Protein AF-G7QC39-F1 (afdb_monomer)

Solvent-accessible surface area (backbone atoms only — not comparable to full-atom values): 31088 Å² total; per-residue (Å²): 141,77,92,78,74,71,76,77,82,76,61,68,72,53,42,88,90,44,69,90,51,23,66,63,31,37,50,54,28,60,66,42,49,64,52,48,52,51,35,51,53,50,37,52,52,51,52,50,54,49,52,54,50,49,53,51,49,53,51,50,50,53,52,51,53,51,54,50,52,52,49,52,52,51,52,52,52,51,52,53,50,50,54,50,52,52,52,52,49,53,53,50,51,51,53,51,52,53,52,49,54,50,50,54,50,52,52,50,54,50,52,53,51,51,54,51,51,51,54,51,51,52,51,53,52,51,53,53,50,56,50,51,54,50,50,52,51,52,52,52,51,52,52,52,52,52,52,52,53,50,54,50,52,53,50,52,51,53,50,52,52,51,52,51,52,52,53,52,50,52,51,53,50,52,51,52,50,51,54,51,52,53,51,48,53,54,50,52,53,52,49,52,52,51,49,53,54,50,52,52,51,51,54,52,49,51,51,50,52,51,50,52,50,51,52,51,51,52,52,49,55,49,50,54,49,51,52,52,50,51,54,50,51,51,54,51,48,44,55,72,71,68,67,67,53,68,48,54,102,88,45,92,51,54,77,53,76,43,50,58,66,49,48,62,71,68,76,65,90,77,40,50,74,38,75,68,20,52,53,68,57,61,76,82,70,91,83,86,90,82,88,84,88,90,84,89,72,70,74,61,67,63,69,79,73,70,90,82,82,89,81,88,84,59,78,82,81,72,79,65,86,86,88,91,87,89,89,89,81,88,80,81,88,80,88,78,84,92,77,81,83,78,84,64,78,80,81,66,80,82,68,86,78,81,78,78,94,69,95,72,79,92,71,83,80,68,96,70,77,89,75,88,74,93,78,78,83,60,99,82,76,75,78,76,77,77,50,54,78,77,71,70,48,80,55,96,73,66,78,83,86,82,78,89,82,87,70,98,73,86,84,75,38,68,46,79,62,48,78,40,56,43,80,41,78,45,54,45,80,64,25,40,33,38,36,36,33,46,77,41,51,32,32,44,41,76,35,72,56,57,56,60,81,40,84,42,62,37,38,41,38,32,27,22,48,38,66,37,58,72,43,70,42,70,52,62,42,34,68,94,74,48,83,79,88,53,41,47,82,34,29,28,35,33,40,38,35,25,46,52,41,56,58,42,26,49,32,47,75,79,44,68,59,59,129

Radius of gyration: 97.22 Å; Cα contacts (8 Å, |Δi|>4): 380; chains: 1; bounding box: 220×78×281 Å

Mean predicted aligned error: 22.51 Å

Sequence (515 aa):
MSITQTISPIPDPPSIADSASFDERAEVFLNALPELATELNAFGTQANSTADAVDTAAGTATTKASEAASSASTASGAASTAATKASEASASATTASGAAATATTKAGEAATSATVASGAATTATTKAGEAADSATTASGAASTATTKAGEASTSATAAAGSATTATTKAGEASSSATSAASAKTAAESARDTAVAAKDLAVSSKDTAVAAATTATTKAGEAADSATAAAASAAAAAEIAAGNIPNATTEAAGKVELATTAETQTGTDATRAVTPAGAAATFSILGHVHTGVYEPANTNIQTHISRTDNPHAVTAAQVGAAPAAKGVTNGDGHDHSGGDGAQISYAALADLPTIPAAGSATPEALGTAAAGTASGLSHEDHVHAMPTAAQVGALATAGGAMTGRLDLLSTSEGMSARGSISGAQTLDMALGNCFTATVTAATTFAPSNVPASGVLAGFVLLLTNGGAYTITWPTGTKWAGGTAPTLTTSGTDALVFVTTDGGTTWKAFVSGKDLK

Organism: NCBI:txid694327

pLDDT: mean 82.55, std 19.2, range [33.09, 98.44]

Secondary structure (DSSP, 8-state):
----PPPPPPPPPP-TT-TTTHHHHHHHHHHHHHHHHHHHHHHHHHHHHHHHHHHHHHHHHHHHHHHHHHHHHHHHHHHHHHHHHHHHHHHHHHHHHHHHHHHHHHHHHHHHHHHHHHHHHHHHHHHHHHHHHHHHHHHHHHHHHHHHHHHHHHHHHHHHHHHHHHHHHHHHHHHHHHHHHHHHHHHHHHHHHHHHHHHHHHHHHHHHHHHHHHHHHHHHHHHHHHHHHHHHHHHHHHHHTT-PPBP-SSS--B-PEEPHHHHHHT--SSSEEPHHHHHHHHTT-------------TTTTTTSS---------TTTTT--------------------PPPPPGGGGTTSPPPPP-----------------TT---TT---PPPPTTTTTPPPSS--PPPS----S-----EEEEEEEEEEEEEETTS-SEEEEEEEEEEEEEEESPPPTTS-EEEEEEEESGGGS-EEPPTTEEEGGGSPPPPPSSSEEEEEEEESSTTSSEEEEEEEEEE-

Structure (mmCIF, N/CA/C/O backbone):
data_AF-G7QC39-F1
#
_entry.id   AF-G7QC39-F1
#
loop_
_atom_site.group_PDB
_atom_site.id
_atom_site.type_symbol
_atom_site.label_atom_id
_atom_site.label_alt_id
_atom_site.label_comp_id
_atom_site.label_asym_id
_atom_site.label_entity_id
_atom_site.label_seq_id
_atom_site.pdbx_PDB_ins_code
_atom_site.Cartn_x
_atom_site.Cartn_y
_atom_site.Cartn_z
_atom_site.occupancy
_atom_site.B_iso_or_equiv
_atom_site.auth_seq_id
_atom_site.auth_comp_id
_atom_site.auth_asym_id
_atom_site.auth_atom_id
_atom_site.pdbx_PDB_model_num
ATOM 1 N N . MET A 1 1 ? 72.931 14.459 -96.701 1.00 71.44 1 MET A N 1
ATOM 2 C CA . MET A 1 1 ? 74.345 14.162 -97.009 1.00 71.44 1 MET A CA 1
ATOM 3 C C . MET A 1 1 ? 74.427 14.024 -98.514 1.00 71.44 1 MET A C 1
ATOM 5 O O . MET A 1 1 ? 73.613 13.289 -99.056 1.00 71.44 1 MET A O 1
ATOM 9 N N . SER A 1 2 ? 75.288 14.793 -99.178 1.00 78.19 2 SER A N 1
ATOM 10 C CA . SER A 1 2 ? 75.362 14.826 -100.644 1.00 78.19 2 SER A CA 1
ATOM 11 C C . SER A 1 2 ? 76.756 14.410 -101.084 1.00 78.19 2 SER A C 1
ATOM 13 O O . SER A 1 2 ? 77.734 14.871 -100.499 1.00 78.19 2 SER A O 1
ATOM 15 N N . ILE A 1 3 ? 76.835 13.551 -102.099 1.00 84.81 3 ILE A N 1
ATOM 16 C CA . ILE A 1 3 ? 78.098 13.200 -102.749 1.00 84.81 3 ILE A CA 1
ATOM 17 C C . ILE A 1 3 ? 78.557 14.428 -103.543 1.00 84.81 3 ILE A C 1
ATOM 19 O O . ILE A 1 3 ? 77.802 14.967 -104.349 1.00 84.81 3 ILE A O 1
ATOM 23 N N . THR A 1 4 ? 79.770 14.894 -103.271 1.00 86.31 4 THR A N 1
ATOM 24 C CA . THR A 1 4 ? 80.395 16.067 -103.893 1.00 86.31 4 THR A CA 1
ATOM 25 C C . THR A 1 4 ? 81.578 15.703 -104.784 1.00 86.31 4 THR A C 1
ATOM 27 O O . THR A 1 4 ? 82.048 16.567 -105.515 1.00 86.31 4 THR A O 1
ATOM 30 N N . GLN A 1 5 ? 82.073 14.460 -104.725 1.00 86.81 5 GLN A N 1
ATOM 31 C CA . GLN A 1 5 ? 83.153 14.002 -105.597 1.00 86.81 5 GLN A CA 1
ATOM 32 C C . GLN A 1 5 ? 82.655 13.869 -107.035 1.00 86.81 5 GLN A C 1
ATOM 34 O O . GLN A 1 5 ? 81.705 13.135 -107.313 1.00 86.81 5 GLN A O 1
ATOM 39 N N . THR A 1 6 ? 83.320 14.572 -107.944 1.00 84.69 6 THR A N 1
ATOM 40 C CA . THR A 1 6 ? 83.111 14.480 -109.388 1.00 84.69 6 THR A CA 1
ATOM 41 C C . THR A 1 6 ? 84.179 13.584 -110.001 1.00 84.69 6 THR A C 1
ATOM 43 O O . THR A 1 6 ? 85.320 13.607 -109.552 1.00 84.69 6 THR A O 1
ATOM 46 N N . ILE A 1 7 ? 83.808 12.809 -111.018 1.00 88.75 7 ILE A N 1
ATOM 47 C CA . ILE A 1 7 ? 84.745 12.015 -111.817 1.00 88.75 7 ILE A CA 1
ATOM 48 C C . ILE A 1 7 ? 84.992 12.786 -113.112 1.00 88.75 7 ILE A C 1
ATOM 50 O O . ILE A 1 7 ? 84.038 13.122 -113.822 1.00 88.75 7 ILE A O 1
ATOM 54 N N . SER A 1 8 ? 86.249 13.090 -113.395 1.00 88.88 8 SER A N 1
ATOM 55 C CA . SER A 1 8 ? 86.689 13.774 -114.599 1.00 88.88 8 SER A CA 1
ATOM 56 C C . SER A 1 8 ? 86.488 12.880 -115.829 1.00 88.88 8 SER A C 1
ATOM 58 O O . SER A 1 8 ? 86.694 11.663 -115.771 1.00 88.88 8 SER A O 1
ATOM 60 N N . PRO A 1 9 ? 86.060 13.450 -116.969 1.00 86.06 9 PRO A N 1
ATOM 61 C CA . PRO A 1 9 ? 85.936 12.691 -118.204 1.00 86.06 9 PRO A CA 1
ATOM 62 C C . PRO A 1 9 ? 87.318 12.223 -118.676 1.00 86.06 9 PRO A C 1
ATOM 64 O O . PRO A 1 9 ? 88.254 13.015 -118.772 1.00 86.06 9 PRO A O 1
ATOM 67 N N . ILE A 1 10 ? 87.437 10.933 -118.992 1.00 88.19 10 ILE A N 1
ATOM 68 C CA . ILE A 1 10 ? 88.670 10.361 -119.540 1.00 88.19 10 ILE A CA 1
ATOM 69 C C . ILE A 1 10 ? 88.864 10.915 -120.963 1.00 88.19 10 ILE A C 1
ATOM 71 O O . ILE A 1 10 ? 87.896 10.925 -121.731 1.00 88.19 10 ILE A O 1
ATOM 75 N N . PRO A 1 11 ? 90.080 11.349 -121.341 1.00 85.06 11 PRO A N 1
ATOM 76 C CA . PRO A 1 11 ? 90.412 11.680 -122.722 1.00 85.06 11 PRO A CA 1
ATOM 77 C C . PRO A 1 11 ? 90.083 10.526 -123.676 1.00 85.06 11 PRO A C 1
ATOM 79 O O . PRO A 1 11 ? 90.061 9.361 -123.282 1.00 85.06 11 PRO A O 1
ATOM 82 N N . ASP A 1 12 ? 89.843 10.815 -124.949 1.00 82.19 12 ASP A N 1
ATOM 83 C CA . ASP A 1 12 ? 89.548 9.752 -125.906 1.00 82.19 12 ASP A CA 1
ATOM 84 C C . ASP A 1 12 ? 90.748 8.786 -126.061 1.00 82.19 12 ASP A C 1
ATOM 86 O O . ASP A 1 12 ? 91.891 9.239 -126.179 1.00 82.19 12 ASP A O 1
ATOM 90 N N . PRO A 1 13 ? 90.524 7.462 -126.143 1.00 84.06 13 PRO A N 1
ATOM 91 C CA . PRO A 1 13 ? 91.606 6.487 -126.251 1.00 84.06 13 PRO A CA 1
ATOM 92 C C . PRO A 1 13 ? 92.386 6.630 -127.572 1.00 84.06 13 PRO A C 1
ATOM 94 O O . PRO A 1 13 ? 91.801 7.005 -128.604 1.00 84.06 13 PRO A O 1
ATOM 97 N N . PRO A 1 14 ? 93.692 6.299 -127.597 1.00 82.38 14 PRO A N 1
ATOM 98 C CA . PRO A 1 14 ? 94.484 6.276 -128.825 1.00 82.38 14 PRO A CA 1
ATOM 99 C C . PRO A 1 14 ? 93.877 5.303 -129.845 1.00 82.38 14 PRO A C 1
ATOM 101 O O . PRO A 1 14 ? 93.418 4.215 -129.499 1.00 82.38 14 PRO A O 1
ATOM 104 N N . SER A 1 15 ? 93.847 5.704 -131.117 1.00 82.00 15 SER A N 1
ATOM 105 C CA . SER A 1 15 ? 93.245 4.926 -132.202 1.00 82.00 15 SER A CA 1
ATOM 106 C C . SER A 1 15 ? 94.291 4.629 -133.258 1.00 82.00 15 SER A C 1
ATOM 108 O O . SER A 1 15 ? 94.903 5.545 -133.795 1.00 82.00 15 SER A O 1
ATOM 110 N N . ILE A 1 16 ? 94.446 3.356 -133.617 1.00 77.75 16 ILE A N 1
ATOM 111 C CA . ILE A 1 16 ? 95.348 2.921 -134.696 1.00 77.75 16 ILE A CA 1
ATOM 112 C C . ILE A 1 16 ? 94.983 3.512 -136.070 1.00 77.75 16 ILE A C 1
ATOM 114 O O . ILE A 1 16 ? 95.777 3.422 -137.001 1.00 77.75 16 ILE A O 1
ATOM 118 N N . ALA A 1 17 ? 93.787 4.099 -136.207 1.00 78.81 17 ALA A N 1
ATOM 119 C CA . ALA A 1 17 ? 93.360 4.800 -137.414 1.00 78.81 17 ALA A CA 1
ATOM 120 C C . ALA A 1 17 ? 93.988 6.201 -137.557 1.00 78.81 17 ALA A C 1
ATOM 122 O O . ALA A 1 17 ? 94.019 6.726 -138.666 1.00 78.81 17 ALA A O 1
ATOM 123 N N . ASP A 1 18 ? 94.494 6.791 -136.468 1.00 77.75 18 ASP A N 1
ATOM 124 C CA . ASP A 1 18 ? 95.198 8.076 -136.463 1.00 77.75 18 ASP A CA 1
ATOM 125 C C . ASP A 1 18 ? 96.596 7.894 -135.859 1.00 77.75 18 ASP A C 1
ATOM 127 O O . ASP A 1 18 ? 96.858 8.206 -134.698 1.00 77.75 18 ASP A O 1
ATOM 131 N N . SER A 1 19 ? 97.502 7.330 -136.660 1.00 75.06 19 SER A N 1
ATOM 132 C CA . SER A 1 19 ? 98.871 7.032 -136.231 1.00 75.06 19 SER A CA 1
ATOM 133 C C . SER A 1 19 ? 99.696 8.283 -135.919 1.00 75.06 19 SER A C 1
ATOM 135 O O . SER A 1 19 ? 100.695 8.173 -135.221 1.00 75.06 19 SER A O 1
ATOM 137 N N . ALA A 1 20 ? 99.315 9.453 -136.450 1.00 76.12 20 ALA A N 1
ATOM 138 C CA . ALA A 1 20 ? 100.067 10.696 -136.280 1.00 76.12 20 ALA A CA 1
ATOM 139 C C . ALA A 1 20 ? 99.882 11.302 -134.882 1.00 76.12 20 ALA A C 1
ATOM 141 O O . ALA A 1 20 ? 100.826 11.871 -134.343 1.00 76.12 20 ALA A O 1
ATOM 142 N N . SER A 1 21 ? 98.691 11.153 -134.294 1.00 78.94 21 SER A N 1
ATOM 143 C CA . SER A 1 21 ? 98.382 11.602 -132.930 1.00 78.94 21 SER A CA 1
ATOM 144 C C . SER A 1 21 ? 98.367 10.458 -131.910 1.00 78.94 21 SER A C 1
ATOM 146 O O . SER A 1 21 ? 98.120 10.694 -130.728 1.00 78.94 21 SER A O 1
ATOM 148 N N . PHE A 1 22 ? 98.611 9.215 -132.350 1.00 81.12 22 PHE A N 1
ATOM 149 C CA . PHE A 1 22 ? 98.517 8.015 -131.517 1.00 81.12 22 PHE A CA 1
ATOM 150 C C . PHE A 1 22 ? 99.359 8.124 -130.248 1.00 81.12 22 PHE A C 1
ATOM 152 O O . PHE A 1 22 ? 98.820 7.889 -129.173 1.00 81.12 22 PHE A O 1
ATOM 159 N N . ASP A 1 23 ? 100.632 8.512 -130.360 1.00 81.00 23 ASP A N 1
ATOM 160 C CA . ASP A 1 23 ? 101.544 8.600 -129.213 1.00 81.00 23 ASP A CA 1
ATOM 161 C C . ASP A 1 23 ? 101.126 9.714 -128.239 1.00 81.00 23 ASP A C 1
ATOM 163 O O . ASP A 1 23 ? 101.066 9.481 -127.035 1.00 81.00 23 ASP A O 1
ATOM 167 N N . GLU A 1 24 ? 100.733 10.885 -128.755 1.00 82.38 24 GLU A N 1
ATOM 168 C CA . GLU A 1 24 ? 100.269 12.024 -127.947 1.00 82.38 24 GLU A CA 1
ATOM 169 C C . GLU A 1 24 ? 98.949 11.703 -127.225 1.00 82.38 24 GLU A C 1
ATOM 171 O O . GLU A 1 24 ? 98.805 11.935 -126.025 1.00 82.38 24 GLU A O 1
ATOM 176 N N . ARG A 1 25 ? 97.986 11.086 -127.921 1.00 83.50 25 ARG A N 1
ATOM 177 C CA . ARG A 1 25 ? 96.706 10.659 -127.333 1.00 83.50 25 ARG A CA 1
ATOM 178 C C . ARG A 1 25 ? 96.880 9.472 -126.390 1.00 83.50 25 ARG A C 1
ATOM 180 O O . ARG A 1 25 ? 96.165 9.394 -125.396 1.00 83.50 25 ARG A O 1
ATOM 187 N N . ALA A 1 26 ? 97.815 8.563 -126.668 1.00 84.31 26 ALA A N 1
ATOM 188 C CA . ALA A 1 26 ? 98.152 7.458 -125.777 1.00 84.31 26 ALA A CA 1
ATOM 189 C C . ALA A 1 26 ? 98.775 7.979 -124.485 1.00 84.31 26 ALA A C 1
ATOM 191 O O . ALA A 1 26 ? 98.365 7.548 -123.413 1.00 84.31 26 ALA A O 1
ATOM 192 N N . GLU A 1 27 ? 99.703 8.930 -124.572 1.00 84.44 27 GLU A N 1
ATOM 193 C CA . GLU A 1 27 ? 100.319 9.567 -123.411 1.00 84.44 27 GLU A CA 1
ATOM 194 C C . GLU A 1 27 ? 99.276 10.320 -122.573 1.00 84.44 27 GLU A C 1
ATOM 196 O O . GLU A 1 27 ? 99.189 10.097 -121.369 1.00 84.44 27 GLU A O 1
ATOM 201 N N . VAL A 1 28 ? 98.408 11.125 -123.197 1.00 86.31 28 VAL A N 1
ATOM 202 C CA . VAL A 1 28 ? 97.325 11.853 -122.507 1.00 86.31 28 VAL A CA 1
ATOM 203 C C . VAL A 1 28 ? 96.304 10.900 -121.865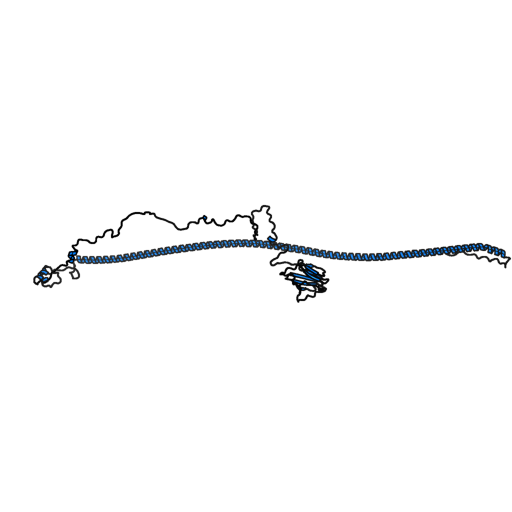 1.00 86.31 28 VAL A C 1
ATOM 205 O O . VAL A 1 28 ? 95.927 11.093 -120.710 1.00 86.31 28 VAL A O 1
ATOM 208 N N . PHE A 1 29 ? 95.878 9.849 -122.573 1.00 86.81 29 PHE A N 1
ATOM 209 C CA . PHE A 1 29 ? 94.955 8.838 -122.048 1.00 86.81 29 PHE A CA 1
ATOM 210 C C . PHE A 1 29 ? 95.566 8.059 -120.877 1.00 86.81 29 PHE A C 1
ATOM 212 O O . PHE A 1 29 ? 94.941 7.924 -119.826 1.00 86.81 29 PHE A O 1
ATOM 219 N N . LEU A 1 30 ? 96.797 7.563 -121.037 1.00 86.25 30 LEU A N 1
ATOM 220 C CA . LEU A 1 30 ? 97.491 6.791 -120.008 1.00 86.25 30 LEU A CA 1
ATOM 221 C C . LEU A 1 30 ? 97.821 7.648 -118.781 1.00 86.25 30 LEU A C 1
ATOM 223 O O . LEU A 1 30 ? 97.702 7.146 -117.665 1.00 86.25 30 LEU A O 1
ATOM 227 N N . ASN A 1 31 ? 98.158 8.929 -118.962 1.00 87.94 31 ASN A N 1
ATOM 228 C CA . ASN A 1 31 ? 98.391 9.866 -117.860 1.00 87.94 31 ASN A CA 1
ATOM 229 C C . ASN A 1 31 ? 97.104 10.220 -117.088 1.00 87.94 31 ASN A C 1
ATOM 231 O O . ASN A 1 31 ? 97.197 10.574 -115.915 1.00 87.94 31 ASN A O 1
ATOM 235 N N . ALA A 1 32 ? 95.918 10.074 -117.694 1.00 87.94 32 ALA A N 1
ATOM 236 C CA . ALA A 1 32 ? 94.624 10.317 -117.044 1.00 87.94 32 ALA A CA 1
ATOM 237 C C . ALA A 1 32 ? 94.085 9.113 -116.241 1.00 87.94 32 ALA A C 1
ATOM 239 O O . ALA A 1 32 ? 93.284 9.288 -115.322 1.00 87.94 32 ALA A O 1
ATOM 240 N N . LEU A 1 33 ? 94.516 7.877 -116.537 1.00 89.94 33 LEU A N 1
ATOM 241 C CA . LEU A 1 33 ? 94.059 6.676 -115.813 1.00 89.94 33 LEU A CA 1
ATOM 242 C C . LEU A 1 33 ? 94.380 6.689 -114.299 1.00 89.94 33 LEU A C 1
ATOM 244 O O . LEU A 1 33 ? 93.516 6.279 -113.519 1.00 89.94 33 LEU A O 1
ATOM 248 N N . PRO A 1 34 ? 95.564 7.145 -113.836 1.00 91.44 34 PRO A N 1
ATOM 249 C CA . PRO A 1 34 ? 95.848 7.296 -112.407 1.00 91.44 34 PRO A CA 1
ATOM 250 C C . PRO A 1 34 ? 94.927 8.302 -111.708 1.00 91.44 34 PRO A C 1
ATOM 252 O O . PRO A 1 34 ? 94.532 8.083 -110.560 1.00 91.44 34 PRO A O 1
ATOM 255 N N . GLU A 1 35 ? 94.570 9.390 -112.394 1.00 88.69 35 GLU A N 1
ATOM 256 C CA . GLU A 1 35 ? 93.657 10.414 -111.880 1.00 88.69 35 GLU A CA 1
ATOM 257 C C . GLU A 1 35 ? 92.234 9.857 -111.763 1.00 88.69 35 GLU A C 1
ATOM 259 O O . GLU A 1 35 ? 91.659 9.898 -110.677 1.00 88.69 35 GLU A O 1
ATOM 264 N N . LEU A 1 36 ? 91.734 9.181 -112.804 1.00 90.06 36 LEU A N 1
ATOM 265 C CA . LEU A 1 36 ? 90.466 8.446 -112.761 1.00 90.06 36 LEU A CA 1
ATOM 266 C C . LEU A 1 36 ? 90.418 7.440 -111.602 1.00 90.06 36 LEU A C 1
ATOM 268 O O . LEU A 1 36 ? 89.427 7.363 -110.877 1.00 90.06 36 LEU A O 1
ATOM 272 N N . ALA A 1 37 ? 91.472 6.639 -111.424 1.00 91.25 37 ALA A N 1
ATOM 273 C CA . ALA A 1 37 ? 91.539 5.670 -110.334 1.00 91.25 37 ALA A CA 1
ATOM 274 C C . ALA A 1 37 ? 91.496 6.367 -108.964 1.00 91.25 37 ALA A C 1
ATOM 276 O O . ALA A 1 37 ? 90.828 5.893 -108.044 1.00 91.25 37 ALA A O 1
ATOM 277 N N . THR A 1 38 ? 92.169 7.511 -108.834 1.00 91.94 38 THR A N 1
ATOM 278 C CA . THR A 1 38 ? 92.154 8.338 -107.620 1.00 91.94 38 THR A CA 1
ATOM 279 C C . THR A 1 38 ? 90.755 8.880 -107.338 1.00 91.94 38 THR A C 1
ATOM 281 O O . THR A 1 38 ? 90.257 8.745 -106.220 1.00 91.94 38 THR A O 1
ATOM 284 N N . GLU A 1 39 ? 90.086 9.434 -108.347 1.00 92.69 39 GLU A N 1
ATOM 285 C CA . GLU A 1 39 ? 88.730 9.971 -108.236 1.00 92.69 39 GLU A CA 1
ATOM 286 C C . GLU A 1 39 ? 87.695 8.888 -107.922 1.00 92.69 39 GLU A C 1
ATOM 288 O O . GLU A 1 39 ? 86.845 9.091 -107.056 1.00 92.69 39 GLU A O 1
ATOM 293 N N . LEU A 1 40 ? 87.784 7.716 -108.559 1.00 91.88 40 LEU A N 1
ATOM 294 C CA . LEU A 1 40 ? 86.878 6.596 -108.304 1.00 91.88 40 LEU A CA 1
ATOM 295 C C . LEU A 1 40 ? 87.054 6.042 -106.883 1.00 91.88 40 LEU A C 1
ATOM 297 O O . LEU A 1 40 ? 86.067 5.776 -106.195 1.00 91.88 40 LEU A O 1
ATOM 301 N N . ASN A 1 41 ? 88.298 5.933 -106.407 1.00 92.94 41 ASN A N 1
ATOM 302 C CA . ASN A 1 41 ? 88.591 5.572 -105.019 1.00 92.94 41 ASN A CA 1
ATOM 303 C C . ASN A 1 41 ? 88.061 6.630 -104.035 1.00 92.94 41 ASN A C 1
ATOM 305 O O . ASN A 1 41 ? 87.493 6.282 -102.994 1.00 92.94 41 ASN A O 1
ATOM 309 N N . ALA A 1 42 ? 88.192 7.919 -104.363 1.00 91.25 42 ALA A N 1
ATOM 310 C CA . ALA A 1 42 ? 87.661 9.013 -103.552 1.00 91.25 42 ALA A CA 1
ATOM 311 C C . ALA A 1 42 ? 86.121 9.019 -103.521 1.00 91.25 42 ALA A C 1
ATOM 313 O O . ALA A 1 42 ? 85.529 9.197 -102.455 1.00 91.25 42 ALA A O 1
ATOM 314 N N . PHE A 1 43 ? 85.465 8.763 -104.656 1.00 92.88 43 PHE A N 1
ATOM 315 C CA . PHE A 1 43 ? 84.015 8.594 -104.744 1.00 92.88 43 PHE A CA 1
ATOM 316 C C . PHE A 1 43 ? 83.544 7.405 -103.903 1.00 92.88 43 PHE A C 1
ATOM 318 O O . PHE A 1 43 ? 82.651 7.569 -103.076 1.00 92.88 43 PHE A O 1
ATOM 325 N N . GLY A 1 44 ? 84.167 6.230 -104.052 1.00 92.75 44 GLY A N 1
ATOM 326 C CA . GLY A 1 44 ? 83.839 5.042 -103.256 1.00 92.75 44 GLY A CA 1
ATOM 327 C C . GLY A 1 44 ? 84.000 5.286 -101.753 1.00 92.75 44 GLY A C 1
ATOM 328 O O . GLY A 1 44 ? 83.129 4.923 -100.966 1.00 92.75 44 GLY A O 1
ATOM 329 N N . THR A 1 45 ? 85.060 5.999 -101.358 1.00 93.31 45 THR A N 1
ATOM 330 C CA . THR A 1 45 ? 85.284 6.415 -99.965 1.00 93.31 45 THR A CA 1
ATOM 331 C C . THR A 1 45 ? 84.163 7.327 -99.459 1.00 93.31 45 THR A C 1
ATOM 333 O O . THR A 1 45 ? 83.644 7.115 -98.361 1.00 93.31 45 THR A O 1
ATOM 336 N N . GLN A 1 46 ? 83.748 8.324 -100.248 1.00 92.75 46 GLN A N 1
ATOM 337 C CA . GLN A 1 46 ? 82.661 9.233 -99.874 1.00 92.75 46 GLN A CA 1
ATOM 338 C C . GLN A 1 46 ? 81.294 8.533 -99.847 1.00 92.75 46 GLN A C 1
ATOM 340 O O . GLN A 1 46 ? 80.483 8.819 -98.964 1.00 92.75 46 GLN A O 1
ATOM 345 N N . ALA A 1 47 ? 81.038 7.611 -100.778 1.00 92.88 47 ALA A N 1
ATOM 346 C CA . ALA A 1 47 ? 79.823 6.804 -100.818 1.00 92.88 47 ALA A CA 1
ATOM 347 C C . ALA A 1 47 ? 79.718 5.906 -99.577 1.00 92.88 47 ALA A C 1
ATOM 349 O O . ALA A 1 47 ? 78.691 5.940 -98.902 1.00 92.88 47 ALA A O 1
ATOM 350 N N . ASN A 1 48 ? 80.796 5.202 -99.215 1.00 94.00 48 ASN A N 1
ATOM 351 C CA . ASN A 1 48 ? 80.855 4.405 -97.986 1.00 94.00 48 ASN A CA 1
ATOM 352 C C . ASN A 1 48 ? 80.678 5.282 -96.742 1.00 94.00 48 ASN A C 1
ATOM 354 O O . ASN A 1 48 ? 79.839 4.983 -95.903 1.00 94.00 48 ASN A O 1
ATOM 358 N N . SER A 1 49 ? 81.367 6.425 -96.676 1.00 93.69 49 SER A N 1
ATOM 359 C CA . SER A 1 49 ? 81.204 7.379 -95.567 1.00 93.69 49 SER A CA 1
ATOM 360 C C . SER A 1 49 ? 79.762 7.886 -95.449 1.00 93.69 49 SER A C 1
ATOM 362 O O . SER A 1 49 ? 79.256 8.098 -94.350 1.00 93.69 49 SER A O 1
ATOM 364 N N . THR A 1 50 ? 79.082 8.091 -96.582 1.00 94.62 50 THR A N 1
ATOM 365 C CA . THR A 1 50 ? 77.671 8.498 -96.609 1.00 94.62 50 THR A CA 1
ATOM 366 C C . THR A 1 50 ? 76.760 7.368 -96.134 1.00 94.62 50 THR A C 1
ATOM 368 O O . THR A 1 50 ? 75.847 7.636 -95.358 1.00 94.62 50 THR A O 1
ATOM 371 N N . ALA A 1 51 ? 77.006 6.126 -96.561 1.00 93.88 51 ALA A N 1
ATOM 372 C CA . ALA A 1 51 ? 76.262 4.953 -96.107 1.00 93.88 51 ALA A CA 1
ATOM 373 C C . ALA A 1 51 ? 76.413 4.747 -94.591 1.00 93.88 51 ALA A C 1
ATOM 375 O O . ALA A 1 51 ? 75.405 4.694 -93.891 1.00 93.88 51 ALA A O 1
ATOM 376 N N . ASP A 1 52 ? 77.644 4.777 -94.072 1.00 95.00 52 ASP A N 1
ATOM 377 C CA . ASP A 1 52 ? 77.938 4.670 -92.636 1.00 95.00 52 ASP A CA 1
ATOM 378 C C . ASP A 1 52 ? 77.222 5.762 -91.827 1.00 95.00 52 ASP A C 1
ATOM 380 O O . ASP A 1 52 ? 76.679 5.524 -90.742 1.00 95.00 52 ASP A O 1
ATOM 384 N N . ALA A 1 53 ? 77.191 6.985 -92.360 1.00 94.38 53 ALA A N 1
ATOM 385 C CA . ALA A 1 53 ? 76.530 8.108 -91.716 1.00 94.38 53 ALA A CA 1
ATOM 386 C C . ALA A 1 53 ? 74.993 7.990 -91.752 1.00 94.38 53 ALA A C 1
ATOM 388 O O . ALA A 1 53 ? 74.332 8.358 -90.777 1.00 94.38 53 ALA A O 1
ATOM 389 N N . VAL A 1 54 ? 74.416 7.451 -92.833 1.00 95.38 54 VAL A N 1
ATOM 390 C CA . VAL A 1 54 ? 72.981 7.131 -92.928 1.00 95.38 54 VAL A CA 1
ATOM 391 C C . VAL A 1 54 ? 72.607 6.015 -91.954 1.00 95.38 54 VAL A C 1
ATOM 393 O O . VAL A 1 54 ? 71.635 6.176 -91.217 1.00 95.38 54 VAL A O 1
ATOM 396 N N . ASP A 1 55 ? 73.390 4.941 -91.878 1.00 96.50 55 ASP A N 1
ATOM 397 C CA . ASP A 1 55 ? 73.166 3.840 -90.934 1.00 96.50 55 ASP A CA 1
ATOM 398 C C . ASP A 1 55 ? 73.265 4.325 -89.483 1.00 96.50 55 ASP A C 1
ATOM 400 O O . ASP A 1 55 ? 72.405 4.021 -88.652 1.00 96.50 55 ASP A O 1
ATOM 404 N N . THR A 1 56 ? 74.249 5.179 -89.187 1.00 96.50 56 THR A N 1
ATOM 405 C CA . THR A 1 56 ? 74.380 5.839 -87.880 1.00 96.50 56 THR A CA 1
ATOM 406 C C . THR A 1 56 ? 73.153 6.699 -87.559 1.00 96.50 56 THR A C 1
ATOM 408 O O . THR A 1 56 ? 72.633 6.659 -86.437 1.00 96.50 56 THR A O 1
ATOM 411 N N . ALA A 1 57 ? 72.654 7.470 -88.530 1.00 96.19 57 ALA A N 1
ATOM 412 C CA . ALA A 1 57 ? 71.461 8.294 -88.358 1.00 96.19 57 ALA A CA 1
ATOM 413 C C . ALA A 1 57 ? 70.199 7.439 -88.141 1.00 96.19 57 ALA A C 1
ATOM 415 O O . ALA A 1 57 ? 69.402 7.747 -87.253 1.00 96.19 57 ALA A O 1
ATOM 416 N N . ALA A 1 58 ? 70.034 6.344 -88.888 1.00 96.81 58 ALA A N 1
ATOM 417 C CA . ALA A 1 58 ? 68.922 5.406 -88.740 1.00 96.81 58 ALA A CA 1
ATOM 418 C C . ALA A 1 58 ? 68.948 4.689 -87.378 1.00 96.81 58 ALA A C 1
ATOM 420 O O . ALA A 1 58 ? 67.917 4.588 -86.703 1.00 96.81 58 ALA A O 1
ATOM 421 N N . GLY A 1 59 ? 70.131 4.261 -86.925 1.00 97.19 59 GLY A N 1
ATOM 422 C CA . GLY A 1 59 ? 70.331 3.705 -85.587 1.00 97.19 59 GLY A CA 1
ATOM 423 C C . GLY A 1 59 ? 69.982 4.717 -84.494 1.00 97.19 59 GLY A C 1
ATOM 424 O O . GLY A 1 59 ? 69.219 4.411 -83.577 1.00 97.19 59 GLY A O 1
ATOM 425 N N . THR A 1 60 ? 70.449 5.962 -84.635 1.00 97.31 60 THR A N 1
ATOM 426 C CA . THR A 1 60 ? 70.112 7.062 -83.715 1.00 97.31 60 THR A CA 1
ATOM 427 C C . THR A 1 60 ? 68.603 7.309 -83.664 1.00 97.31 60 THR A C 1
ATOM 429 O O . THR A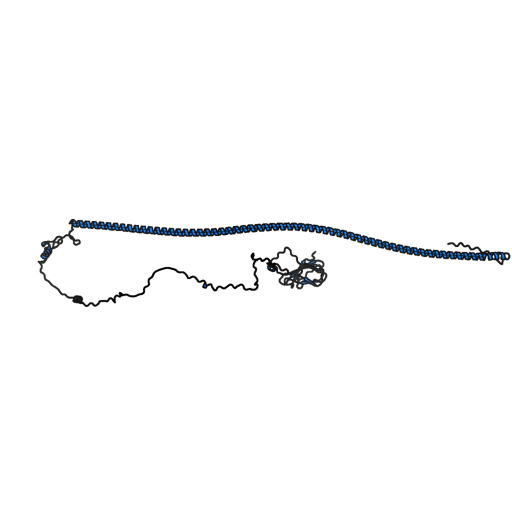 1 60 ? 68.035 7.421 -82.577 1.00 97.31 60 THR A O 1
ATOM 432 N N . ALA A 1 61 ? 67.930 7.350 -84.817 1.00 97.56 61 ALA A N 1
ATOM 433 C CA . ALA A 1 61 ? 66.484 7.538 -84.898 1.00 97.56 61 ALA A CA 1
ATOM 434 C C . ALA A 1 61 ? 65.710 6.395 -84.217 1.00 97.56 61 ALA A C 1
ATOM 436 O O . ALA A 1 61 ? 64.766 6.652 -83.470 1.00 97.56 61 ALA A O 1
ATOM 437 N N . THR A 1 62 ? 66.144 5.147 -84.407 1.00 98.00 62 THR A N 1
ATOM 438 C CA . THR A 1 62 ? 65.544 3.962 -83.769 1.00 98.00 62 THR A CA 1
ATOM 439 C C . THR A 1 62 ? 65.680 4.009 -82.245 1.00 98.00 62 THR A C 1
ATOM 441 O O . THR A 1 62 ? 64.708 3.773 -81.518 1.00 98.00 62 THR A O 1
ATOM 444 N N . THR A 1 63 ? 66.859 4.388 -81.743 1.00 97.75 63 THR A N 1
ATOM 445 C CA . THR A 1 63 ? 67.091 4.597 -80.307 1.00 97.75 63 THR A CA 1
ATOM 446 C C . THR A 1 63 ? 66.173 5.688 -79.758 1.00 97.75 63 THR A C 1
ATOM 448 O O . THR A 1 63 ? 65.494 5.470 -78.756 1.00 97.75 63 THR A O 1
ATOM 451 N N . LYS A 1 64 ? 66.057 6.831 -80.449 1.00 97.81 64 LYS A N 1
ATOM 452 C CA . LYS A 1 64 ? 65.168 7.927 -80.027 1.00 97.81 64 LYS A CA 1
ATOM 453 C C . LYS A 1 64 ? 63.691 7.549 -80.038 1.00 97.81 64 LYS A C 1
ATOM 455 O O . LYS A 1 64 ? 62.971 7.929 -79.116 1.00 97.81 64 LYS A O 1
ATOM 460 N N . ALA A 1 65 ? 63.241 6.761 -81.011 1.00 97.81 65 ALA A N 1
ATOM 461 C CA . ALA A 1 65 ? 61.881 6.227 -81.017 1.00 97.81 65 ALA A CA 1
ATOM 462 C C . ALA A 1 65 ? 61.619 5.319 -79.798 1.00 97.81 65 ALA A C 1
ATOM 464 O O . ALA A 1 65 ? 60.568 5.418 -79.163 1.00 97.81 65 ALA A O 1
ATOM 465 N N . SER A 1 66 ? 62.595 4.489 -79.421 1.00 97.44 66 SER A N 1
ATOM 466 C CA . SER A 1 66 ? 62.499 3.592 -78.259 1.00 97.44 66 SER A CA 1
ATOM 467 C C . SER A 1 66 ? 62.500 4.353 -76.924 1.00 97.44 66 SER A C 1
ATOM 469 O O . SER A 1 66 ? 61.703 4.054 -76.029 1.00 97.44 66 SER A O 1
ATOM 471 N N . GLU A 1 67 ? 63.346 5.380 -76.796 1.00 97.81 67 GLU A N 1
ATOM 472 C CA . GLU A 1 67 ? 63.356 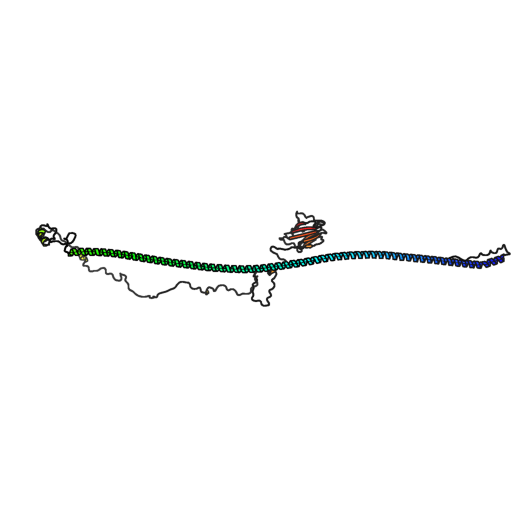6.300 -75.647 1.00 97.81 67 GLU A CA 1
ATOM 473 C C . GLU A 1 67 ? 62.010 7.033 -75.503 1.00 97.81 67 GLU A C 1
ATOM 475 O O . GLU A 1 67 ? 61.464 7.132 -74.398 1.00 97.81 67 GLU A O 1
ATOM 480 N N . ALA A 1 68 ? 61.432 7.500 -76.616 1.00 97.50 68 ALA A N 1
ATOM 481 C CA . ALA A 1 68 ? 60.126 8.156 -76.632 1.00 97.50 68 ALA A CA 1
ATOM 482 C C . ALA A 1 68 ? 58.995 7.199 -76.217 1.00 97.50 68 ALA A C 1
ATOM 484 O O . ALA A 1 68 ? 58.156 7.566 -75.393 1.00 97.50 68 ALA A O 1
ATOM 485 N N . ALA A 1 69 ? 58.995 5.956 -76.712 1.00 97.62 69 ALA A N 1
ATOM 486 C CA . ALA A 1 69 ? 58.020 4.935 -76.321 1.00 97.62 69 ALA A CA 1
ATOM 487 C C . ALA A 1 69 ? 58.108 4.580 -74.823 1.00 97.62 69 ALA A C 1
ATOM 489 O O . ALA A 1 69 ? 57.087 4.449 -74.140 1.00 97.62 69 ALA A O 1
ATOM 490 N N . SER A 1 70 ? 59.327 4.488 -74.285 1.00 97.12 70 SER A N 1
ATOM 491 C CA . SER A 1 70 ? 59.568 4.253 -72.853 1.00 97.12 70 SER A CA 1
ATOM 492 C C . SER A 1 70 ? 59.069 5.424 -71.998 1.00 97.12 70 SER A C 1
ATOM 494 O O . SER A 1 70 ? 58.424 5.229 -70.963 1.00 97.12 70 SER A O 1
ATOM 496 N N . SER A 1 71 ? 59.303 6.653 -72.464 1.00 97.12 71 SER A N 1
ATOM 497 C CA . SER A 1 71 ? 58.814 7.875 -71.815 1.00 97.12 71 SER A CA 1
ATOM 498 C C . SER A 1 71 ? 57.284 7.943 -71.816 1.00 97.12 71 SER A C 1
ATOM 500 O O . SER A 1 71 ? 56.681 8.231 -70.782 1.00 97.12 71 SER A O 1
ATOM 502 N N . ALA A 1 72 ? 56.639 7.603 -72.937 1.00 97.75 72 ALA A N 1
ATOM 503 C CA . ALA A 1 72 ? 55.181 7.528 -73.040 1.00 97.75 72 ALA A CA 1
ATOM 504 C C . ALA A 1 72 ? 54.592 6.468 -72.092 1.00 97.75 72 ALA A C 1
ATOM 506 O O . ALA A 1 72 ? 53.607 6.729 -71.399 1.00 97.75 72 ALA A O 1
ATOM 507 N N . SER A 1 73 ? 55.239 5.303 -71.995 1.00 97.19 73 SER A N 1
ATOM 508 C CA . SER A 1 73 ? 54.846 4.240 -71.061 1.00 97.19 73 SER A CA 1
ATOM 509 C C . SER A 1 73 ? 54.939 4.717 -69.608 1.00 97.19 73 SER A C 1
ATOM 511 O O . SER A 1 73 ? 53.989 4.561 -68.841 1.00 97.19 73 SER A O 1
ATOM 513 N N . THR A 1 74 ? 56.029 5.400 -69.248 1.00 97.62 74 THR A N 1
ATOM 514 C CA . THR A 1 74 ? 56.218 5.995 -67.914 1.00 97.62 74 THR A CA 1
ATOM 515 C C . THR A 1 74 ? 55.134 7.030 -67.598 1.00 97.62 74 THR A C 1
ATOM 517 O O . THR A 1 74 ? 54.532 6.988 -66.524 1.00 97.62 74 THR A O 1
ATOM 520 N N . ALA A 1 75 ? 54.824 7.919 -68.546 1.00 97.38 75 ALA A N 1
ATOM 521 C CA . ALA A 1 75 ? 53.767 8.917 -68.394 1.00 97.38 75 ALA A CA 1
ATOM 522 C C . ALA A 1 75 ? 52.380 8.274 -68.206 1.00 97.38 75 ALA A C 1
ATOM 524 O O . ALA A 1 75 ? 51.612 8.709 -67.348 1.00 97.38 75 ALA A O 1
ATOM 525 N N . SER A 1 76 ? 52.074 7.201 -68.943 1.00 97.56 76 SER A N 1
ATOM 526 C CA . SER A 1 76 ? 50.815 6.457 -68.787 1.00 97.56 76 SER A CA 1
ATOM 527 C C . SER A 1 76 ? 50.690 5.781 -67.410 1.00 97.56 76 SER A C 1
ATOM 529 O O . SER A 1 76 ? 49.622 5.812 -66.790 1.00 97.56 76 SER A O 1
ATOM 531 N N . GLY A 1 77 ? 51.797 5.245 -66.879 1.00 97.69 77 GLY A N 1
ATOM 532 C CA . GLY A 1 77 ? 51.859 4.676 -65.531 1.00 97.69 77 GLY A CA 1
ATOM 533 C C . GLY A 1 77 ? 51.667 5.735 -64.443 1.00 97.69 77 GLY A C 1
ATOM 534 O O . GLY A 1 77 ? 50.904 5.527 -63.494 1.00 97.69 77 GLY A O 1
ATOM 535 N N . ALA A 1 78 ? 52.283 6.909 -64.611 1.00 97.62 78 ALA A N 1
ATOM 536 C CA . ALA A 1 78 ? 52.088 8.051 -63.721 1.00 97.62 78 ALA A CA 1
ATOM 537 C C . ALA A 1 78 ? 50.629 8.546 -63.731 1.00 97.62 78 ALA A C 1
ATOM 539 O O . ALA A 1 78 ? 50.053 8.764 -62.665 1.00 97.62 78 ALA A O 1
ATOM 540 N N . ALA A 1 79 ? 49.998 8.646 -64.907 1.00 98.00 79 ALA A N 1
ATOM 541 C CA . ALA A 1 79 ? 48.589 9.028 -65.036 1.00 98.00 79 ALA A CA 1
ATOM 542 C C . ALA A 1 79 ? 47.645 8.027 -64.345 1.00 98.00 79 ALA A C 1
ATOM 544 O O . ALA A 1 79 ? 46.736 8.428 -63.618 1.00 98.00 79 ALA A O 1
ATOM 545 N N . SER A 1 80 ? 47.900 6.724 -64.498 1.00 97.69 80 SER A N 1
ATOM 546 C CA . SER A 1 80 ? 47.122 5.662 -63.839 1.00 97.69 80 SER A CA 1
ATOM 547 C C . SER A 1 80 ? 47.268 5.706 -62.312 1.00 97.69 80 SER A C 1
ATOM 549 O O . SER A 1 80 ? 46.290 5.565 -61.572 1.00 97.69 80 SER A O 1
ATOM 551 N N . THR A 1 81 ? 48.485 5.972 -61.830 1.00 97.81 81 THR A N 1
ATOM 552 C CA . THR A 1 81 ? 48.766 6.160 -60.400 1.00 97.81 81 THR A CA 1
ATOM 553 C C . THR A 1 81 ? 48.019 7.376 -59.852 1.00 97.81 81 THR A C 1
ATOM 555 O O . THR A 1 81 ? 47.377 7.284 -58.805 1.00 97.81 81 THR A O 1
ATOM 558 N N . ALA A 1 82 ? 48.037 8.500 -60.574 1.00 97.81 82 ALA A N 1
ATOM 559 C CA . ALA A 1 82 ? 47.317 9.711 -60.190 1.00 97.81 82 ALA A CA 1
ATOM 560 C C . ALA A 1 82 ? 45.795 9.487 -60.133 1.00 97.81 82 ALA A C 1
ATOM 562 O O . ALA A 1 82 ? 45.157 9.888 -59.161 1.00 97.81 82 ALA A O 1
ATOM 563 N N . ALA A 1 83 ? 45.219 8.786 -61.117 1.00 97.81 83 ALA A N 1
ATOM 564 C CA . ALA A 1 83 ? 43.797 8.436 -61.128 1.00 97.81 83 ALA A CA 1
ATOM 565 C C . ALA A 1 83 ? 43.403 7.537 -59.940 1.00 97.81 83 ALA A C 1
ATOM 567 O O . ALA A 1 83 ? 42.365 7.746 -59.303 1.00 97.81 83 ALA A O 1
ATOM 568 N N . THR A 1 84 ? 44.262 6.575 -59.593 1.00 97.81 84 THR A N 1
ATOM 569 C CA . THR A 1 84 ? 44.068 5.708 -58.420 1.00 97.81 84 THR A CA 1
ATOM 570 C C . THR A 1 84 ? 44.088 6.530 -57.130 1.00 97.81 84 THR A C 1
ATOM 572 O O . THR A 1 84 ? 43.165 6.434 -56.323 1.00 97.81 84 THR A O 1
ATOM 575 N N . LYS A 1 85 ? 45.080 7.416 -56.964 1.00 98.12 85 LYS A N 1
ATOM 576 C CA . LYS A 1 85 ? 45.195 8.285 -55.782 1.00 98.12 85 LYS A CA 1
ATOM 577 C C . LYS A 1 85 ? 44.030 9.265 -55.646 1.00 98.12 85 LYS A C 1
ATOM 579 O O . LYS A 1 85 ? 43.577 9.507 -54.531 1.00 98.12 85 LYS A O 1
ATOM 584 N N . ALA A 1 86 ? 43.507 9.784 -56.757 1.00 98.06 86 ALA A N 1
ATOM 585 C CA . ALA A 1 86 ? 42.299 10.606 -56.744 1.00 98.06 86 ALA A CA 1
ATOM 586 C C . ALA A 1 86 ? 41.083 9.818 -56.224 1.00 98.06 86 ALA A C 1
ATOM 588 O O . ALA A 1 86 ? 40.351 10.311 -55.368 1.00 98.06 86 ALA A O 1
ATOM 589 N N . SER A 1 87 ? 40.916 8.569 -56.670 1.00 97.50 87 SER A N 1
ATOM 590 C CA . SER A 1 87 ? 39.823 7.694 -56.222 1.00 97.50 87 SER A CA 1
ATOM 591 C C . SER A 1 87 ? 39.935 7.344 -54.732 1.00 97.50 87 SER A C 1
ATOM 593 O O . SER A 1 87 ? 38.950 7.423 -53.998 1.00 97.50 87 SER A O 1
ATOM 595 N N . GLU A 1 88 ? 41.144 7.023 -54.259 1.00 98.00 88 GLU A N 1
ATOM 596 C CA . GLU A 1 88 ? 41.429 6.786 -52.835 1.00 98.00 88 GLU A CA 1
ATOM 597 C C . GLU A 1 88 ? 41.126 8.024 -51.971 1.00 98.00 88 GLU A C 1
ATOM 599 O O . GLU A 1 88 ? 40.558 7.904 -50.880 1.00 98.00 88 GLU A O 1
ATOM 604 N N . ALA A 1 89 ? 41.458 9.224 -52.460 1.00 97.69 89 ALA A N 1
ATOM 605 C CA . ALA A 1 89 ? 41.157 10.477 -51.774 1.00 97.69 89 ALA A CA 1
ATOM 606 C C . ALA A 1 89 ? 39.641 10.730 -51.680 1.00 97.69 89 ALA A C 1
ATOM 608 O O . ALA A 1 89 ? 39.146 11.092 -50.612 1.00 97.69 89 ALA A O 1
ATOM 609 N N . SER A 1 90 ? 38.883 10.479 -52.753 1.00 97.50 90 SER A N 1
ATOM 610 C CA . SER A 1 90 ? 37.417 10.589 -52.746 1.00 97.50 90 SER A CA 1
ATOM 611 C C . SER A 1 90 ? 36.754 9.587 -51.794 1.00 97.50 90 SER A C 1
ATOM 613 O O . SER A 1 90 ? 35.830 9.948 -51.058 1.00 97.50 90 SER A O 1
ATOM 615 N N . ALA A 1 91 ? 37.244 8.344 -51.754 1.00 97.62 91 ALA A N 1
ATOM 616 C CA . ALA A 1 91 ? 36.773 7.341 -50.801 1.00 97.62 91 ALA A CA 1
ATOM 617 C C . ALA A 1 91 ? 37.053 7.776 -49.352 1.00 97.62 91 ALA A C 1
ATOM 619 O O . ALA A 1 91 ? 36.167 7.716 -48.499 1.00 97.62 91 ALA A O 1
ATOM 620 N N . SER A 1 92 ? 38.253 8.301 -49.088 1.00 97.19 92 SER A N 1
ATOM 621 C CA . SER A 1 92 ? 38.638 8.819 -47.768 1.00 97.19 92 SER A CA 1
ATOM 622 C C . SER A 1 92 ? 37.766 10.002 -47.332 1.00 97.19 92 SER A C 1
ATOM 624 O O . SER A 1 92 ? 37.318 10.046 -46.186 1.00 97.19 92 SER A O 1
ATOM 626 N N . ALA A 1 93 ? 37.460 10.929 -48.247 1.00 98.06 93 ALA A N 1
ATOM 627 C CA . ALA A 1 93 ? 36.555 12.049 -47.987 1.00 98.06 93 ALA A CA 1
ATOM 628 C C . ALA A 1 93 ? 35.127 11.576 -47.659 1.00 98.06 93 ALA A C 1
ATOM 630 O O . ALA A 1 93 ? 34.496 12.091 -46.734 1.00 98.06 93 ALA A O 1
ATOM 631 N N . THR A 1 94 ? 34.642 10.548 -48.360 1.00 97.75 94 THR A N 1
ATOM 632 C CA . THR A 1 94 ? 33.331 9.937 -48.093 1.00 97.75 94 THR A CA 1
ATOM 633 C C . THR A 1 94 ? 33.296 9.319 -46.695 1.00 97.75 94 THR A C 1
ATOM 635 O O . THR A 1 94 ? 32.393 9.622 -45.913 1.00 97.75 94 THR A O 1
ATOM 638 N N . THR A 1 95 ? 34.318 8.542 -46.326 1.00 97.88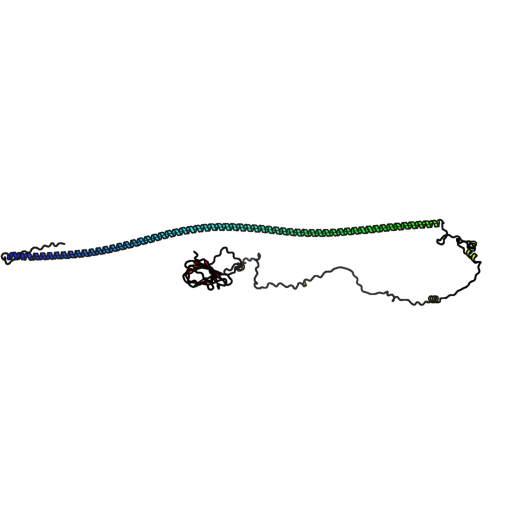 95 THR A N 1
ATOM 639 C CA . THR A 1 95 ? 34.453 7.965 -44.979 1.00 97.88 95 THR A CA 1
ATOM 640 C C . THR A 1 95 ? 34.474 9.045 -43.896 1.00 97.88 95 THR A C 1
ATOM 642 O O . THR A 1 95 ? 33.762 8.928 -42.899 1.00 97.88 95 THR A O 1
ATOM 645 N N . ALA A 1 96 ? 35.228 10.130 -44.103 1.00 97.38 96 ALA A N 1
ATOM 646 C CA . ALA A 1 96 ? 35.283 11.248 -43.162 1.00 97.38 96 ALA A CA 1
ATOM 647 C C . ALA A 1 96 ? 33.915 11.935 -42.993 1.00 97.38 96 ALA A C 1
ATOM 649 O O . ALA A 1 96 ? 33.515 12.239 -41.869 1.00 97.38 96 ALA A O 1
ATOM 650 N N . SER A 1 97 ? 33.161 12.122 -44.082 1.00 97.50 97 SER A N 1
ATOM 651 C CA . SER A 1 97 ? 31.807 12.692 -44.022 1.00 97.50 97 SER A CA 1
ATOM 652 C C . SER A 1 97 ? 30.823 11.798 -43.255 1.00 97.50 97 SER A C 1
ATOM 654 O O . SER A 1 97 ? 30.050 12.293 -42.434 1.00 97.50 97 SER A O 1
ATOM 656 N N . GLY A 1 98 ? 30.906 10.475 -43.440 1.00 97.88 98 GLY A N 1
ATOM 657 C CA . GLY A 1 98 ? 30.097 9.506 -42.698 1.00 97.88 98 GLY A CA 1
ATOM 658 C C . GLY A 1 98 ? 30.434 9.482 -41.205 1.00 97.88 98 GLY A C 1
ATOM 659 O O . GLY A 1 98 ? 29.535 9.449 -40.360 1.00 97.88 98 GLY A O 1
ATOM 660 N N . ALA A 1 99 ? 31.723 9.576 -40.863 1.00 98.00 99 ALA A N 1
ATOM 661 C CA . ALA A 1 99 ? 32.171 9.695 -39.479 1.00 98.00 99 ALA A CA 1
ATOM 662 C C . ALA A 1 99 ? 31.657 10.988 -38.820 1.00 98.00 99 ALA A C 1
ATOM 664 O O . ALA A 1 99 ? 31.163 10.943 -37.693 1.00 98.00 99 ALA A O 1
ATOM 665 N N . ALA A 1 100 ? 31.694 12.121 -39.532 1.00 98.06 100 ALA A N 1
ATOM 666 C CA . ALA A 1 100 ? 31.160 13.391 -39.042 1.00 98.06 100 ALA A CA 1
ATOM 667 C C . ALA A 1 100 ? 29.642 13.324 -38.791 1.00 98.06 100 ALA A C 1
ATOM 669 O O . ALA A 1 100 ? 29.184 13.713 -37.718 1.00 98.06 100 ALA A O 1
ATOM 670 N N . ALA A 1 101 ? 28.867 12.756 -39.722 1.00 98.06 101 ALA A N 1
ATOM 671 C CA . ALA A 1 101 ? 27.423 12.569 -39.551 1.00 98.06 101 ALA A CA 1
ATOM 672 C C . ALA A 1 101 ? 27.087 11.658 -38.353 1.00 98.06 101 ALA A C 1
ATOM 674 O O . ALA A 1 101 ? 26.163 11.934 -37.580 1.00 98.06 101 ALA A O 1
ATOM 675 N N . THR A 1 102 ? 27.878 10.598 -38.158 1.00 98.12 102 THR A N 1
ATOM 676 C CA . THR A 1 102 ? 27.754 9.705 -36.998 1.00 98.12 102 THR A CA 1
ATOM 677 C C . THR A 1 102 ? 28.027 10.458 -35.696 1.00 98.12 102 THR A C 1
ATOM 679 O O . THR A 1 102 ? 27.255 10.338 -34.745 1.00 98.12 102 THR A O 1
ATOM 682 N N . ALA A 1 103 ? 29.078 11.282 -35.655 1.00 97.75 103 ALA A N 1
ATOM 683 C CA . ALA A 1 103 ? 29.408 12.098 -34.490 1.00 97.75 103 ALA A CA 1
ATOM 684 C C . ALA A 1 103 ? 28.292 13.102 -34.154 1.00 97.75 103 ALA A C 1
ATOM 686 O O . ALA A 1 103 ? 27.912 13.221 -32.990 1.00 97.75 103 ALA A O 1
ATOM 687 N N . THR A 1 104 ? 27.705 13.765 -35.157 1.00 98.06 104 THR A N 1
ATOM 688 C CA . THR A 1 104 ? 26.551 14.660 -34.964 1.00 98.06 104 THR A CA 1
ATOM 689 C C . THR A 1 104 ? 25.343 13.915 -34.397 1.00 98.06 104 THR A C 1
ATOM 691 O O . THR A 1 104 ? 24.711 14.397 -33.458 1.00 98.06 104 THR A O 1
ATOM 694 N N . THR A 1 105 ? 25.049 12.719 -34.912 1.00 98.06 105 THR A N 1
ATOM 695 C CA . THR A 1 105 ? 23.945 11.884 -34.411 1.00 98.06 105 THR A CA 1
ATOM 696 C C . THR A 1 105 ? 24.168 11.507 -32.948 1.00 98.06 105 THR A C 1
ATOM 698 O O . THR A 1 105 ? 23.288 11.707 -32.111 1.00 98.06 105 THR A O 1
ATOM 701 N N . LYS A 1 106 ? 25.379 11.047 -32.606 1.00 98.00 106 LYS A N 1
ATOM 702 C CA . LYS A 1 106 ? 25.741 10.679 -31.231 1.00 98.00 106 LYS A CA 1
ATOM 703 C C . LYS A 1 106 ? 25.713 11.868 -30.272 1.00 98.00 106 LYS A C 1
ATOM 705 O O . LYS A 1 106 ? 25.297 11.707 -29.129 1.00 98.00 106 LYS A O 1
ATOM 710 N N . ALA A 1 107 ? 26.089 13.062 -30.730 1.00 97.94 107 ALA A N 1
ATOM 711 C CA . ALA A 1 107 ? 25.952 14.285 -29.942 1.00 97.94 107 ALA A CA 1
ATOM 712 C C . ALA A 1 107 ? 24.477 14.616 -29.643 1.00 97.94 107 ALA A C 1
ATOM 714 O O . ALA A 1 107 ? 24.152 14.997 -28.519 1.00 97.94 107 ALA A O 1
ATOM 715 N N . GLY A 1 108 ? 23.577 14.416 -30.613 1.00 98.12 108 GLY A N 1
ATOM 716 C CA . GLY A 1 108 ? 22.133 14.570 -30.419 1.00 98.12 108 GLY A CA 1
ATOM 717 C C . GLY A 1 108 ? 21.559 13.570 -29.411 1.00 98.12 108 GLY A C 1
ATOM 718 O O . GLY A 1 108 ? 20.883 13.971 -28.466 1.00 98.12 108 GLY A O 1
ATOM 719 N N . GLU A 1 109 ? 21.895 12.284 -29.550 1.00 98.19 109 GLU A N 1
ATOM 720 C CA . GLU A 1 109 ? 21.498 11.234 -28.597 1.00 98.19 109 GLU A CA 1
ATOM 721 C C . GLU A 1 109 ? 21.989 11.533 -27.168 1.00 98.19 109 GLU A C 1
ATOM 723 O O . GLU A 1 109 ? 21.249 11.356 -26.195 1.00 98.19 109 GLU A O 1
ATOM 728 N N . ALA A 1 110 ? 23.226 12.027 -27.032 1.00 97.62 110 ALA A N 1
ATOM 729 C CA . ALA A 1 110 ? 23.791 12.426 -25.747 1.00 97.62 110 ALA A CA 1
ATOM 730 C C . ALA A 1 110 ? 23.039 13.617 -25.131 1.00 97.62 110 ALA A C 1
ATOM 732 O O . ALA A 1 110 ? 22.749 13.604 -23.934 1.00 97.62 110 ALA A O 1
ATOM 733 N N . ALA A 1 111 ? 22.666 14.617 -25.935 1.00 98.06 111 ALA A N 1
ATOM 734 C CA . ALA A 1 111 ? 21.872 15.755 -25.475 1.00 98.06 111 ALA A CA 1
ATOM 735 C C . ALA A 1 111 ? 20.473 15.324 -25.000 1.00 98.06 111 ALA A C 1
ATOM 737 O O . ALA A 1 111 ? 20.048 15.718 -23.915 1.00 98.06 111 ALA A O 1
ATOM 738 N N . THR A 1 112 ? 19.788 14.455 -25.753 1.00 98.12 112 THR A N 1
ATOM 739 C CA . THR A 1 112 ? 18.498 13.882 -25.333 1.00 98.12 112 THR A CA 1
ATOM 740 C C . THR A 1 112 ? 18.633 13.110 -24.024 1.00 98.12 112 THR A C 1
ATOM 742 O O . THR A 1 112 ? 17.829 13.298 -23.112 1.00 98.12 112 THR A O 1
ATOM 745 N N . SER A 1 113 ? 19.681 12.294 -23.892 1.00 97.56 113 SER A N 1
ATOM 746 C CA . SER A 1 113 ? 19.955 11.540 -22.664 1.00 97.56 113 SER A CA 1
ATOM 747 C C . SER A 1 113 ? 20.188 12.467 -21.465 1.00 97.56 113 SER A C 1
ATOM 749 O O . SER A 1 113 ? 19.679 12.205 -20.377 1.00 97.56 113 SER A O 1
ATOM 751 N N . ALA A 1 114 ? 20.888 13.589 -21.663 1.00 98.12 114 ALA A N 1
ATOM 752 C CA . ALA A 1 114 ? 21.086 14.601 -20.627 1.00 98.12 114 ALA A CA 1
ATOM 753 C C . ALA A 1 114 ? 19.765 15.270 -20.198 1.00 98.12 114 ALA A C 1
ATOM 755 O O . ALA A 1 114 ? 19.549 15.482 -19.006 1.00 98.12 114 ALA A O 1
ATOM 756 N N . THR A 1 115 ? 18.854 15.555 -21.137 1.00 97.81 115 THR A N 1
ATOM 757 C CA . THR A 1 115 ? 17.509 16.075 -20.824 1.00 97.81 115 THR A CA 1
ATOM 758 C C . THR A 1 115 ? 16.653 15.060 -20.064 1.00 97.81 115 THR A C 1
ATOM 760 O O . THR A 1 115 ? 15.952 15.423 -19.122 1.00 97.81 115 THR A O 1
ATOM 763 N N . VAL A 1 116 ? 16.720 13.776 -20.428 1.00 98.12 116 VAL A N 1
ATOM 764 C CA . VAL A 1 116 ? 16.022 12.712 -19.687 1.00 98.12 116 VAL A CA 1
ATOM 765 C C . VAL A 1 116 ? 16.561 12.614 -18.258 1.00 98.12 116 VAL A C 1
ATOM 767 O O . VAL A 1 116 ? 15.781 12.551 -17.308 1.00 98.12 116 VAL A O 1
ATOM 770 N N . ALA A 1 117 ? 17.885 12.665 -18.090 1.00 97.12 117 ALA A N 1
ATOM 771 C CA . ALA A 1 117 ? 18.522 12.618 -16.779 1.00 97.12 117 ALA A CA 1
ATOM 772 C C . ALA A 1 117 ? 18.143 13.819 -15.893 1.00 97.12 117 ALA A C 1
ATOM 774 O O . ALA A 1 117 ? 17.862 13.634 -14.708 1.00 97.12 117 ALA A O 1
ATOM 775 N N . SER A 1 118 ? 18.077 15.036 -16.447 1.00 97.50 118 SER A N 1
ATOM 776 C CA . SER A 1 118 ? 17.651 16.213 -15.680 1.00 97.50 118 SER A CA 1
ATOM 777 C C . SER A 1 118 ? 16.180 16.129 -15.261 1.00 97.50 118 SER A C 1
ATOM 779 O O . SER A 1 118 ? 15.866 16.402 -14.104 1.00 97.50 118 SER A O 1
ATOM 781 N N . GLY A 1 119 ? 15.291 15.660 -16.144 1.00 98.06 119 GLY A N 1
ATOM 782 C CA . GLY A 1 119 ? 13.884 15.417 -15.809 1.00 98.06 119 GLY A CA 1
ATOM 783 C C . GLY A 1 119 ? 13.702 14.359 -14.713 1.00 98.06 119 GLY A C 1
ATOM 784 O O . GLY A 1 119 ? 12.898 14.540 -13.792 1.00 98.06 119 GLY A O 1
ATOM 785 N N . ALA A 1 120 ? 14.494 13.283 -14.756 1.00 97.81 120 ALA A N 1
ATOM 786 C CA . ALA A 1 120 ? 14.517 12.270 -13.704 1.00 97.81 120 ALA A CA 1
ATOM 787 C C . ALA A 1 120 ? 14.994 12.851 -12.358 1.00 97.81 120 ALA A C 1
ATOM 789 O O . ALA A 1 120 ? 14.377 12.583 -11.327 1.00 97.81 120 ALA A O 1
ATOM 790 N N . ALA A 1 121 ? 16.029 13.699 -12.358 1.00 98.12 121 ALA A N 1
ATOM 791 C CA . ALA A 1 121 ? 16.528 14.364 -11.151 1.00 98.12 121 ALA A CA 1
ATOM 792 C C . ALA A 1 121 ? 15.498 15.327 -10.533 1.00 98.12 121 ALA A C 1
ATOM 794 O O . ALA A 1 121 ? 15.306 15.339 -9.313 1.00 98.12 121 ALA A O 1
ATOM 795 N N . THR A 1 122 ? 14.783 16.098 -11.360 1.00 98.12 122 THR A N 1
ATOM 796 C CA . THR A 1 122 ? 13.668 16.938 -10.896 1.00 98.12 122 THR A CA 1
ATOM 797 C C . THR A 1 122 ? 12.563 16.086 -10.280 1.00 98.12 122 THR A C 1
ATOM 799 O O . THR A 1 122 ? 12.128 16.368 -9.167 1.00 98.12 122 THR A O 1
ATOM 802 N N . THR A 1 123 ? 12.168 14.999 -10.949 1.00 98.06 123 THR A N 1
ATOM 803 C CA . THR A 1 123 ? 11.143 14.072 -10.442 1.00 98.06 123 THR A CA 1
ATOM 804 C C . THR A 1 123 ? 11.543 13.478 -9.090 1.00 98.06 123 THR A C 1
ATOM 806 O O . THR A 1 123 ? 10.738 13.466 -8.159 1.00 98.06 123 THR A O 1
ATOM 809 N N . ALA A 1 124 ? 12.797 13.038 -8.949 1.00 97.69 124 ALA A N 1
ATOM 810 C CA . ALA A 1 124 ? 13.327 12.519 -7.691 1.00 97.69 124 ALA A CA 1
ATOM 811 C C . ALA A 1 124 ? 13.281 13.570 -6.569 1.00 97.69 124 ALA A C 1
ATOM 813 O O . ALA A 1 124 ? 12.888 13.258 -5.447 1.00 97.69 124 ALA A O 1
ATOM 814 N N . THR A 1 125 ? 13.611 14.826 -6.884 1.00 98.19 125 THR A N 1
ATOM 815 C CA . THR A 1 125 ? 13.556 15.943 -5.928 1.00 98.19 125 THR A CA 1
ATOM 816 C C . THR A 1 125 ? 12.123 16.220 -5.467 1.00 98.19 125 THR A C 1
ATOM 818 O O . THR A 1 125 ? 11.880 16.371 -4.272 1.00 98.19 125 THR A O 1
ATOM 821 N N . THR A 1 126 ? 11.151 16.216 -6.385 1.00 98.06 126 THR A N 1
ATOM 822 C CA . THR A 1 126 ? 9.726 16.364 -6.046 1.00 98.06 126 THR A CA 1
ATOM 823 C C . THR A 1 126 ? 9.243 15.228 -5.147 1.00 98.06 126 THR A C 1
ATOM 825 O O . THR A 1 126 ? 8.626 15.488 -4.117 1.00 98.06 126 THR A O 1
ATOM 828 N N . LYS A 1 127 ? 9.574 13.971 -5.479 1.00 98.00 127 LYS A N 1
ATOM 829 C CA . LYS A 1 127 ? 9.185 12.812 -4.660 1.00 98.00 127 LYS A CA 1
ATOM 830 C C . LYS A 1 127 ? 9.820 12.812 -3.273 1.00 98.00 127 LYS A C 1
ATOM 832 O O . LYS A 1 127 ? 9.163 12.406 -2.319 1.00 98.00 127 LYS A O 1
ATOM 837 N N . ALA A 1 128 ? 11.047 13.312 -3.135 1.00 97.75 128 ALA A N 1
ATOM 838 C CA . ALA A 1 128 ? 11.664 13.505 -1.826 1.00 97.75 128 ALA A CA 1
ATOM 839 C C . ALA A 1 128 ? 10.901 14.537 -0.970 1.00 97.75 128 ALA A C 1
ATOM 841 O O . ALA A 1 128 ? 10.704 14.306 0.222 1.00 97.75 128 ALA A O 1
ATOM 842 N N . GLY A 1 129 ? 10.424 15.632 -1.575 1.00 98.06 129 GLY A N 1
ATOM 843 C CA . GLY A 1 129 ? 9.579 16.625 -0.899 1.00 98.06 129 GLY A CA 1
ATOM 844 C C . GLY A 1 129 ? 8.239 16.047 -0.434 1.00 98.06 129 GLY A C 1
ATOM 845 O O . GLY A 1 129 ? 7.913 16.129 0.746 1.00 98.06 129 GLY A O 1
ATOM 846 N N . GLU A 1 130 ? 7.515 15.363 -1.326 1.00 98.31 130 GLU A N 1
ATOM 847 C CA . GLU A 1 130 ? 6.244 14.697 -0.989 1.00 98.31 130 GLU A CA 1
ATOM 848 C C . GLU A 1 130 ? 6.403 13.677 0.160 1.00 98.31 130 GLU A C 1
ATOM 850 O O . GLU A 1 130 ? 5.536 13.553 1.033 1.00 98.31 130 GLU A O 1
ATOM 855 N N . ALA A 1 131 ? 7.524 12.946 0.185 1.00 97.12 131 ALA A N 1
ATOM 856 C CA . ALA A 1 131 ? 7.836 12.004 1.255 1.00 97.12 131 ALA A CA 1
ATOM 857 C C . ALA A 1 131 ? 8.085 12.712 2.601 1.00 97.12 131 ALA A C 1
ATOM 859 O O . ALA A 1 131 ? 7.629 12.227 3.639 1.00 97.12 131 ALA A O 1
ATOM 860 N N . ALA A 1 132 ? 8.758 13.866 2.599 1.00 97.94 132 ALA A N 1
ATOM 861 C CA . ALA A 1 132 ? 8.987 14.667 3.802 1.00 97.94 132 ALA A CA 1
ATOM 862 C C . ALA A 1 132 ? 7.680 15.256 4.371 1.00 97.94 132 ALA A C 1
ATOM 864 O O . ALA A 1 132 ? 7.454 15.215 5.586 1.00 97.94 132 ALA A O 1
ATOM 865 N N . ASP A 1 133 ? 6.779 15.727 3.506 1.00 98.06 133 ASP A N 1
ATOM 866 C CA . ASP A 1 133 ? 5.452 16.218 3.904 1.00 98.06 133 ASP A CA 1
ATOM 867 C C . ASP A 1 133 ? 4.598 15.094 4.512 1.00 98.06 133 ASP A C 1
ATOM 869 O O . ASP A 1 133 ? 3.942 15.262 5.549 1.00 98.06 133 ASP A O 1
ATOM 873 N N . SER A 1 134 ? 4.665 13.904 3.909 1.00 97.75 134 SER A N 1
ATOM 874 C CA . SER A 1 134 ? 4.000 12.702 4.419 1.00 97.75 134 SER A CA 1
ATOM 875 C C . SER A 1 134 ? 4.535 12.299 5.798 1.00 97.75 134 SER A C 1
ATOM 877 O O . SER A 1 134 ? 3.752 11.996 6.700 1.00 97.75 134 SER A O 1
ATOM 879 N N . ALA A 1 135 ? 5.857 12.356 6.002 1.00 97.94 135 ALA A N 1
ATOM 880 C CA . ALA A 1 135 ? 6.482 12.083 7.297 1.00 97.94 135 ALA A CA 1
ATOM 881 C C . ALA A 1 135 ? 6.048 13.093 8.376 1.00 97.94 135 ALA A C 1
ATOM 883 O O . ALA A 1 135 ? 5.738 12.708 9.505 1.00 97.94 135 ALA A O 1
ATOM 884 N N . THR A 1 136 ? 5.952 14.376 8.017 1.00 97.75 136 THR A N 1
ATOM 885 C CA . THR A 1 136 ? 5.470 15.439 8.916 1.00 97.75 136 THR A CA 1
ATOM 886 C C . THR A 1 136 ? 4.014 15.202 9.320 1.00 97.75 136 THR A C 1
ATOM 888 O O . THR A 1 136 ? 3.667 15.280 10.501 1.00 97.75 136 THR A O 1
ATOM 891 N N . THR A 1 137 ? 3.170 14.823 8.357 1.00 97.94 137 THR A N 1
ATOM 892 C CA . THR A 1 137 ? 1.762 14.474 8.596 1.00 97.94 137 THR A CA 1
ATOM 893 C C . THR A 1 137 ? 1.635 13.278 9.543 1.00 97.94 137 THR A C 1
ATOM 895 O O . THR A 1 137 ? 0.866 13.328 10.506 1.00 97.94 137 THR A O 1
ATOM 898 N N . ALA A 1 138 ? 2.427 12.224 9.323 1.00 97.06 138 ALA A N 1
ATOM 899 C CA . ALA A 1 138 ? 2.447 11.044 10.185 1.00 97.06 138 ALA A CA 1
ATOM 900 C C . ALA A 1 138 ? 2.882 11.382 11.622 1.00 97.06 138 ALA A C 1
ATOM 902 O O . ALA A 1 138 ? 2.253 10.927 12.579 1.00 97.06 138 ALA A O 1
ATOM 903 N N . SER A 1 139 ? 3.900 12.235 11.786 1.00 97.62 139 SER A N 1
ATOM 904 C CA . SER A 1 139 ? 4.327 12.720 13.103 1.00 97.62 139 SER A CA 1
ATOM 905 C C . SER A 1 139 ? 3.208 13.481 13.822 1.00 97.62 139 SER A C 1
ATOM 907 O O . SER A 1 139 ? 2.964 13.239 15.004 1.00 97.62 139 SER A O 1
ATOM 909 N N . GLY A 1 140 ? 2.492 14.369 13.124 1.00 98.12 140 GLY A N 1
ATOM 910 C CA . GLY A 1 140 ? 1.362 15.110 13.700 1.00 98.12 140 GLY A CA 1
ATOM 911 C C . GLY A 1 140 ? 0.209 14.200 14.141 1.00 98.12 140 GLY A C 1
ATOM 912 O O . GLY A 1 140 ? -0.365 14.383 15.222 1.00 98.12 140 GLY A O 1
ATOM 913 N N . ALA A 1 141 ? -0.096 13.170 13.347 1.00 97.94 141 ALA A N 1
ATOM 914 C CA . ALA A 1 141 ? -1.086 12.156 13.700 1.00 97.94 141 ALA A CA 1
ATOM 915 C C . ALA A 1 141 ? -0.669 11.353 14.946 1.00 97.94 141 ALA A C 1
ATOM 917 O O . ALA A 1 141 ? -1.491 11.143 15.841 1.00 97.94 141 ALA A O 1
ATOM 918 N N . ALA A 1 142 ? 0.607 10.966 15.055 1.00 97.88 142 ALA A N 1
ATOM 919 C CA . ALA A 1 142 ? 1.138 10.253 16.218 1.00 97.88 142 ALA A CA 1
ATOM 920 C C . ALA A 1 142 ? 1.068 11.094 17.507 1.00 97.88 142 ALA A C 1
ATOM 922 O O . ALA A 1 142 ? 0.654 10.595 18.559 1.00 97.88 142 ALA A O 1
ATOM 923 N N . SER A 1 143 ? 1.398 12.389 17.431 1.00 97.75 143 SER A N 1
ATOM 924 C CA . SER A 1 143 ? 1.237 13.312 18.562 1.00 97.75 143 SER A CA 1
ATOM 925 C C . SER A 1 143 ? -0.227 13.434 18.986 1.00 97.75 143 SER A C 1
ATOM 927 O O . SER A 1 143 ? -0.533 13.320 20.170 1.00 97.75 143 SER A O 1
ATOM 929 N N . THR A 1 144 ? -1.145 13.571 18.024 1.00 98.19 144 THR A N 1
ATOM 930 C CA . THR A 1 144 ? -2.591 13.635 18.294 1.00 98.19 144 THR A CA 1
ATOM 931 C C . THR A 1 144 ? -3.093 12.364 18.981 1.00 98.19 144 THR A C 1
ATOM 933 O O . THR A 1 144 ? -3.828 12.440 19.967 1.00 98.19 144 THR A O 1
ATOM 936 N N . ALA A 1 145 ? -2.669 11.191 18.503 1.00 97.62 145 ALA A N 1
ATOM 937 C CA . ALA A 1 145 ? -3.019 9.910 19.111 1.00 97.62 145 ALA A CA 1
ATOM 938 C C . ALA A 1 145 ? -2.511 9.809 20.559 1.00 97.62 145 ALA A C 1
ATOM 940 O O . ALA A 1 145 ? -3.253 9.382 21.443 1.00 97.62 145 ALA A O 1
ATOM 941 N N . THR A 1 146 ? -1.285 10.274 20.818 1.00 98.00 146 THR A N 1
ATOM 942 C CA . THR A 1 146 ? -0.700 10.313 22.168 1.00 98.00 146 THR A CA 1
ATOM 943 C C . THR A 1 146 ? -1.511 11.212 23.103 1.00 98.00 146 THR A C 1
ATOM 945 O O . THR A 1 146 ? -1.841 10.809 24.218 1.00 98.00 146 THR A O 1
ATOM 948 N N . THR A 1 147 ? -1.912 12.401 22.641 1.00 98.06 147 THR A N 1
ATOM 949 C CA . THR A 1 147 ? -2.779 13.303 23.414 1.00 98.06 147 THR A CA 1
ATOM 950 C C . THR A 1 147 ? -4.125 12.653 23.731 1.00 98.06 147 THR A C 1
ATOM 952 O O . THR A 1 147 ? -4.559 12.672 24.883 1.00 98.06 147 THR A O 1
ATOM 955 N N . LYS A 1 148 ? -4.768 12.016 22.743 1.00 98.25 148 LYS A N 1
ATOM 956 C CA . LYS A 1 148 ? -6.060 11.343 22.940 1.00 98.25 148 LYS A CA 1
ATOM 957 C C . LYS A 1 148 ? -5.979 10.145 23.879 1.00 98.25 148 LYS A C 1
ATOM 959 O O . LYS A 1 148 ? -6.899 9.944 24.669 1.00 98.25 148 LYS A O 1
ATOM 964 N N . ALA A 1 149 ? -4.879 9.398 23.858 1.00 97.50 149 ALA A N 1
ATOM 965 C CA . ALA A 1 149 ? -4.632 8.343 24.837 1.00 97.50 149 ALA A CA 1
ATOM 966 C C . ALA A 1 149 ? -4.532 8.906 26.269 1.00 97.50 149 ALA A C 1
ATOM 968 O O . ALA A 1 149 ? -5.124 8.348 27.194 1.00 97.50 149 ALA A O 1
ATOM 969 N N . GLY A 1 150 ? -3.854 10.047 26.447 1.00 97.88 150 GLY A N 1
ATOM 970 C CA . GLY A 1 150 ? -3.783 10.750 27.732 1.00 97.88 150 GLY A CA 1
ATOM 971 C C . GLY A 1 150 ? -5.156 11.197 28.245 1.00 97.88 150 GLY A C 1
ATOM 972 O O . GLY A 1 150 ? -5.528 10.875 29.373 1.00 97.88 150 GLY A O 1
ATOM 973 N N . GLU A 1 151 ? -5.948 11.865 27.400 1.00 98.31 151 GLU A N 1
ATOM 974 C CA . GLU A 1 151 ? -7.319 12.293 27.732 1.00 98.31 151 GLU A CA 1
ATOM 975 C C . GLU A 1 151 ? -8.223 11.109 28.123 1.00 98.31 151 GLU A C 1
ATOM 977 O O . GLU A 1 151 ? -9.009 11.198 29.075 1.00 98.31 151 GLU A O 1
ATOM 982 N N . ALA A 1 152 ? -8.094 9.976 27.424 1.00 97.88 152 ALA A N 1
ATOM 983 C CA . ALA A 1 152 ? -8.830 8.756 27.737 1.00 97.88 152 ALA A CA 1
ATOM 984 C C . ALA A 1 152 ? -8.429 8.184 29.108 1.00 97.88 152 ALA A C 1
ATOM 986 O O . ALA A 1 152 ? -9.300 7.805 29.892 1.00 97.88 152 ALA A O 1
ATOM 987 N N . SER A 1 153 ? -7.134 8.187 29.440 1.00 97.69 153 SER A N 1
ATOM 988 C CA . SER A 1 153 ? -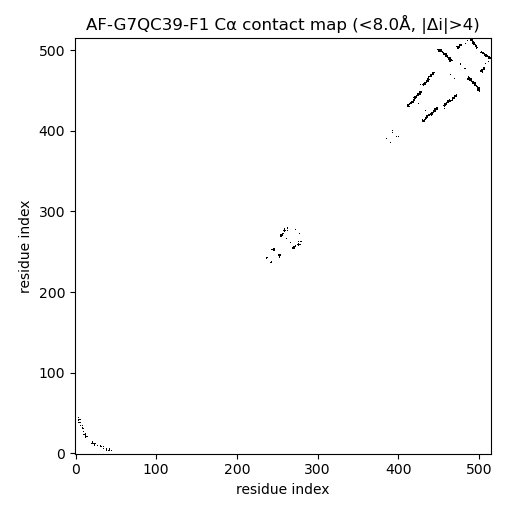6.633 7.752 30.751 1.00 97.69 153 SER A CA 1
ATOM 989 C C . SER A 1 153 ? -7.151 8.630 31.895 1.00 97.69 153 SER A C 1
ATOM 991 O O . SER A 1 153 ? -7.565 8.121 32.942 1.00 97.69 153 SER A O 1
ATOM 993 N N . THR A 1 154 ? -7.172 9.954 31.708 1.00 98.12 154 THR A N 1
ATOM 994 C CA . THR A 1 154 ? -7.756 10.886 32.684 1.00 98.12 154 THR A CA 1
ATOM 995 C C . THR A 1 154 ? -9.248 10.614 32.867 1.00 98.12 154 THR A C 1
ATOM 997 O O . THR A 1 154 ? -9.730 10.537 33.998 1.00 98.12 154 THR A O 1
ATOM 1000 N N . SER A 1 155 ? -9.971 10.391 31.767 1.00 97.88 155 SER A N 1
ATOM 1001 C CA . SER A 1 155 ? -11.404 10.076 31.795 1.00 97.88 155 SER A CA 1
ATOM 1002 C C . SER A 1 155 ? -11.695 8.756 32.521 1.00 97.88 155 SER A C 1
ATOM 1004 O O . SER A 1 155 ? -12.609 8.692 33.343 1.00 97.88 155 SER A O 1
ATOM 1006 N N . ALA A 1 156 ? -10.883 7.719 32.290 1.00 98.00 156 ALA A N 1
ATOM 1007 C CA . ALA A 1 156 ? -10.986 6.439 32.990 1.00 98.00 156 ALA A CA 1
ATOM 1008 C C . ALA A 1 156 ? -10.757 6.590 34.505 1.00 98.00 156 ALA A C 1
ATOM 1010 O O . ALA A 1 156 ? -11.506 6.038 35.310 1.00 98.00 156 ALA A O 1
ATOM 1011 N N . THR A 1 157 ? -9.770 7.401 34.896 1.00 97.62 157 THR A N 1
ATOM 1012 C CA . THR A 1 157 ? -9.487 7.711 36.308 1.00 97.62 157 THR A CA 1
ATOM 1013 C C . THR A 1 157 ? -10.669 8.430 36.970 1.00 97.62 157 THR A C 1
ATOM 1015 O O . THR A 1 157 ? -11.082 8.065 38.072 1.00 97.62 157 THR A O 1
ATOM 1018 N N . ALA A 1 158 ? -11.271 9.408 36.285 1.00 97.88 158 ALA A N 1
ATOM 1019 C CA . ALA A 1 158 ? -12.451 10.121 36.780 1.00 97.88 158 ALA A CA 1
ATOM 1020 C C . ALA A 1 158 ? -13.669 9.192 36.955 1.00 97.88 158 ALA A C 1
ATOM 1022 O O . ALA A 1 158 ? -14.391 9.284 37.954 1.00 97.88 158 ALA A O 1
ATOM 1023 N N . ALA A 1 159 ? -13.878 8.266 36.015 1.00 97.81 159 ALA A N 1
ATOM 1024 C CA . ALA A 1 159 ? -14.941 7.268 36.097 1.00 97.81 159 ALA A CA 1
ATOM 1025 C C . ALA A 1 159 ? -14.738 6.307 37.282 1.00 97.81 159 ALA A C 1
ATOM 1027 O O . ALA A 1 159 ? -15.679 6.062 38.039 1.00 97.81 159 ALA A O 1
ATOM 1028 N N . ALA A 1 160 ? -13.510 5.828 37.507 1.00 98.00 160 ALA A N 1
ATOM 1029 C CA . ALA A 1 160 ? -13.173 4.998 38.666 1.00 98.00 160 ALA A CA 1
ATOM 1030 C C . ALA A 1 160 ? -13.405 5.734 40.003 1.00 98.00 160 ALA A C 1
ATOM 1032 O O . ALA A 1 160 ? -13.961 5.163 40.949 1.00 98.00 160 ALA A O 1
ATOM 1033 N N . GLY A 1 161 ? -13.056 7.024 40.072 1.00 98.25 161 GLY A N 1
ATOM 1034 C CA . GLY A 1 161 ? -13.353 7.876 41.230 1.00 98.25 161 GLY A CA 1
ATOM 1035 C C . GLY A 1 161 ? -14.857 8.016 41.492 1.00 98.25 161 GLY A C 1
ATOM 1036 O O . GLY A 1 161 ? -15.323 7.902 42.630 1.00 98.25 161 GLY A O 1
ATOM 1037 N N . SER A 1 162 ? -15.640 8.185 40.425 1.00 98.06 162 SER A N 1
ATOM 1038 C CA . SER A 1 162 ? -17.103 8.260 40.500 1.00 98.06 162 SER A CA 1
ATOM 1039 C C . SER A 1 162 ? -17.729 6.934 40.961 1.00 98.06 162 SER A C 1
ATOM 1041 O O . SER A 1 162 ? -18.620 6.944 41.809 1.00 98.06 162 SER A O 1
ATOM 1043 N N . ALA A 1 163 ? -17.228 5.787 40.487 1.00 98.31 163 ALA A N 1
ATOM 1044 C CA . ALA A 1 163 ? -17.671 4.459 40.929 1.00 98.31 163 ALA A CA 1
ATOM 1045 C C . ALA A 1 163 ? -17.375 4.206 42.420 1.00 98.31 163 ALA A C 1
ATOM 1047 O O . ALA A 1 163 ? -18.218 3.677 43.151 1.00 98.31 163 ALA A O 1
ATOM 1048 N N . THR A 1 164 ? -16.204 4.644 42.891 1.00 98.19 164 THR A N 1
ATOM 1049 C CA . THR A 1 164 ? -15.838 4.583 44.315 1.00 98.19 164 THR A CA 1
ATOM 1050 C C . THR A 1 164 ? -16.815 5.407 45.152 1.00 98.19 164 THR A C 1
ATOM 1052 O O . THR A 1 164 ? -17.377 4.906 46.123 1.00 98.19 164 THR A O 1
ATOM 1055 N N . THR A 1 165 ? -17.105 6.638 44.717 1.00 98.38 165 THR A N 1
ATOM 1056 C CA . THR A 1 165 ? -18.057 7.533 45.393 1.00 98.38 165 THR A CA 1
ATOM 1057 C C . THR A 1 165 ? -19.461 6.926 45.457 1.00 98.38 165 THR A C 1
ATOM 1059 O O . THR A 1 165 ? -20.100 6.959 46.510 1.00 98.38 165 THR A O 1
ATOM 1062 N N . ALA A 1 166 ? -19.940 6.328 44.362 1.00 98.00 166 ALA A N 1
ATOM 1063 C CA . ALA A 1 166 ? -21.232 5.646 44.325 1.00 98.00 166 ALA A CA 1
ATOM 1064 C C . ALA A 1 166 ? -21.292 4.472 45.320 1.00 98.00 166 ALA A C 1
ATOM 1066 O O . ALA A 1 166 ? -22.275 4.328 46.047 1.00 98.00 166 ALA A O 1
ATOM 1067 N N . THR A 1 167 ? -20.218 3.681 45.407 1.00 97.94 167 THR A N 1
ATOM 1068 C CA . THR A 1 167 ? -20.106 2.559 46.354 1.00 97.94 167 THR A CA 1
ATOM 1069 C C . THR A 1 167 ? -20.152 3.045 47.803 1.00 97.94 167 THR A C 1
ATOM 1071 O O . THR A 1 167 ? -20.904 2.504 48.615 1.00 97.94 167 THR A O 1
ATOM 1074 N N . THR A 1 168 ? -19.420 4.116 48.128 1.00 98.00 168 THR A N 1
ATOM 1075 C CA . THR A 1 168 ? -19.463 4.739 49.459 1.00 98.00 168 THR A CA 1
ATOM 1076 C C . THR A 1 168 ? -20.875 5.207 49.809 1.00 98.00 168 THR A C 1
ATOM 1078 O O . THR A 1 168 ? -21.381 4.882 50.883 1.00 98.00 168 THR A O 1
ATOM 1081 N N . LYS A 1 169 ? -21.556 5.904 48.889 1.00 98.25 169 LYS A N 1
ATOM 1082 C CA . LYS A 1 169 ? -22.924 6.397 49.117 1.00 98.25 169 LYS A CA 1
ATOM 1083 C C . LYS A 1 169 ? -23.943 5.271 49.291 1.00 98.25 169 LYS A C 1
ATOM 1085 O O . LYS A 1 169 ? -24.844 5.402 50.116 1.00 98.25 169 LYS A O 1
ATOM 1090 N N . ALA A 1 170 ? -23.785 4.149 48.591 1.00 97.94 170 ALA A N 1
ATOM 1091 C CA . ALA A 1 170 ? -24.615 2.963 48.804 1.00 97.94 170 ALA A CA 1
ATOM 1092 C C . ALA A 1 170 ? -24.421 2.360 50.212 1.00 97.94 170 ALA A C 1
ATOM 1094 O O . ALA A 1 170 ? -25.395 1.969 50.864 1.00 97.94 170 ALA A O 1
ATOM 1095 N N . GLY A 1 171 ? -23.182 2.333 50.715 1.00 97.56 171 GLY A N 1
ATOM 1096 C CA . GLY A 1 171 ? -22.873 1.900 52.082 1.00 97.56 171 GLY A CA 1
ATOM 1097 C C . GLY A 1 171 ? -23.464 2.822 53.155 1.00 97.56 171 GLY A C 1
ATOM 1098 O O . GLY A 1 171 ? -24.081 2.349 54.113 1.00 97.56 171 GLY A O 1
ATOM 1099 N N . GLU A 1 172 ? -23.353 4.140 52.968 1.00 98.25 172 GLU A N 1
ATOM 1100 C CA . GLU A 1 172 ? -23.977 5.142 53.847 1.00 98.25 172 GLU A CA 1
ATOM 1101 C C . GLU A 1 172 ? -25.510 5.010 53.866 1.00 98.25 172 GLU A C 1
ATOM 1103 O O . GLU A 1 172 ? -26.130 5.063 54.933 1.00 98.25 172 GLU A O 1
ATOM 1108 N N . ALA A 1 173 ? -26.133 4.780 52.705 1.00 97.81 173 ALA A N 1
ATOM 1109 C CA . ALA A 1 173 ? -27.575 4.568 52.598 1.00 97.81 173 ALA A CA 1
ATOM 1110 C C . ALA A 1 173 ? -28.022 3.281 53.311 1.00 97.81 173 ALA A C 1
ATOM 1112 O O . ALA A 1 173 ? -29.011 3.293 54.043 1.00 97.81 173 ALA A O 1
ATOM 1113 N N . SER A 1 174 ? -27.265 2.189 53.164 1.00 97.38 174 SER A N 1
ATOM 1114 C CA . SER A 1 174 ? -27.526 0.913 53.851 1.00 97.38 174 SER A CA 1
ATOM 1115 C C . SER A 1 174 ? -27.419 1.046 55.373 1.00 97.38 174 SER A C 1
ATOM 1117 O O . SER A 1 174 ? -28.261 0.540 56.120 1.00 97.38 174 SER A O 1
ATOM 1119 N N . SER A 1 175 ? -26.410 1.787 55.838 1.00 97.31 175 SER A N 1
ATOM 1120 C CA . SER A 1 175 ? -26.243 2.110 57.258 1.00 97.31 175 SER A CA 1
ATOM 1121 C C . SER A 1 175 ? -27.432 2.925 57.770 1.00 97.31 175 SER A C 1
ATOM 1123 O O . SER A 1 175 ? -28.039 2.569 58.777 1.00 97.31 175 SER A O 1
ATOM 1125 N N . SER A 1 176 ? -27.838 3.954 57.019 1.00 97.56 176 SER A N 1
ATOM 1126 C CA . SER A 1 176 ? -29.001 4.790 57.348 1.00 97.56 176 SER A CA 1
ATOM 1127 C C . SER A 1 176 ? -30.304 3.981 57.415 1.00 97.56 176 SER A C 1
ATOM 1129 O O . SER A 1 176 ? -31.105 4.177 58.329 1.00 97.56 176 SER A O 1
ATOM 1131 N N . ALA A 1 177 ? -30.505 3.031 56.495 1.00 98.19 177 ALA A N 1
ATOM 1132 C CA . ALA A 1 177 ? -31.657 2.129 56.503 1.00 98.19 177 ALA A CA 1
ATOM 1133 C C . ALA A 1 177 ? -31.669 1.217 57.742 1.00 98.19 177 ALA A C 1
ATOM 1135 O O . ALA A 1 177 ? -32.713 1.034 58.367 1.00 98.19 177 ALA A O 1
ATOM 1136 N N . THR A 1 178 ? -30.503 0.698 58.138 1.00 97.56 178 THR A N 1
ATOM 1137 C CA . THR A 1 178 ? -30.350 -0.111 59.358 1.00 97.56 178 THR A CA 1
ATOM 1138 C C . THR A 1 178 ? -30.679 0.710 60.604 1.00 97.56 178 THR A C 1
ATOM 1140 O O . THR A 1 178 ? -31.443 0.260 61.457 1.00 97.56 178 THR A O 1
ATOM 1143 N N . SER A 1 179 ? -30.178 1.946 60.693 1.00 97.69 179 SER A N 1
ATOM 1144 C CA . SER A 1 179 ? -30.517 2.861 61.788 1.00 97.69 179 SER A CA 1
ATOM 1145 C C . SER A 1 179 ? -32.019 3.155 61.854 1.00 97.69 179 SER A C 1
ATOM 1147 O O . SER A 1 179 ? -32.591 3.144 62.943 1.00 97.69 179 SER A O 1
ATOM 1149 N N . ALA A 1 180 ? -32.679 3.360 60.709 1.00 97.69 180 ALA A N 1
ATOM 1150 C CA . ALA A 1 180 ? -34.126 3.567 60.649 1.00 97.69 180 ALA A CA 1
ATOM 1151 C C . ALA A 1 180 ? -34.919 2.326 61.103 1.00 97.69 180 ALA A C 1
ATOM 1153 O O . ALA A 1 180 ? -35.897 2.460 61.840 1.00 97.69 180 ALA A O 1
ATOM 1154 N N . ALA A 1 181 ? -34.487 1.119 60.722 1.00 97.94 181 ALA A N 1
ATOM 1155 C CA . ALA A 1 181 ? -35.100 -0.130 61.175 1.00 97.94 181 ALA A CA 1
ATOM 1156 C C . ALA A 1 181 ? -34.968 -0.312 62.697 1.00 97.94 181 ALA A C 1
ATOM 1158 O O . ALA A 1 181 ? -35.954 -0.616 63.368 1.00 97.94 181 ALA A O 1
ATOM 1159 N N . SER A 1 182 ? -33.788 -0.043 63.261 1.00 97.62 182 SER A N 1
ATOM 1160 C CA . SER A 1 182 ? -33.576 -0.062 64.713 1.00 97.62 182 SER A CA 1
ATOM 1161 C C . SER A 1 182 ? -34.451 0.964 65.437 1.00 97.62 182 SER A C 1
ATOM 1163 O O . SER A 1 182 ? -35.051 0.646 66.464 1.00 97.62 182 SER A O 1
ATOM 1165 N N . ALA A 1 183 ? -34.581 2.177 64.887 1.00 97.81 183 ALA A N 1
ATOM 1166 C CA . ALA A 1 183 ? -35.462 3.207 65.433 1.00 97.81 183 ALA A CA 1
ATOM 1167 C C . ALA A 1 183 ? -36.940 2.778 65.409 1.00 97.81 183 ALA A C 1
ATOM 1169 O O . ALA A 1 183 ? -37.656 3.004 66.385 1.00 97.81 183 ALA A O 1
ATOM 1170 N N . LYS A 1 184 ? -37.390 2.106 64.339 1.00 98.31 184 LYS A N 1
ATOM 1171 C CA . LYS A 1 184 ? -38.733 1.510 64.261 1.00 98.31 184 LYS A CA 1
ATOM 1172 C C . LYS A 1 184 ? -38.950 0.477 65.368 1.00 98.31 184 LYS A C 1
ATOM 1174 O O . LYS A 1 184 ? -39.943 0.577 66.082 1.00 98.31 184 LYS A O 1
ATOM 1179 N N . THR A 1 185 ? -38.032 -0.473 65.539 1.00 97.69 185 THR A N 1
ATOM 1180 C CA . THR A 1 185 ? -38.137 -1.502 66.588 1.00 97.69 185 THR A CA 1
ATOM 1181 C C . THR A 1 185 ? -38.188 -0.876 67.981 1.00 97.69 185 THR A C 1
ATOM 1183 O O . THR A 1 185 ? -39.010 -1.267 68.808 1.00 97.69 185 THR A O 1
ATOM 1186 N N . ALA A 1 186 ? -37.355 0.137 68.242 1.00 97.50 186 ALA A N 1
ATOM 1187 C CA . ALA A 1 186 ? -37.382 0.872 69.505 1.00 97.50 186 ALA A CA 1
ATOM 1188 C C . ALA A 1 186 ? -38.736 1.568 69.736 1.00 97.50 186 ALA A C 1
ATOM 1190 O O . ALA A 1 186 ? -39.280 1.504 70.839 1.00 97.50 186 ALA A O 1
ATOM 1191 N N . ALA A 1 187 ? -39.311 2.182 68.696 1.00 97.31 187 ALA A N 1
ATOM 1192 C CA . ALA A 1 187 ? -40.630 2.807 68.763 1.00 97.31 187 ALA A CA 1
ATOM 1193 C C . ALA A 1 187 ? -41.763 1.787 68.996 1.00 97.31 187 ALA A C 1
ATOM 1195 O O . ALA A 1 187 ? -42.678 2.063 69.770 1.00 97.31 187 ALA A O 1
ATOM 1196 N N . GLU A 1 188 ? -41.701 0.603 68.376 1.00 97.94 188 GLU A N 1
ATOM 1197 C CA . GLU A 1 188 ? -42.656 -0.493 68.607 1.00 97.94 188 GLU A CA 1
ATOM 1198 C C . GLU A 1 188 ? -42.590 -0.993 70.055 1.00 97.94 188 GLU A C 1
ATOM 1200 O O . GLU A 1 188 ? -43.621 -1.089 70.716 1.00 97.94 188 GLU A O 1
ATOM 1205 N N . SER A 1 189 ? -41.384 -1.187 70.589 1.00 97.19 189 SER A N 1
ATOM 1206 C CA . SER A 1 189 ? -41.177 -1.582 71.988 1.00 97.19 189 SER A CA 1
ATOM 1207 C C . SER A 1 189 ? -41.703 -0.528 72.976 1.00 97.19 189 SER A C 1
ATOM 1209 O O . SER A 1 189 ? -42.362 -0.847 73.971 1.00 97.19 189 SER A O 1
ATOM 1211 N N . ALA A 1 190 ? -41.469 0.758 72.682 1.00 97.12 190 ALA A N 1
ATOM 1212 C CA . ALA A 1 190 ? -41.991 1.867 73.478 1.00 97.12 190 ALA A CA 1
ATOM 1213 C C . ALA A 1 190 ? -43.529 1.924 73.448 1.00 97.12 190 ALA A C 1
ATOM 1215 O O . ALA A 1 190 ? -44.160 2.137 74.485 1.00 97.12 190 ALA A O 1
ATOM 1216 N N . ARG A 1 191 ? -44.143 1.689 72.280 1.00 97.75 191 ARG A N 1
ATOM 1217 C CA . ARG A 1 191 ? -45.602 1.577 72.136 1.00 97.75 191 ARG A CA 1
ATOM 1218 C C . ARG A 1 191 ? -46.149 0.425 72.974 1.00 97.75 191 ARG A C 1
ATOM 1220 O O . ARG A 1 191 ? -47.114 0.631 73.702 1.00 97.75 191 ARG A O 1
ATOM 1227 N N . ASP A 1 192 ? -45.553 -0.758 72.888 1.00 97.81 192 ASP A N 1
ATOM 1228 C CA . ASP A 1 192 ? -46.035 -1.945 73.601 1.00 97.81 192 ASP A CA 1
ATOM 1229 C C . ASP A 1 192 ? -45.933 -1.752 75.123 1.00 97.81 192 ASP A C 1
ATOM 1231 O O . ASP A 1 192 ? -46.868 -2.068 75.859 1.00 97.81 192 ASP A O 1
ATOM 1235 N N . THR A 1 193 ? -44.862 -1.100 75.589 1.00 97.69 193 THR A N 1
ATOM 1236 C CA . THR A 1 193 ? -44.720 -0.666 76.989 1.00 97.69 193 THR A CA 1
ATOM 1237 C C . THR A 1 193 ? -45.837 0.301 77.400 1.00 97.69 193 THR A C 1
ATOM 1239 O O . THR A 1 193 ? -46.424 0.154 78.473 1.00 97.69 193 THR A O 1
ATOM 1242 N N . ALA A 1 194 ? -46.172 1.279 76.552 1.00 96.75 194 ALA A N 1
ATOM 1243 C CA . ALA A 1 194 ? -47.252 2.226 76.826 1.00 96.75 194 ALA A CA 1
ATOM 1244 C C . ALA A 1 194 ? -48.637 1.550 76.856 1.00 96.75 194 ALA A C 1
ATOM 1246 O O . ALA A 1 194 ? -49.474 1.907 77.687 1.00 96.75 194 ALA A O 1
ATOM 1247 N N . VAL A 1 195 ? -48.878 0.557 75.992 1.00 97.75 195 VAL A N 1
ATOM 1248 C CA . VAL A 1 195 ? -50.107 -0.255 76.006 1.00 97.75 195 VAL A CA 1
ATOM 1249 C C . VAL A 1 195 ? -50.196 -1.073 77.293 1.00 97.75 195 VAL A C 1
ATOM 1251 O O . VAL A 1 195 ? -51.220 -1.012 77.965 1.00 97.75 195 VAL A O 1
ATOM 1254 N N . ALA A 1 196 ? -49.116 -1.742 77.705 1.00 96.38 196 ALA A N 1
ATOM 1255 C CA . ALA A 1 196 ? -49.085 -2.487 78.963 1.00 96.38 196 ALA A CA 1
ATOM 1256 C C . ALA A 1 196 ? -49.351 -1.581 80.181 1.00 96.38 196 ALA A C 1
ATOM 1258 O O . ALA A 1 196 ? -50.124 -1.936 81.072 1.00 96.38 196 ALA A O 1
ATOM 1259 N N . ALA A 1 197 ? -48.764 -0.379 80.203 1.00 96.81 197 ALA A N 1
ATOM 1260 C CA . ALA A 1 197 ? -49.020 0.609 81.250 1.00 96.81 197 ALA A CA 1
ATOM 1261 C C . ALA A 1 197 ? -50.490 1.068 81.268 1.00 96.81 197 ALA A C 1
ATOM 1263 O O . ALA A 1 197 ? -51.088 1.198 82.338 1.00 96.81 197 ALA A O 1
ATOM 1264 N N . LYS A 1 198 ? -51.093 1.277 80.089 1.00 97.50 198 LYS A N 1
ATOM 1265 C CA . LYS A 1 198 ? -52.523 1.583 79.955 1.00 97.50 198 LYS A CA 1
ATOM 1266 C C . LYS A 1 198 ? -53.389 0.437 80.489 1.00 97.50 198 LYS A C 1
ATOM 1268 O O . LYS A 1 198 ? -54.321 0.707 81.243 1.00 97.50 198 LYS A O 1
ATOM 1273 N N . ASP A 1 199 ? -53.100 -0.810 80.133 1.00 97.38 199 ASP A N 1
ATOM 1274 C CA . ASP A 1 199 ? -53.886 -1.973 80.565 1.00 97.38 199 ASP A CA 1
ATOM 1275 C C . ASP A 1 199 ? -53.805 -2.172 82.085 1.00 97.38 199 ASP A C 1
ATOM 1277 O O . ASP A 1 199 ? -54.823 -2.403 82.741 1.00 97.38 199 ASP A O 1
ATOM 1281 N N . LEU A 1 200 ? -52.623 -1.964 82.676 1.00 96.88 200 LEU A N 1
ATOM 1282 C CA . LEU A 1 200 ? -52.445 -1.969 84.128 1.00 96.88 200 LEU A CA 1
ATOM 1283 C C . LEU A 1 200 ? -53.262 -0.860 84.811 1.00 96.88 200 LEU A C 1
ATOM 1285 O O . LEU A 1 200 ? -53.874 -1.091 85.858 1.00 96.88 200 LEU A O 1
ATOM 1289 N N . ALA A 1 201 ? -53.313 0.335 84.217 1.00 96.06 201 ALA A N 1
ATOM 1290 C CA . ALA A 1 201 ? -54.135 1.432 84.720 1.00 96.06 201 ALA A CA 1
ATOM 1291 C C . ALA A 1 201 ? -55.639 1.110 84.640 1.00 96.06 201 ALA A C 1
ATOM 1293 O O . ALA A 1 201 ? -56.376 1.410 85.580 1.00 96.06 201 ALA A O 1
ATOM 1294 N N . VAL A 1 202 ? -56.096 0.457 83.564 1.00 97.31 202 VAL A N 1
ATOM 1295 C CA . VAL A 1 202 ? -57.485 -0.019 83.428 1.00 97.31 202 VAL A CA 1
ATOM 1296 C C . VAL A 1 202 ? -57.803 -1.077 84.483 1.00 97.31 202 VAL A C 1
ATOM 1298 O O . VAL A 1 202 ? -58.785 -0.928 85.202 1.00 97.31 202 VAL A O 1
ATOM 1301 N N . SER A 1 203 ? -56.941 -2.078 84.669 1.00 96.19 203 SER A N 1
ATOM 1302 C CA . SER A 1 203 ? -57.122 -3.098 85.712 1.00 96.19 203 SER A CA 1
ATOM 1303 C C . SER A 1 203 ? -57.167 -2.489 87.117 1.00 96.19 203 SER A C 1
ATOM 1305 O O . SER A 1 203 ? -57.961 -2.909 87.963 1.00 96.19 203 SER A O 1
ATOM 1307 N N . SER A 1 204 ? -56.324 -1.486 87.380 1.00 95.88 204 SER A N 1
ATOM 1308 C CA . SER A 1 204 ? -56.311 -0.759 88.655 1.00 95.88 204 SER A CA 1
ATOM 1309 C C . SER A 1 204 ? -57.613 0.016 88.863 1.00 95.88 204 SER A C 1
ATOM 1311 O O . SER A 1 204 ? -58.184 -0.010 89.954 1.00 95.88 204 SER A O 1
ATOM 1313 N N . LYS A 1 205 ? -58.126 0.658 87.805 1.00 96.75 205 LYS A N 1
ATOM 1314 C CA . LYS A 1 205 ? -59.436 1.317 87.806 1.00 96.75 205 LYS A CA 1
ATOM 1315 C C . LYS A 1 205 ? -60.562 0.316 88.085 1.00 96.75 205 LYS A C 1
ATOM 1317 O O . LYS A 1 205 ? -61.390 0.595 88.945 1.00 96.75 205 LYS A O 1
ATOM 1322 N N . ASP A 1 206 ? -60.597 -0.829 87.409 1.00 96.69 206 ASP A N 1
ATOM 1323 C CA . ASP A 1 206 ? -61.648 -1.840 87.596 1.00 96.69 206 ASP A CA 1
ATOM 1324 C C . ASP A 1 206 ? -61.630 -2.409 89.020 1.00 96.69 206 ASP A C 1
ATOM 1326 O O . ASP A 1 206 ? -62.677 -2.546 89.655 1.00 96.69 206 ASP A O 1
ATOM 1330 N N . THR A 1 207 ? -60.433 -2.634 89.571 1.00 96.31 207 THR A N 1
ATOM 1331 C CA . THR A 1 207 ? -60.248 -3.026 90.976 1.00 96.31 207 THR A CA 1
ATOM 1332 C C . THR A 1 207 ? -60.806 -1.965 91.927 1.00 96.31 207 THR A C 1
ATOM 1334 O O . THR A 1 207 ? -61.526 -2.294 92.871 1.00 96.31 207 THR A O 1
ATOM 1337 N N . ALA A 1 208 ? -60.534 -0.682 91.668 1.00 95.25 208 ALA A N 1
ATOM 1338 C CA . ALA A 1 208 ? -61.075 0.418 92.465 1.00 95.25 208 ALA A CA 1
ATOM 1339 C C . ALA A 1 208 ? -62.610 0.511 92.366 1.00 95.25 208 ALA A C 1
ATOM 1341 O O . ALA A 1 208 ? -63.277 0.731 93.376 1.00 95.25 208 ALA A O 1
ATOM 1342 N N . VAL A 1 209 ? -63.186 0.289 91.179 1.00 96.88 209 VAL A N 1
ATOM 1343 C CA . VAL A 1 209 ? -64.645 0.240 90.973 1.00 96.88 209 VAL A CA 1
ATOM 1344 C C . VAL A 1 209 ? -65.271 -0.936 91.728 1.00 96.88 209 VAL A C 1
ATOM 1346 O O . VAL A 1 209 ? -66.300 -0.763 92.384 1.00 96.88 209 VAL A O 1
ATOM 1349 N N . ALA A 1 210 ? -64.651 -2.117 91.698 1.00 95.56 210 ALA A N 1
ATOM 1350 C CA . ALA A 1 210 ? -65.112 -3.285 92.448 1.00 95.56 210 ALA A CA 1
ATOM 1351 C C . ALA A 1 210 ? -65.056 -3.050 93.968 1.00 95.56 210 ALA A C 1
ATOM 1353 O O . ALA A 1 210 ? -66.008 -3.373 94.685 1.00 95.56 210 ALA A O 1
ATOM 1354 N N . ALA A 1 211 ? -63.981 -2.425 94.460 1.00 95.19 211 ALA A N 1
ATOM 1355 C CA . ALA A 1 211 ? -63.854 -2.028 95.860 1.00 95.19 211 ALA A CA 1
ATOM 1356 C C . ALA A 1 211 ? -64.932 -1.005 96.263 1.00 95.19 211 ALA A C 1
ATOM 1358 O O . ALA A 1 211 ? -65.577 -1.173 97.296 1.00 95.19 211 ALA A O 1
ATOM 1359 N N . ALA A 1 212 ? -65.191 0.006 95.426 1.00 95.81 212 ALA A N 1
ATOM 1360 C CA . ALA A 1 212 ? -66.252 0.990 95.653 1.00 95.81 212 ALA A CA 1
ATOM 1361 C C . ALA A 1 212 ? -67.653 0.352 95.653 1.00 95.81 212 ALA A C 1
ATOM 1363 O O . ALA A 1 212 ? -68.490 0.677 96.498 1.00 95.81 212 ALA A O 1
ATOM 1364 N N . THR A 1 213 ? -67.897 -0.601 94.749 1.00 96.75 213 THR A N 1
ATOM 1365 C CA . THR A 1 213 ? -69.147 -1.376 94.698 1.00 96.75 213 THR A CA 1
ATOM 1366 C C . THR A 1 213 ? -69.327 -2.183 95.981 1.00 96.75 213 THR A C 1
ATOM 1368 O O . THR A 1 213 ? -70.369 -2.093 96.621 1.00 96.75 213 THR A O 1
ATOM 1371 N N . THR A 1 214 ? -68.282 -2.891 96.419 1.00 96.44 214 THR A N 1
ATOM 1372 C CA . THR A 1 214 ? -68.284 -3.661 97.674 1.00 96.44 214 THR A CA 1
ATOM 1373 C C . THR A 1 214 ? -68.551 -2.765 98.882 1.00 96.44 214 THR A C 1
ATOM 1375 O O . THR A 1 214 ? -69.379 -3.102 99.726 1.00 96.44 214 THR A O 1
ATOM 1378 N N . ALA A 1 215 ? -67.893 -1.605 98.959 1.00 94.75 215 ALA A N 1
ATOM 1379 C CA . ALA A 1 215 ? -68.122 -0.627 100.019 1.00 94.75 215 ALA A CA 1
ATOM 1380 C C . ALA A 1 215 ? -69.577 -0.132 100.031 1.00 94.75 215 ALA A C 1
ATOM 1382 O O . ALA A 1 215 ? -70.177 -0.024 101.098 1.00 94.75 215 ALA A O 1
ATOM 1383 N N . THR A 1 216 ? -70.165 0.096 98.852 1.00 96.00 216 THR A N 1
ATOM 1384 C CA . THR A 1 216 ? -71.580 0.472 98.704 1.00 96.00 216 THR A CA 1
ATOM 1385 C C . THR A 1 216 ? -72.506 -0.637 99.208 1.00 96.00 216 THR A C 1
ATOM 1387 O O . THR A 1 216 ? -73.417 -0.362 99.986 1.00 96.00 216 THR A O 1
ATOM 1390 N N . THR A 1 217 ? -72.252 -1.899 98.841 1.00 95.44 217 THR A N 1
ATOM 1391 C CA . THR A 1 217 ? -73.015 -3.054 99.343 1.00 95.44 217 THR A CA 1
ATOM 1392 C C . THR A 1 217 ? -72.922 -3.170 100.862 1.00 95.44 217 THR A C 1
ATOM 1394 O O . THR A 1 217 ? -73.946 -3.298 101.525 1.00 95.44 217 THR A O 1
ATOM 1397 N N . LYS A 1 218 ? -71.714 -3.059 101.435 1.00 94.38 218 LYS A N 1
ATOM 1398 C CA . LYS A 1 218 ? -71.512 -3.110 102.891 1.00 94.38 218 LYS A CA 1
ATOM 1399 C C . LYS A 1 218 ? -72.172 -1.950 103.627 1.00 94.38 218 LYS A C 1
ATOM 1401 O O . LYS A 1 218 ? -72.693 -2.159 104.718 1.00 94.38 218 LYS A O 1
ATOM 1406 N N . ALA A 1 219 ? -72.201 -0.756 103.039 1.00 93.44 219 ALA A N 1
ATOM 1407 C CA . ALA A 1 219 ? -72.961 0.363 103.587 1.00 93.44 219 ALA A CA 1
ATOM 1408 C C . ALA A 1 219 ? -74.473 0.068 103.610 1.00 93.44 219 ALA A C 1
ATOM 1410 O O . ALA A 1 219 ? -75.129 0.377 104.601 1.00 93.44 219 ALA A O 1
ATOM 1411 N N . GLY A 1 220 ? -75.005 -0.576 102.564 1.00 93.69 220 GLY A N 1
ATOM 1412 C CA . GLY A 1 220 ? -76.393 -1.049 102.517 1.00 93.69 220 GLY A CA 1
ATOM 1413 C C . GLY A 1 220 ? -76.703 -2.089 103.596 1.00 93.69 220 GLY A C 1
ATOM 1414 O O . GLY A 1 220 ? -77.603 -1.878 104.400 1.00 93.69 220 GLY A O 1
ATOM 1415 N N . GLU A 1 221 ? -75.896 -3.151 103.695 1.00 93.62 221 GLU A N 1
ATOM 1416 C CA . GLU A 1 221 ? -76.040 -4.181 104.740 1.00 93.62 221 GLU A CA 1
ATOM 1417 C C . GLU A 1 221 ? -75.980 -3.585 106.161 1.00 93.62 221 GLU A C 1
ATOM 1419 O O . GLU A 1 221 ? -76.712 -4.006 107.062 1.00 93.62 221 GLU A O 1
ATOM 1424 N N . ALA A 1 222 ? -75.106 -2.596 106.381 1.00 92.38 222 ALA A N 1
ATOM 1425 C CA . ALA A 1 222 ? -75.001 -1.892 107.655 1.00 92.38 222 ALA A CA 1
ATOM 1426 C C . ALA A 1 222 ? -76.247 -1.042 107.949 1.00 92.38 222 ALA A C 1
ATOM 1428 O O . ALA A 1 222 ? -76.700 -1.012 109.094 1.00 92.38 222 ALA A O 1
ATOM 1429 N N . ALA A 1 223 ? -76.818 -0.383 106.936 1.00 92.38 223 ALA A N 1
ATOM 1430 C CA . ALA A 1 223 ? -78.073 0.352 107.068 1.00 92.38 223 ALA A CA 1
ATOM 1431 C C . ALA A 1 223 ? -79.240 -0.590 107.408 1.00 92.38 223 ALA A C 1
ATOM 1433 O O . ALA A 1 223 ? -79.959 -0.327 108.371 1.00 92.38 223 ALA A O 1
ATOM 1434 N N . ASP A 1 224 ? -79.364 -1.722 106.708 1.00 92.69 224 ASP A N 1
ATOM 1435 C CA . ASP A 1 224 ? -80.373 -2.750 106.994 1.00 92.69 224 ASP A CA 1
ATOM 1436 C C . ASP A 1 224 ? -80.228 -3.291 108.425 1.00 92.69 224 ASP A C 1
ATOM 1438 O O . ASP A 1 224 ? -81.208 -3.418 109.162 1.00 92.69 224 ASP A O 1
ATOM 1442 N N . SER A 1 225 ? -78.988 -3.539 108.861 1.00 90.69 225 SER A N 1
ATOM 1443 C CA . SER A 1 225 ? -78.681 -3.966 110.232 1.00 90.69 225 SER A CA 1
ATOM 1444 C C . SER A 1 225 ? -79.065 -2.904 111.267 1.00 90.69 225 SER A C 1
ATOM 1446 O O . SER A 1 225 ? -79.592 -3.241 112.328 1.00 90.69 225 SER A O 1
ATOM 1448 N N . ALA A 1 226 ? -78.845 -1.620 110.971 1.00 90.12 226 ALA A N 1
ATOM 1449 C CA . ALA A 1 226 ? -79.259 -0.519 111.838 1.00 90.12 226 ALA A CA 1
ATOM 1450 C C . ALA A 1 226 ? -80.791 -0.419 111.933 1.00 90.12 226 ALA A C 1
ATOM 1452 O O . ALA A 1 226 ? -81.326 -0.240 113.029 1.00 90.12 226 ALA A O 1
ATOM 1453 N N . THR A 1 227 ? -81.510 -0.606 110.821 1.00 91.12 227 THR A N 1
ATOM 1454 C CA . THR A 1 227 ? -82.978 -0.686 110.806 1.00 91.12 227 THR A CA 1
ATOM 1455 C C . THR A 1 227 ? -83.484 -1.879 111.621 1.00 91.12 227 THR A C 1
ATOM 1457 O O . THR A 1 227 ? -84.394 -1.717 112.435 1.00 91.12 227 THR A O 1
ATOM 1460 N N . ALA A 1 228 ? -82.870 -3.057 111.476 1.00 86.12 228 ALA A N 1
ATOM 1461 C CA . ALA A 1 228 ? -83.216 -4.247 112.255 1.00 86.12 228 ALA A CA 1
ATOM 1462 C C . ALA A 1 228 ? -82.961 -4.055 113.763 1.00 86.12 228 ALA A C 1
ATOM 1464 O O . ALA A 1 228 ? -83.786 -4.443 114.597 1.00 86.12 228 ALA A O 1
ATOM 1465 N N . ALA A 1 229 ? -81.852 -3.406 114.129 1.00 85.00 229 ALA A N 1
ATOM 1466 C CA . ALA A 1 229 ? -81.546 -3.059 115.513 1.00 85.00 229 ALA A CA 1
ATOM 1467 C C . ALA A 1 229 ? -82.558 -2.053 116.089 1.00 85.00 229 ALA A C 1
ATOM 1469 O O . ALA A 1 229 ? -83.021 -2.233 117.213 1.00 85.00 229 ALA A O 1
ATOM 1470 N N . ALA A 1 230 ? -82.960 -1.039 115.316 1.00 83.62 230 ALA A N 1
ATOM 1471 C CA . ALA A 1 230 ? -83.990 -0.082 115.721 1.00 83.62 230 ALA A CA 1
ATOM 1472 C C . ALA A 1 230 ? -85.360 -0.756 115.925 1.00 83.62 230 ALA A C 1
ATOM 1474 O O . ALA A 1 230 ? -86.032 -0.486 116.919 1.00 83.62 230 ALA A O 1
ATOM 1475 N N . ALA A 1 231 ? -85.749 -1.681 115.040 1.00 82.31 231 ALA A N 1
ATOM 1476 C CA . ALA A 1 231 ? -86.967 -2.478 115.199 1.00 82.31 231 ALA A CA 1
ATOM 1477 C C . ALA A 1 231 ? -86.918 -3.358 116.462 1.00 82.31 231 ALA A C 1
ATOM 1479 O O . ALA A 1 231 ? -87.888 -3.427 117.215 1.00 82.31 231 ALA A O 1
ATOM 1480 N N . SER A 1 232 ? -85.764 -3.970 116.738 1.00 82.44 232 SER A N 1
ATOM 1481 C CA . SER A 1 232 ? -85.540 -4.764 117.954 1.00 82.44 232 SER A CA 1
ATOM 1482 C C . SER A 1 232 ? -85.601 -3.904 119.221 1.00 82.44 232 SER A C 1
ATOM 1484 O O . SER A 1 232 ? -86.178 -4.316 120.225 1.00 82.44 232 SER A O 1
ATOM 1486 N N . ALA A 1 233 ? -85.054 -2.686 119.177 1.00 80.12 233 ALA A N 1
ATOM 1487 C CA . ALA A 1 233 ? -85.126 -1.729 120.277 1.00 80.12 233 ALA A CA 1
ATOM 1488 C C . ALA A 1 233 ? -86.564 -1.242 120.528 1.00 80.12 233 ALA A C 1
ATOM 1490 O O . ALA A 1 233 ? -86.976 -1.137 121.682 1.00 80.12 233 ALA A O 1
ATOM 1491 N N . ALA A 1 234 ? -87.350 -1.003 119.473 1.00 78.88 234 ALA A N 1
ATOM 1492 C CA . ALA A 1 234 ? -88.770 -0.671 119.592 1.00 78.88 234 ALA A CA 1
ATOM 1493 C C . ALA A 1 234 ? -89.579 -1.828 120.209 1.00 78.88 234 ALA A C 1
ATOM 1495 O O . ALA A 1 234 ? -90.376 -1.604 121.118 1.00 78.88 234 ALA A O 1
ATOM 1496 N N . ALA A 1 235 ? -89.317 -3.072 119.792 1.00 75.88 235 ALA A N 1
ATOM 1497 C CA . ALA A 1 235 ? -89.929 -4.255 120.397 1.00 75.88 235 ALA A CA 1
ATOM 1498 C C . ALA A 1 235 ? -89.559 -4.404 121.886 1.00 75.88 235 ALA A C 1
ATOM 1500 O O . ALA A 1 235 ? -90.414 -4.706 122.717 1.00 75.88 235 ALA A O 1
ATOM 1501 N N . ALA A 1 236 ? -88.302 -4.137 122.249 1.00 72.75 236 ALA A N 1
ATOM 1502 C CA . ALA A 1 236 ? -87.869 -4.131 123.645 1.00 72.75 236 ALA A CA 1
ATOM 1503 C C . ALA A 1 236 ? -88.540 -3.011 124.466 1.00 72.75 236 ALA A C 1
ATOM 1505 O O . ALA A 1 236 ? -88.871 -3.223 125.633 1.00 72.75 236 ALA A O 1
ATOM 1506 N N . ALA A 1 237 ? -88.781 -1.841 123.866 1.00 74.62 237 ALA A N 1
ATOM 1507 C CA . ALA A 1 237 ? -89.478 -0.731 124.513 1.00 74.62 237 ALA A CA 1
ATOM 1508 C C . ALA A 1 237 ? -90.962 -1.043 124.794 1.00 74.62 237 ALA A C 1
ATOM 1510 O O . ALA A 1 237 ? -91.445 -0.713 125.874 1.00 74.62 237 ALA A O 1
ATOM 1511 N N . GLU A 1 238 ? -91.663 -1.734 123.889 1.00 70.69 238 GLU A N 1
ATOM 1512 C CA . GLU A 1 238 ? -93.043 -2.216 124.106 1.00 70.69 238 GLU A CA 1
ATOM 1513 C C . GLU A 1 238 ? -93.136 -3.213 125.275 1.00 70.69 238 GLU A C 1
ATOM 1515 O O . GLU A 1 238 ? -94.026 -3.121 126.124 1.00 70.69 238 GLU A O 1
ATOM 1520 N N . ILE A 1 239 ? -92.164 -4.128 125.383 1.00 65.88 239 ILE A N 1
ATOM 1521 C CA . ILE A 1 239 ? -92.060 -5.043 126.530 1.00 65.88 239 ILE A CA 1
ATOM 1522 C C . ILE A 1 239 ? -91.832 -4.251 127.827 1.00 65.88 239 ILE A C 1
ATOM 1524 O O . ILE A 1 239 ? -92.487 -4.517 128.837 1.00 65.88 239 ILE A O 1
ATOM 1528 N N . ALA A 1 240 ? -90.935 -3.259 127.805 1.00 70.25 240 ALA A N 1
ATOM 1529 C CA . ALA A 1 240 ? -90.621 -2.425 128.965 1.00 70.25 240 ALA A CA 1
ATOM 1530 C C . ALA A 1 240 ? -91.786 -1.509 129.396 1.00 70.25 240 ALA A C 1
ATOM 1532 O O . ALA A 1 240 ? -91.909 -1.204 130.581 1.00 70.25 240 ALA A O 1
ATOM 1533 N N . ALA A 1 241 ? -92.662 -1.110 128.468 1.00 68.94 241 ALA A N 1
ATOM 1534 C CA . ALA A 1 241 ? -93.862 -0.318 128.747 1.00 68.94 241 ALA A CA 1
ATOM 1535 C C . ALA A 1 241 ? -94.992 -1.119 129.431 1.00 68.94 241 ALA A C 1
ATOM 1537 O O . ALA A 1 241 ? -95.989 -0.539 129.856 1.00 68.94 241 ALA A O 1
ATOM 1538 N N . GLY A 1 242 ? -94.845 -2.442 129.588 1.00 64.81 242 GLY A N 1
ATOM 1539 C CA . GLY A 1 242 ? -95.844 -3.297 130.240 1.00 64.81 242 GLY A CA 1
ATOM 1540 C C . GLY A 1 242 ? -97.018 -3.692 129.335 1.00 64.81 242 GLY A C 1
ATOM 1541 O O . GLY A 1 242 ? -97.953 -4.363 129.785 1.00 64.81 242 GLY A O 1
ATOM 1542 N N . ASN A 1 243 ? -96.954 -3.355 128.046 1.00 67.44 243 ASN A N 1
ATOM 1543 C CA . ASN A 1 243 ? -97.952 -3.666 127.022 1.00 67.44 243 ASN A CA 1
ATOM 1544 C C . ASN A 1 243 ? -97.816 -5.104 126.479 1.00 67.44 243 ASN A C 1
ATOM 1546 O O . ASN A 1 243 ? -98.000 -5.353 125.291 1.00 67.44 243 ASN A O 1
ATOM 1550 N N . ILE A 1 244 ? -97.523 -6.084 127.346 1.00 67.00 2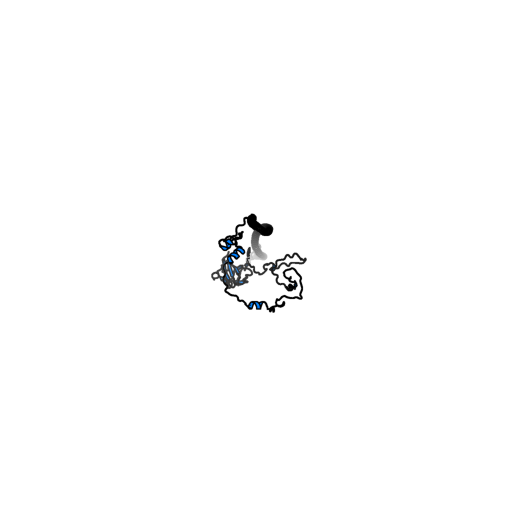44 ILE A N 1
ATOM 1551 C CA . ILE A 1 244 ? -97.393 -7.491 126.934 1.00 67.00 244 ILE A CA 1
ATOM 1552 C C . ILE A 1 244 ? -98.772 -8.010 126.476 1.00 67.00 244 ILE A C 1
ATOM 1554 O O . ILE A 1 244 ? -99.716 -7.961 127.283 1.00 67.00 244 ILE A O 1
ATOM 1558 N N . PRO A 1 245 ? -98.913 -8.501 125.226 1.00 67.69 245 PRO A N 1
ATOM 1559 C CA . PRO A 1 245 ? -100.169 -9.050 124.722 1.00 67.69 245 PRO A CA 1
ATOM 1560 C C . PRO A 1 245 ? -100.568 -10.337 125.468 1.00 67.69 245 PRO A C 1
ATOM 1562 O O . PRO A 1 245 ? -99.735 -11.018 126.076 1.00 67.69 245 PRO A O 1
ATOM 1565 N N . ASN A 1 246 ? -101.864 -10.663 125.458 1.00 72.06 246 ASN A N 1
ATOM 1566 C CA . ASN A 1 246 ? -102.356 -11.924 126.024 1.00 72.06 246 ASN A CA 1
ATOM 1567 C C . ASN A 1 246 ? -101.779 -13.117 125.254 1.00 72.06 246 ASN A C 1
ATOM 1569 O O . ASN A 1 246 ? -101.594 -13.040 124.040 1.00 72.06 246 ASN A O 1
ATOM 1573 N N . ALA A 1 247 ? -101.514 -14.215 125.964 1.00 75.06 247 ALA A N 1
ATOM 1574 C CA . ALA A 1 247 ? -101.041 -15.446 125.341 1.00 75.06 247 ALA A CA 1
ATOM 1575 C C . ALA A 1 247 ? -102.066 -15.965 124.322 1.00 75.06 247 ALA A C 1
ATOM 1577 O O . ALA A 1 247 ? -103.259 -16.045 124.621 1.00 75.06 247 ALA A O 1
ATOM 1578 N N . THR A 1 248 ? -101.588 -16.347 123.139 1.00 75.69 248 THR A N 1
ATOM 1579 C CA . THR A 1 248 ? -102.376 -17.057 122.123 1.00 75.69 248 THR A CA 1
ATOM 1580 C C . THR A 1 248 ? -101.763 -18.435 121.874 1.00 75.69 248 THR A C 1
ATOM 1582 O O . THR A 1 248 ? -100.688 -18.754 122.379 1.00 75.69 248 THR A O 1
ATOM 1585 N N . THR A 1 249 ? -102.419 -19.278 121.077 1.00 71.88 249 THR A N 1
ATOM 1586 C CA . THR A 1 249 ? -101.883 -20.596 120.695 1.00 71.88 249 THR A CA 1
ATOM 1587 C C . THR A 1 249 ? -100.666 -20.525 119.756 1.00 71.88 249 THR A C 1
ATOM 1589 O O . THR A 1 249 ? -100.044 -21.555 119.517 1.00 71.88 249 THR A O 1
ATOM 1592 N N . GLU A 1 250 ? -100.312 -19.339 119.236 1.00 75.81 250 GLU A N 1
ATOM 1593 C CA . GLU A 1 250 ? -99.216 -19.114 118.270 1.00 75.81 250 GLU A CA 1
ATOM 1594 C C . GLU A 1 250 ? -98.103 -18.189 118.802 1.00 75.81 250 GLU A C 1
ATOM 1596 O O . GLU A 1 250 ? -97.010 -18.155 118.237 1.00 75.81 250 GLU A O 1
ATOM 1601 N N . ALA A 1 251 ? -98.346 -17.454 119.895 1.00 72.44 251 ALA A N 1
ATOM 1602 C CA . ALA A 1 251 ? -97.377 -16.540 120.494 1.00 72.44 251 ALA A CA 1
ATOM 1603 C C . ALA A 1 251 ? -97.486 -16.511 122.028 1.00 72.44 251 ALA A C 1
ATOM 1605 O O . ALA A 1 251 ? -98.577 -16.463 122.601 1.00 72.44 251 ALA A O 1
ATOM 1606 N N . ALA A 1 252 ? -96.334 -16.506 122.703 1.00 71.00 252 ALA A N 1
ATOM 1607 C CA . ALA A 1 252 ? -96.265 -16.416 124.160 1.00 71.00 252 ALA A CA 1
ATOM 1608 C C . ALA A 1 252 ? -96.743 -15.040 124.669 1.00 71.00 252 ALA A C 1
ATOM 1610 O O . ALA A 1 252 ? -96.452 -14.011 124.064 1.00 71.00 252 ALA A O 1
ATOM 1611 N N . GLY A 1 253 ? -97.438 -15.020 125.811 1.00 78.38 253 GLY A N 1
ATOM 1612 C CA . GLY A 1 253 ? -97.974 -13.804 126.432 1.00 78.38 253 GLY A CA 1
ATOM 1613 C C . GLY A 1 253 ? -98.447 -14.044 127.870 1.00 78.38 253 GLY A C 1
ATOM 1614 O O . GLY A 1 253 ? -98.157 -15.085 128.460 1.00 78.38 253 GLY A O 1
ATOM 1615 N N . LYS A 1 254 ? -99.182 -13.090 128.451 1.00 73.06 254 LYS A N 1
ATOM 1616 C CA . LYS A 1 254 ? -99.753 -13.213 129.812 1.00 73.06 254 LYS A CA 1
ATOM 1617 C C . LYS A 1 254 ? -101.106 -13.954 129.805 1.00 73.06 254 LYS A C 1
ATOM 1619 O O . LYS A 1 254 ? -101.885 -13.769 128.872 1.00 73.06 254 LYS A O 1
ATOM 1624 N N . VAL A 1 255 ? -101.393 -14.769 130.830 1.00 81.25 255 VAL A N 1
ATOM 1625 C CA . VAL A 1 255 ? -102.656 -15.528 131.001 1.00 81.25 255 VAL A CA 1
ATOM 1626 C C . VAL A 1 255 ? -103.123 -15.490 132.466 1.00 81.25 255 VAL A C 1
ATOM 1628 O O . VAL A 1 255 ? -102.295 -15.535 133.375 1.00 81.25 255 VAL A O 1
ATOM 1631 N N . GLU A 1 256 ? -104.432 -15.383 132.707 1.00 78.31 256 GLU A N 1
ATOM 1632 C CA . GLU A 1 256 ? -105.030 -15.395 134.059 1.00 78.31 256 GLU A CA 1
ATOM 1633 C C . GLU A 1 256 ? -105.314 -16.831 134.554 1.00 78.31 256 GLU A C 1
ATOM 1635 O O . GLU A 1 256 ? -105.439 -17.742 133.739 1.00 78.31 256 GLU A O 1
ATOM 1640 N N . LEU A 1 257 ? -105.425 -17.050 135.877 1.00 82.50 257 LEU A N 1
ATOM 1641 C CA . LEU A 1 257 ? -105.696 -18.368 136.489 1.00 82.50 257 LEU A CA 1
ATOM 1642 C C . LEU A 1 257 ? -107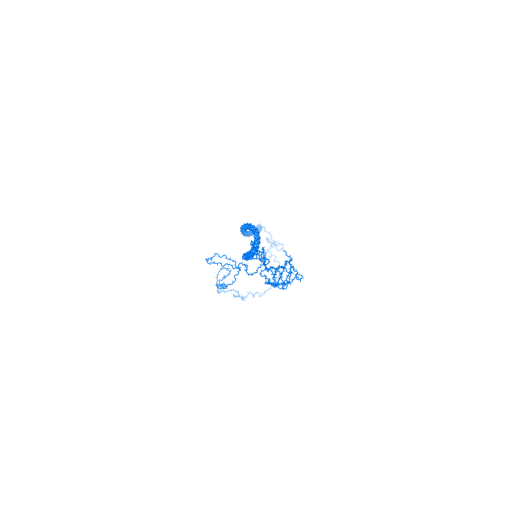.191 -18.575 136.792 1.00 82.50 257 LEU A C 1
ATOM 1644 O O . LEU A 1 257 ? -107.820 -17.702 137.388 1.00 82.50 257 LEU A O 1
ATOM 1648 N N . ALA A 1 258 ? -107.740 -19.740 136.437 1.00 78.38 258 ALA A N 1
ATOM 1649 C CA . ALA A 1 258 ? -109.148 -20.088 136.657 1.00 78.38 258 ALA A CA 1
ATOM 1650 C C . ALA A 1 258 ? -109.436 -20.513 138.110 1.00 78.38 258 ALA A C 1
ATOM 1652 O O . ALA A 1 258 ? -108.610 -21.158 138.769 1.00 78.38 258 ALA A O 1
ATOM 1653 N N . THR A 1 259 ? -110.640 -20.203 138.598 1.00 78.50 259 THR A N 1
ATOM 1654 C CA . THR A 1 259 ? -111.120 -20.601 139.930 1.00 78.50 259 THR A CA 1
ATOM 1655 C C . THR A 1 259 ? -111.690 -22.029 139.954 1.00 78.50 259 THR A C 1
ATOM 1657 O O . THR A 1 259 ? -112.048 -22.618 138.930 1.00 78.50 259 THR A O 1
ATOM 1660 N N . THR A 1 260 ? -111.820 -22.616 141.149 1.00 70.38 260 THR A N 1
ATOM 1661 C CA . THR A 1 260 ? -112.335 -23.985 141.362 1.00 70.38 260 THR A CA 1
ATOM 1662 C C . THR A 1 260 ? -113.787 -24.180 140.915 1.00 70.38 260 THR A C 1
ATOM 1664 O O . THR A 1 260 ? -114.165 -25.306 140.599 1.00 70.38 260 THR A O 1
ATOM 1667 N N . ALA A 1 261 ? -114.596 -23.114 140.888 1.00 71.31 261 ALA A N 1
ATOM 1668 C CA . ALA A 1 261 ? -115.969 -23.152 140.379 1.00 71.31 261 ALA A CA 1
ATOM 1669 C C . ALA A 1 261 ? -115.984 -23.211 138.846 1.00 71.31 261 ALA A C 1
ATOM 1671 O O . ALA A 1 261 ? -116.648 -24.068 138.271 1.00 71.31 261 ALA A O 1
ATOM 1672 N N . GLU A 1 262 ? -115.174 -22.367 138.199 1.00 72.31 262 GLU A N 1
ATOM 1673 C CA . GLU A 1 262 ? -115.033 -22.329 136.737 1.00 72.31 262 GLU A CA 1
ATOM 1674 C C . GLU A 1 262 ? -114.475 -23.649 136.185 1.00 72.31 262 GLU A C 1
ATOM 1676 O O . GLU A 1 262 ? -114.876 -24.090 135.108 1.00 72.31 262 GLU A O 1
ATOM 1681 N N . THR A 1 263 ? -113.617 -24.325 136.960 1.00 69.31 263 THR A N 1
ATOM 1682 C CA . THR A 1 263 ? -113.052 -25.628 136.576 1.00 69.31 263 THR A CA 1
ATOM 1683 C C . THR A 1 263 ? -114.083 -26.769 136.643 1.00 69.31 263 THR A C 1
ATOM 1685 O O . THR A 1 263 ? -114.026 -27.683 135.827 1.00 69.31 263 THR A O 1
ATOM 1688 N N . GLN A 1 264 ? -115.064 -26.708 137.557 1.00 66.81 264 GLN A N 1
ATOM 1689 C CA . GLN A 1 264 ? -116.109 -27.737 137.703 1.00 66.81 264 GLN A CA 1
ATOM 1690 C C . GLN A 1 264 ? -117.222 -27.626 136.649 1.00 66.81 264 GLN A C 1
ATOM 1692 O O . GLN A 1 264 ? -117.764 -28.649 136.236 1.00 66.81 264 GLN A O 1
ATOM 1697 N N . THR A 1 265 ? -117.564 -26.413 136.197 1.00 66.50 265 THR A N 1
ATOM 1698 C CA . THR A 1 265 ? -118.538 -26.205 135.106 1.00 66.50 265 THR A CA 1
ATOM 1699 C C . THR A 1 265 ? -117.931 -26.337 133.712 1.00 66.50 265 THR A C 1
ATOM 1701 O O . THR A 1 265 ? -118.679 -26.468 132.747 1.00 66.50 265 THR A O 1
ATOM 1704 N N . GLY A 1 266 ? -116.598 -26.319 133.587 1.00 67.38 266 GLY A N 1
ATOM 1705 C CA . GLY A 1 266 ? -115.900 -26.544 132.317 1.00 67.38 266 GLY A CA 1
ATOM 1706 C C . GLY A 1 266 ? -116.157 -25.469 131.254 1.00 67.38 266 GLY A C 1
ATOM 1707 O O . GLY A 1 266 ? -116.077 -25.754 130.064 1.00 67.38 266 GLY A O 1
ATOM 1708 N N . THR A 1 267 ? -116.506 -24.247 131.666 1.00 62.53 267 THR A N 1
ATOM 1709 C CA . THR A 1 267 ? -116.958 -23.170 130.764 1.00 62.53 267 THR A CA 1
ATOM 1710 C C . THR A 1 267 ? -115.888 -22.131 130.413 1.00 62.53 267 THR A C 1
ATOM 1712 O O . THR A 1 267 ? -116.142 -21.294 129.551 1.00 62.53 267 THR A O 1
ATOM 1715 N N . ASP A 1 268 ? -114.708 -22.150 131.043 1.00 66.38 268 ASP A N 1
ATOM 1716 C CA . ASP A 1 268 ? -113.634 -21.174 130.785 1.00 66.38 268 ASP A CA 1
ATOM 1717 C C . ASP A 1 268 ? -112.506 -21.784 129.929 1.00 66.38 268 ASP A C 1
ATOM 1719 O O . ASP A 1 268 ? -111.808 -22.695 130.371 1.00 66.38 268 ASP A O 1
ATOM 1723 N N . ALA A 1 269 ? -112.335 -21.275 128.701 1.00 66.50 269 ALA A N 1
ATOM 1724 C CA . ALA A 1 269 ? -111.275 -21.664 127.758 1.00 66.50 269 ALA A CA 1
ATOM 1725 C C . ALA A 1 269 ? -110.132 -20.630 127.654 1.00 66.50 269 ALA A C 1
ATOM 1727 O O . ALA A 1 269 ? -109.240 -20.780 126.821 1.00 66.50 269 ALA A O 1
ATOM 1728 N N . THR A 1 270 ? -110.174 -19.564 128.458 1.00 71.00 270 THR A N 1
ATOM 1729 C CA . THR A 1 270 ? -109.273 -18.402 128.333 1.00 71.00 270 THR A CA 1
ATOM 1730 C C . THR A 1 270 ? -108.280 -18.319 129.490 1.00 71.00 270 THR A C 1
ATOM 1732 O O . THR A 1 270 ? -107.198 -17.751 129.341 1.00 71.00 270 THR A O 1
ATOM 1735 N N . ARG A 1 271 ? -108.624 -18.893 130.645 1.00 79.31 271 ARG A N 1
ATOM 1736 C CA . ARG A 1 271 ? -107.775 -18.904 131.841 1.00 79.31 271 ARG A CA 1
ATOM 1737 C C . ARG A 1 271 ? -107.109 -20.258 132.053 1.00 79.31 271 ARG A C 1
ATOM 1739 O O . ARG A 1 271 ? -107.686 -21.308 131.789 1.00 79.31 271 ARG A O 1
ATOM 1746 N N . ALA A 1 272 ? -105.883 -20.242 132.564 1.00 78.38 272 ALA A N 1
ATOM 1747 C CA . ALA A 1 272 ? -105.140 -21.451 132.882 1.00 78.38 272 ALA A CA 1
ATOM 1748 C C . ALA A 1 272 ? -105.668 -22.084 134.183 1.00 78.38 272 ALA A C 1
ATOM 1750 O O . ALA A 1 272 ? -105.760 -21.433 135.225 1.00 78.38 272 ALA A O 1
ATOM 1751 N N . VAL A 1 273 ? -106.011 -23.370 134.138 1.00 77.19 273 VAL A N 1
ATOM 1752 C CA . VAL A 1 273 ? -106.526 -24.117 135.294 1.00 77.19 273 VAL A CA 1
ATOM 1753 C C . VAL A 1 273 ? -105.401 -24.427 136.284 1.00 77.19 273 VAL A C 1
ATOM 1755 O O . VAL A 1 273 ? -104.328 -24.894 135.903 1.00 77.19 273 VAL A O 1
ATOM 1758 N N . THR A 1 274 ? -105.648 -24.202 137.577 1.00 77.19 274 THR A N 1
ATOM 1759 C CA . THR A 1 274 ? -104.696 -24.561 138.642 1.00 77.19 274 THR A CA 1
ATOM 1760 C C . THR A 1 274 ? -104.813 -26.041 139.040 1.00 77.19 274 THR A C 1
ATOM 1762 O O . THR A 1 274 ? -105.891 -26.627 138.915 1.00 77.19 274 THR A O 1
ATOM 1765 N N . PRO A 1 275 ? -103.759 -26.662 139.611 1.00 76.31 275 PRO A N 1
ATOM 1766 C CA . PRO A 1 275 ? -103.822 -28.044 140.102 1.00 76.31 275 PRO A CA 1
ATOM 1767 C C . PRO A 1 275 ? -104.944 -28.300 141.125 1.00 76.31 275 PRO A C 1
ATOM 1769 O O . PRO A 1 275 ? -105.539 -29.375 141.133 1.00 76.31 275 PRO A O 1
ATOM 1772 N N . ALA A 1 276 ? -105.276 -27.305 141.957 1.00 69.44 276 ALA A N 1
ATOM 1773 C CA . ALA A 1 276 ? -106.394 -27.383 142.900 1.00 69.44 276 ALA A CA 1
ATOM 1774 C C . ALA A 1 276 ? -107.761 -27.375 142.187 1.00 69.44 276 ALA A C 1
ATOM 1776 O O . ALA A 1 276 ? -108.650 -28.143 142.556 1.00 69.44 276 ALA A O 1
ATOM 1777 N N . GLY A 1 277 ? -107.909 -26.553 141.139 1.00 70.31 277 GLY A N 1
ATOM 1778 C CA . GLY A 1 277 ? -109.072 -26.567 140.247 1.00 70.31 277 GLY A CA 1
ATOM 1779 C C . GLY A 1 277 ? -109.252 -27.916 139.552 1.00 70.31 277 GLY A C 1
ATOM 1780 O O . GLY A 1 277 ? -110.357 -28.458 139.522 1.00 70.31 277 GLY A O 1
ATOM 1781 N N . ALA A 1 278 ? -108.157 -28.515 139.076 1.00 71.38 278 ALA A N 1
ATOM 1782 C CA . ALA A 1 278 ? -108.180 -29.849 138.486 1.00 71.38 278 ALA A CA 1
ATOM 1783 C C . ALA A 1 278 ? -108.618 -30.917 139.510 1.00 71.38 278 ALA A C 1
ATOM 1785 O O . ALA A 1 278 ? -109.529 -31.692 139.228 1.00 71.38 278 ALA A O 1
ATOM 1786 N N . ALA A 1 279 ? -108.057 -30.916 140.726 1.00 66.62 279 ALA A N 1
ATOM 1787 C CA . ALA A 1 279 ? -108.353 -31.913 141.763 1.00 66.62 279 ALA A CA 1
ATOM 1788 C C . ALA A 1 279 ? -109.827 -31.931 142.225 1.00 66.62 279 ALA A C 1
ATOM 1790 O O . ALA A 1 279 ? -110.374 -33.005 142.473 1.00 66.62 279 ALA A O 1
ATOM 1791 N N . ALA A 1 280 ? -110.499 -30.774 142.286 1.00 62.31 280 ALA A N 1
ATOM 1792 C CA . ALA A 1 280 ? -111.925 -30.696 142.627 1.00 62.31 280 ALA A CA 1
ATOM 1793 C C . ALA A 1 280 ? -112.834 -31.393 141.593 1.00 62.31 280 ALA A C 1
ATOM 1795 O O . ALA A 1 280 ? -113.902 -31.891 141.940 1.00 62.31 280 ALA A O 1
ATOM 1796 N N . THR A 1 281 ? -112.382 -31.482 140.341 1.00 65.31 281 THR A N 1
ATOM 1797 C CA . THR A 1 281 ? -113.117 -32.103 139.228 1.00 65.31 281 THR A CA 1
ATOM 1798 C C . THR A 1 281 ? -113.003 -33.638 139.251 1.00 65.31 281 THR A C 1
ATOM 1800 O O . THR A 1 281 ? -113.892 -34.338 138.774 1.00 65.31 281 THR A O 1
ATOM 1803 N N . PHE A 1 282 ? -111.950 -34.187 139.874 1.00 63.97 282 PHE A N 1
ATOM 1804 C CA . PHE A 1 282 ? -111.675 -35.633 139.922 1.00 63.97 282 PHE A CA 1
ATOM 1805 C C . PHE A 1 282 ? -112.343 -36.394 141.092 1.00 63.97 282 PHE A C 1
ATOM 1807 O O . PHE A 1 282 ? -112.331 -37.622 141.089 1.00 63.97 282 PHE A O 1
ATOM 1814 N N . SER A 1 283 ? -112.966 -35.723 142.073 1.00 59.25 283 SER A N 1
ATOM 1815 C CA . SER A 1 283 ? -113.517 -36.369 143.290 1.00 59.25 283 SER A CA 1
ATOM 1816 C C . SER A 1 283 ? -114.888 -37.066 143.105 1.00 59.25 283 SER A C 1
ATOM 1818 O O . SER A 1 283 ? -115.382 -37.715 144.024 1.00 59.25 283 SER A O 1
ATOM 1820 N N . ILE A 1 284 ? -115.531 -36.959 141.931 1.00 56.53 284 ILE A N 1
ATOM 1821 C CA . ILE A 1 284 ? -116.938 -37.381 141.724 1.00 56.53 284 ILE A CA 1
ATOM 1822 C C . ILE A 1 284 ? -117.081 -38.696 140.914 1.00 56.53 284 ILE A C 1
ATOM 1824 O O . ILE A 1 284 ? -118.188 -39.207 140.778 1.00 56.53 284 ILE A O 1
ATOM 1828 N N . LEU A 1 285 ? -116.007 -39.317 140.402 1.00 56.31 285 LEU A N 1
ATOM 1829 C CA . LEU A 1 285 ? -116.113 -40.551 139.596 1.00 56.31 285 LEU A CA 1
ATOM 1830 C C . LEU A 1 285 ? -115.157 -41.663 140.060 1.00 56.31 285 LEU A C 1
ATOM 1832 O O . LEU A 1 285 ? -113.975 -41.674 139.725 1.00 56.31 285 LEU A O 1
ATOM 1836 N N . GLY A 1 286 ? -115.699 -42.666 140.757 1.00 42.81 286 GLY A N 1
ATOM 1837 C CA . GLY A 1 286 ? -115.063 -43.978 140.872 1.00 42.81 286 GLY A CA 1
ATOM 1838 C C . GLY A 1 286 ? -115.236 -44.781 139.579 1.00 42.81 286 GLY A C 1
ATOM 1839 O O . GLY A 1 286 ? -116.365 -44.983 139.141 1.00 42.81 286 GLY A O 1
ATOM 1840 N N . HIS A 1 287 ? -114.140 -45.269 138.984 1.00 39.91 287 HIS A N 1
ATOM 1841 C CA . HIS A 1 287 ? -114.183 -46.401 138.050 1.00 39.91 287 HIS A CA 1
ATOM 1842 C C . HIS A 1 287 ? -112.842 -47.159 137.971 1.00 39.91 287 HIS A C 1
ATOM 1844 O O . HIS A 1 287 ? -111.795 -46.669 138.385 1.00 39.91 287 HIS A O 1
ATOM 1850 N N . VAL A 1 288 ? -112.951 -48.401 137.502 1.00 33.09 288 VAL A N 1
ATOM 1851 C CA . VAL A 1 288 ? -112.149 -49.600 137.792 1.00 33.09 288 VAL A CA 1
ATOM 1852 C C . VAL A 1 288 ? -110.996 -49.818 136.795 1.00 33.09 288 VAL A C 1
ATOM 1854 O O . VAL A 1 288 ? -111.134 -49.534 135.610 1.00 33.09 288 VAL A O 1
ATOM 1857 N N . HIS A 1 289 ? -109.878 -50.381 137.275 1.00 46.22 289 HIS A N 1
ATOM 1858 C CA . HIS A 1 289 ? -108.684 -50.751 136.498 1.00 46.22 289 HIS A CA 1
ATOM 1859 C C . HIS A 1 289 ? -108.812 -52.102 135.772 1.00 46.22 289 HIS A C 1
ATOM 1861 O O . HIS A 1 289 ? -109.141 -53.104 136.407 1.00 46.22 289 HIS A O 1
ATOM 1867 N N . THR A 1 290 ? -108.386 -52.167 134.501 1.00 37.59 290 THR A N 1
ATOM 1868 C CA . THR A 1 290 ? -108.068 -53.429 133.802 1.00 37.59 290 THR A CA 1
ATOM 1869 C C . THR A 1 290 ? -106.875 -53.300 132.838 1.00 37.59 290 THR A C 1
ATOM 1871 O O . THR A 1 290 ? -107.037 -52.830 131.715 1.00 37.59 290 THR A O 1
ATOM 1874 N N . GLY A 1 291 ? -105.715 -53.820 133.271 1.00 38.44 291 GLY A N 1
ATOM 1875 C CA . GLY A 1 291 ? -104.703 -54.487 132.427 1.00 38.44 291 GLY A CA 1
ATOM 1876 C C . GLY A 1 291 ? -103.618 -53.626 131.751 1.00 38.44 291 GLY A C 1
ATOM 1877 O O . GLY A 1 291 ? -103.889 -52.505 131.353 1.00 38.44 291 GLY A O 1
ATOM 1878 N N . VAL A 1 292 ? -102.369 -54.066 131.538 1.00 40.84 292 VAL A N 1
ATOM 1879 C CA . VAL A 1 292 ? -101.606 -55.285 131.892 1.00 40.84 292 VAL A CA 1
ATOM 1880 C C . VAL A 1 292 ? -100.106 -54.914 131.831 1.00 40.84 292 VAL A C 1
ATOM 1882 O O . VAL A 1 292 ? -99.673 -54.195 130.934 1.00 40.84 292 VAL A O 1
ATOM 1885 N N . TYR A 1 293 ? -99.342 -55.414 132.799 1.00 43.41 293 TYR A N 1
ATOM 1886 C CA . TYR A 1 293 ? -97.878 -55.409 132.927 1.00 43.41 293 TYR A CA 1
ATOM 1887 C C . TYR A 1 293 ? -97.293 -56.658 132.234 1.00 43.41 293 TYR A C 1
ATOM 1889 O O . TYR A 1 293 ? -97.969 -57.679 132.274 1.00 43.41 293 TYR A O 1
ATOM 1897 N N . GLU A 1 294 ? -96.088 -56.603 131.639 1.00 42.84 294 GLU A N 1
ATOM 1898 C CA . GLU A 1 294 ? -95.001 -57.614 131.780 1.00 42.84 294 GLU A CA 1
ATOM 1899 C C . GLU A 1 294 ? -93.725 -57.259 130.937 1.00 42.84 294 GLU A C 1
ATOM 1901 O O . GLU A 1 294 ? -93.828 -56.499 129.970 1.00 42.84 294 GLU A O 1
ATOM 1906 N N . PRO A 1 295 ? -92.519 -57.766 131.311 1.00 63.69 295 PRO A N 1
ATOM 1907 C CA . PRO A 1 295 ? -91.180 -57.233 131.002 1.00 63.69 295 PRO A CA 1
ATOM 1908 C C . PRO A 1 295 ? -90.240 -58.189 130.196 1.00 63.69 295 PRO A C 1
ATOM 1910 O O . PRO A 1 295 ? -90.639 -59.256 129.750 1.00 63.69 295 PRO A O 1
ATOM 1913 N N . ALA A 1 296 ? -88.949 -57.805 130.096 1.00 41.19 296 ALA A N 1
ATOM 1914 C CA . ALA A 1 296 ? -87.736 -58.607 129.800 1.00 41.19 296 ALA A CA 1
ATOM 1915 C C . ALA A 1 296 ? -87.359 -58.951 128.332 1.00 41.19 296 ALA A C 1
ATOM 1917 O O . ALA A 1 296 ? -87.773 -59.961 127.772 1.00 41.19 296 ALA A O 1
ATOM 1918 N N . ASN A 1 297 ? -86.397 -58.200 127.764 1.00 45.00 297 ASN A N 1
ATOM 1919 C CA . ASN A 1 297 ? -85.534 -58.682 126.673 1.00 45.00 297 ASN A CA 1
ATOM 1920 C C . ASN A 1 297 ? -84.089 -58.867 127.178 1.00 45.00 297 ASN A C 1
ATOM 1922 O O . ASN A 1 297 ? -83.314 -57.915 127.300 1.00 45.00 297 ASN A O 1
ATOM 1926 N N . THR A 1 298 ? -83.744 -60.122 127.462 1.00 52.50 298 THR A N 1
ATOM 1927 C CA . THR A 1 298 ? -82.471 -60.618 128.014 1.00 52.50 298 THR A CA 1
ATOM 1928 C C . THR A 1 298 ? -81.236 -60.277 127.162 1.00 52.50 298 THR A C 1
ATOM 1930 O O . THR A 1 298 ? -80.126 -60.267 127.684 1.00 52.50 298 THR A O 1
ATOM 1933 N N . ASN A 1 299 ? -81.409 -59.904 125.887 1.00 57.94 299 ASN A N 1
ATOM 1934 C CA . ASN A 1 299 ? -80.309 -59.553 124.975 1.00 57.94 299 ASN A CA 1
ATOM 1935 C C . ASN A 1 299 ? -79.523 -58.291 125.372 1.00 57.94 299 ASN A C 1
ATOM 1937 O O . ASN A 1 299 ? -78.356 -58.147 125.013 1.00 57.94 299 ASN A O 1
ATOM 1941 N N . ILE A 1 300 ? -80.148 -57.361 126.100 1.00 61.38 300 ILE A N 1
ATOM 1942 C CA . ILE A 1 300 ? -79.500 -56.091 126.455 1.00 61.38 300 ILE A CA 1
ATOM 1943 C C . ILE A 1 300 ? -78.624 -56.267 127.701 1.00 61.38 300 ILE A C 1
ATOM 1945 O O . ILE A 1 300 ? -77.518 -55.741 127.746 1.00 61.38 300 ILE A O 1
ATOM 1949 N N . GLN A 1 301 ? -79.038 -57.095 128.664 1.00 60.09 301 GLN A N 1
ATOM 1950 C CA . GLN A 1 301 ? -78.290 -57.311 129.911 1.00 60.09 301 GLN A CA 1
ATOM 1951 C C . GLN A 1 301 ? -77.030 -58.191 129.735 1.00 60.09 301 GLN A C 1
ATOM 1953 O O . GLN A 1 301 ? -76.108 -58.129 130.550 1.00 60.09 301 GLN A O 1
ATOM 1958 N N . THR A 1 302 ? -76.928 -58.952 128.638 1.00 60.28 302 THR A N 1
ATOM 1959 C CA . THR A 1 302 ? -75.727 -59.730 128.270 1.00 60.28 302 THR A CA 1
ATOM 1960 C C . THR A 1 302 ? -74.649 -58.906 127.561 1.00 60.28 302 THR A C 1
ATOM 1962 O O . THR A 1 302 ? -73.498 -59.333 127.502 1.00 60.28 302 THR A O 1
ATOM 1965 N N . HIS A 1 303 ? -74.985 -57.718 127.043 1.00 57.59 303 HIS A N 1
ATOM 1966 C CA . HIS A 1 303 ? -74.018 -56.844 126.365 1.00 57.59 303 HIS A CA 1
ATOM 1967 C C . HIS A 1 303 ? -73.245 -55.923 127.320 1.00 57.59 303 HIS A C 1
ATOM 1969 O O . HIS A 1 303 ? -72.140 -55.497 126.997 1.00 57.59 303 HIS A O 1
ATOM 1975 N N . ILE A 1 304 ? -73.800 -55.657 128.505 1.00 63.22 304 ILE A N 1
ATOM 1976 C CA . ILE A 1 304 ? -73.266 -54.719 129.511 1.00 63.22 304 ILE A CA 1
ATOM 1977 C C . ILE A 1 304 ? -72.396 -55.397 130.583 1.00 63.22 304 ILE A C 1
ATOM 1979 O O . ILE A 1 304 ? -71.849 -54.718 131.445 1.00 63.22 304 ILE A O 1
ATOM 1983 N N . SER A 1 305 ? -72.238 -56.724 130.531 1.00 56.59 305 SER A N 1
ATOM 1984 C CA . SER A 1 305 ? -71.539 -57.529 131.549 1.00 56.59 305 SER A CA 1
ATOM 1985 C C . SER A 1 305 ? -70.300 -58.285 131.034 1.00 56.59 305 SER A C 1
ATOM 1987 O O . SER A 1 305 ? -69.793 -59.167 131.722 1.00 56.59 305 SER A O 1
ATOM 1989 N N . ARG A 1 306 ? -69.767 -57.943 129.847 1.00 63.28 306 ARG A N 1
ATOM 1990 C CA . ARG A 1 306 ? -68.623 -58.645 129.232 1.00 63.28 306 ARG A CA 1
ATOM 1991 C C . ARG A 1 306 ? -67.351 -57.780 129.216 1.00 63.28 306 ARG A C 1
ATOM 1993 O O . ARG A 1 306 ? -67.270 -56.813 128.467 1.00 63.28 306 ARG A O 1
ATOM 2000 N N . THR A 1 307 ? -66.353 -58.155 130.019 1.00 62.69 307 THR A N 1
ATOM 2001 C CA . THR A 1 307 ? -65.063 -57.448 130.204 1.00 62.69 307 THR A CA 1
ATOM 2002 C C . THR A 1 307 ? -63.878 -58.040 129.423 1.00 62.69 307 THR A C 1
ATOM 2004 O O . THR A 1 307 ? -62.742 -57.625 129.634 1.00 62.69 307 THR A O 1
ATOM 2007 N N . ASP A 1 308 ? -64.128 -58.937 128.463 1.00 57.62 308 ASP A N 1
ATOM 2008 C CA . ASP A 1 308 ? -63.084 -59.544 127.624 1.00 57.62 308 ASP A CA 1
ATOM 2009 C C . ASP A 1 308 ? -63.083 -58.912 126.220 1.00 57.62 308 ASP A C 1
ATOM 2011 O O . ASP A 1 308 ? -63.873 -59.270 125.342 1.00 57.62 308 ASP A O 1
ATOM 2015 N N . ASN A 1 309 ? -62.198 -57.926 126.052 1.00 51.28 309 ASN A N 1
ATOM 2016 C CA . ASN A 1 309 ? -61.900 -57.168 124.833 1.00 51.28 309 ASN A CA 1
ATOM 2017 C C . ASN A 1 309 ? -61.260 -58.056 123.739 1.00 51.28 309 ASN A C 1
ATOM 2019 O O . ASN A 1 309 ? -60.149 -58.537 123.969 1.00 51.28 309 ASN A O 1
ATOM 2023 N N . PRO A 1 310 ? -61.858 -58.243 122.542 1.00 52.53 310 PRO A N 1
ATOM 2024 C CA . PRO A 1 310 ? -61.235 -59.071 121.514 1.00 52.53 310 PRO A CA 1
ATOM 2025 C C . PRO A 1 310 ? -60.339 -58.338 120.500 1.00 52.53 310 PRO A C 1
ATOM 2027 O O . PRO A 1 310 ? -59.727 -59.032 119.694 1.00 52.53 310 PRO A O 1
ATOM 2030 N N . HIS A 1 311 ? -60.184 -57.002 120.500 1.00 44.94 311 HIS A N 1
ATOM 2031 C CA . HIS A 1 311 ? -59.365 -56.335 119.465 1.00 44.94 311 HIS A CA 1
ATOM 2032 C C . HIS A 1 311 ? -58.520 -55.156 119.981 1.00 44.94 311 HIS A C 1
ATOM 2034 O O . HIS A 1 311 ? -58.845 -53.989 119.777 1.00 44.94 311 HIS A O 1
ATOM 2040 N N . ALA A 1 312 ? -57.371 -55.478 120.585 1.00 49.56 312 ALA A N 1
ATOM 2041 C CA . ALA A 1 312 ? -56.215 -54.584 120.675 1.00 49.56 312 ALA A CA 1
ATOM 2042 C C . ALA A 1 312 ? -55.256 -54.873 119.501 1.00 49.56 312 ALA A C 1
ATOM 2044 O O . ALA A 1 312 ? -54.833 -56.014 119.321 1.00 49.56 312 ALA A O 1
ATOM 2045 N N . VAL A 1 313 ? -54.914 -53.857 118.702 1.00 54.59 313 VAL A N 1
ATOM 2046 C CA . VAL A 1 313 ? -53.927 -53.936 117.604 1.00 54.59 313 VAL A CA 1
ATOM 2047 C C . VAL A 1 313 ? -52.654 -53.174 117.980 1.00 54.59 313 VAL A C 1
ATOM 2049 O O . VAL A 1 313 ? -52.715 -52.145 118.650 1.00 54.59 313 VAL A O 1
ATOM 2052 N N . THR A 1 314 ? -51.489 -53.702 117.595 1.00 62.47 314 THR A N 1
ATOM 2053 C CA . THR A 1 314 ? -50.166 -53.244 118.071 1.00 62.47 314 THR A CA 1
ATOM 2054 C C . THR A 1 314 ? -49.454 -52.325 117.070 1.00 62.47 314 THR A C 1
ATOM 2056 O O . THR A 1 314 ? -49.721 -52.363 115.871 1.00 62.47 314 THR A O 1
ATOM 2059 N N . ALA A 1 315 ? -48.500 -51.517 117.552 1.00 52.81 315 ALA A N 1
ATOM 2060 C CA . ALA A 1 315 ? -47.776 -50.485 116.793 1.00 52.81 315 ALA A CA 1
ATOM 2061 C C . ALA A 1 315 ? -46.936 -50.987 115.590 1.00 52.81 315 ALA A C 1
ATOM 2063 O O . ALA A 1 315 ? -46.465 -50.175 114.801 1.00 52.81 315 ALA A O 1
ATOM 2064 N N . ALA A 1 316 ? -46.799 -52.301 115.384 1.00 52.91 316 ALA A N 1
ATOM 2065 C CA . ALA A 1 316 ? -46.212 -52.881 114.170 1.00 52.91 316 ALA A CA 1
ATOM 2066 C C . ALA A 1 316 ? -47.219 -53.012 113.002 1.00 52.91 316 ALA A C 1
ATOM 2068 O O . ALA A 1 316 ? -46.814 -53.169 111.854 1.00 52.91 316 ALA A O 1
ATOM 2069 N N . GLN A 1 317 ? -48.528 -52.925 113.271 1.00 50.81 317 GLN A N 1
ATOM 2070 C CA . GLN A 1 317 ? -49.604 -53.144 112.290 1.00 50.81 317 GLN A CA 1
ATOM 2071 C C . GLN A 1 317 ? -50.167 -51.839 111.684 1.00 50.81 317 GLN A C 1
ATOM 2073 O O . GLN A 1 317 ? -51.090 -51.894 110.877 1.00 50.81 317 GLN A O 1
ATOM 2078 N N . VAL A 1 318 ? -49.588 -50.677 112.022 1.00 55.62 318 VAL A N 1
ATOM 2079 C CA . VAL A 1 318 ? -49.918 -49.349 111.447 1.00 55.62 318 VAL A CA 1
ATOM 2080 C C . VAL A 1 318 ? -48.720 -48.644 110.782 1.00 55.62 318 VAL A C 1
ATOM 2082 O O . VAL A 1 318 ? -48.795 -47.462 110.467 1.00 55.62 318 VAL A O 1
ATOM 2085 N N . GLY A 1 319 ? -47.623 -49.368 110.518 1.00 54.22 319 GLY A N 1
ATOM 2086 C CA . GLY A 1 319 ? -46.616 -48.974 109.519 1.00 54.22 319 GLY A CA 1
ATOM 2087 C C . GLY A 1 319 ? -45.849 -47.661 109.749 1.00 54.22 319 GLY A C 1
ATOM 2088 O O . GLY A 1 319 ? -45.366 -47.083 108.778 1.00 54.22 319 GLY A O 1
ATOM 2089 N N . ALA A 1 320 ? -45.701 -47.196 110.995 1.00 45.59 320 ALA A N 1
ATOM 2090 C CA . ALA A 1 320 ? -44.841 -46.061 111.350 1.00 45.59 320 ALA A CA 1
ATOM 2091 C C . ALA A 1 320 ? -43.464 -46.530 111.890 1.00 45.59 320 ALA A C 1
ATOM 2093 O O . ALA A 1 320 ? -43.388 -47.460 112.687 1.00 45.59 320 ALA A O 1
ATOM 2094 N N . ALA A 1 321 ? -42.399 -45.877 111.403 1.00 48.06 321 ALA A N 1
ATOM 2095 C CA . ALA A 1 321 ? -40.959 -46.212 111.391 1.00 48.06 321 ALA A CA 1
ATOM 2096 C C . ALA A 1 321 ? -40.235 -46.470 112.740 1.00 48.06 321 ALA A C 1
ATOM 2098 O O . ALA A 1 321 ? -40.760 -46.147 113.805 1.00 48.06 321 ALA A O 1
ATOM 2099 N N . PRO A 1 322 ? -38.964 -46.945 112.703 1.00 44.75 322 PRO A N 1
ATOM 2100 C CA . PRO A 1 322 ? -37.862 -46.036 113.071 1.00 44.75 322 PRO A CA 1
ATOM 2101 C C . PRO A 1 322 ? -36.514 -46.206 112.322 1.00 44.75 322 PRO A C 1
ATOM 2103 O O . PRO A 1 322 ? -36.193 -47.229 111.725 1.00 44.75 322 PRO A O 1
ATOM 2106 N N . ALA A 1 323 ? -35.736 -45.125 112.398 1.00 37.50 323 ALA A N 1
ATOM 2107 C CA . ALA A 1 323 ? -34.481 -44.785 111.727 1.00 37.50 323 ALA A CA 1
ATOM 2108 C C . ALA A 1 323 ? -33.253 -45.684 112.012 1.00 37.50 323 ALA A C 1
ATOM 2110 O O . ALA A 1 323 ? -33.077 -46.144 113.136 1.00 37.50 323 ALA A O 1
ATOM 2111 N N . ALA A 1 324 ? -32.312 -45.785 111.052 1.00 39.06 324 ALA A N 1
ATOM 2112 C CA . ALA A 1 324 ? -31.040 -45.026 111.063 1.00 39.06 324 ALA A CA 1
ATOM 2113 C C . ALA A 1 324 ? -29.950 -45.553 110.083 1.00 39.06 324 ALA A C 1
ATOM 2115 O O . ALA A 1 324 ? -29.750 -46.755 109.951 1.00 39.06 324 ALA A O 1
ATOM 2116 N N . LYS A 1 325 ? -29.158 -44.585 109.571 1.00 42.03 325 LYS A N 1
ATOM 2117 C CA . LYS A 1 325 ? -27.751 -44.611 109.077 1.00 42.03 325 LYS A CA 1
ATOM 2118 C C . LYS A 1 325 ? -27.449 -44.647 107.558 1.00 42.03 325 LYS A C 1
ATOM 2120 O O . LYS A 1 325 ? -27.177 -45.696 106.997 1.00 42.03 325 LYS A O 1
ATOM 2125 N N . GLY A 1 326 ? -27.268 -43.444 106.990 1.00 41.56 326 GLY A N 1
ATOM 2126 C CA . GLY A 1 326 ? -25.954 -42.997 106.484 1.00 41.56 326 GLY A CA 1
ATOM 2127 C C . GLY A 1 326 ? -25.633 -43.117 104.986 1.00 41.56 326 GLY A C 1
ATOM 2128 O O . GLY A 1 326 ? -25.049 -44.109 104.583 1.00 41.56 326 GLY A O 1
ATOM 2129 N N . VAL A 1 327 ? -25.839 -42.034 104.225 1.00 40.22 327 VAL A N 1
ATOM 2130 C CA . VAL A 1 327 ? -24.819 -41.423 103.342 1.00 40.22 327 VAL A CA 1
ATOM 2131 C C . VAL A 1 327 ? -25.127 -39.930 103.201 1.00 40.22 327 VAL A C 1
ATOM 2133 O O . VAL A 1 327 ? -26.220 -39.533 102.810 1.00 40.22 327 VAL A O 1
ATOM 2136 N N . THR A 1 328 ? -24.161 -39.105 103.581 1.00 52.94 328 THR A N 1
ATOM 2137 C CA . THR A 1 328 ? -24.152 -37.648 103.450 1.00 52.94 328 THR A CA 1
ATOM 2138 C C . THR A 1 328 ? -23.214 -37.267 102.314 1.00 52.94 328 THR A C 1
ATOM 2140 O O . THR A 1 328 ? -22.057 -37.681 102.348 1.00 52.94 328 THR A O 1
ATOM 2143 N N . ASN A 1 329 ? -23.663 -36.426 101.385 1.00 44.75 329 ASN A N 1
ATOM 2144 C CA . ASN A 1 329 ? -22.859 -35.296 100.919 1.00 44.75 329 ASN A CA 1
ATOM 2145 C C . ASN A 1 329 ? -23.793 -34.246 100.306 1.00 44.75 329 ASN A C 1
ATOM 2147 O O . ASN A 1 329 ? -24.371 -34.471 99.245 1.00 44.75 329 ASN A O 1
ATOM 2151 N N . GLY A 1 330 ? -23.972 -33.128 101.005 1.00 42.25 330 GLY A N 1
ATOM 2152 C CA . GLY A 1 330 ? -24.384 -31.891 100.354 1.00 42.25 330 GLY A CA 1
ATOM 2153 C C . GLY A 1 330 ? -23.160 -31.245 99.713 1.00 42.25 330 GLY A C 1
ATOM 2154 O O . GLY A 1 330 ? -22.068 -31.400 100.241 1.00 42.25 330 GLY A O 1
ATOM 2155 N N . ASP A 1 331 ? -23.330 -30.566 98.586 1.00 42.78 331 ASP A N 1
ATOM 2156 C CA . ASP A 1 331 ? -23.021 -29.136 98.482 1.00 42.78 331 ASP A CA 1
ATOM 2157 C C . ASP A 1 331 ? -23.549 -28.582 97.149 1.00 42.78 331 ASP A C 1
ATOM 2159 O O . ASP A 1 331 ? -23.746 -29.331 96.191 1.00 42.78 331 ASP A O 1
ATOM 2163 N N . GLY A 1 332 ? -23.879 -27.292 97.131 1.00 42.31 332 GLY A N 1
ATOM 2164 C CA . GLY A 1 332 ? -24.607 -26.619 96.049 1.00 42.31 332 GLY A CA 1
ATOM 2165 C C . GLY A 1 332 ? -23.805 -26.276 94.782 1.00 42.31 332 GLY A C 1
ATOM 2166 O O . GLY A 1 332 ? -22.605 -26.492 94.740 1.00 42.31 332 GLY A O 1
ATOM 2167 N N . HIS A 1 333 ? -24.554 -25.734 93.797 1.00 42.38 333 HIS A N 1
ATOM 2168 C CA . HIS A 1 333 ? -24.250 -24.642 92.826 1.00 42.38 333 HIS A CA 1
ATOM 2169 C C . HIS A 1 333 ? -22.841 -24.557 92.164 1.00 42.38 333 HIS A C 1
ATOM 2171 O O . HIS A 1 333 ? -21.842 -24.820 92.800 1.00 42.38 333 HIS A O 1
ATOM 2177 N N . ASP A 1 334 ? -22.597 -24.121 90.920 1.00 46.38 334 ASP A N 1
ATOM 2178 C CA . ASP A 1 334 ? -23.342 -23.445 89.851 1.00 46.38 334 ASP A CA 1
ATOM 2179 C C . ASP A 1 334 ? -22.687 -23.708 88.459 1.00 46.38 334 ASP A C 1
ATOM 2181 O O . ASP A 1 334 ? -21.753 -24.498 88.347 1.00 46.38 334 ASP A O 1
ATOM 2185 N N . HIS A 1 335 ? -23.258 -23.044 87.438 1.00 38.38 335 HIS A N 1
ATOM 2186 C CA . HIS A 1 335 ? -22.777 -22.655 86.094 1.00 38.38 335 HIS A CA 1
ATOM 2187 C C . HIS A 1 335 ? -21.736 -23.553 85.383 1.00 38.38 335 HIS A C 1
ATOM 2189 O O . HIS A 1 335 ? -20.597 -23.714 85.795 1.00 38.38 335 HIS A O 1
ATOM 2195 N N . SER A 1 336 ? -21.973 -24.011 84.152 1.00 40.81 336 SER A N 1
ATOM 2196 C CA . SER A 1 336 ? -21.887 -23.173 82.940 1.00 40.81 336 SER A CA 1
ATOM 2197 C C . SER A 1 336 ? -22.030 -24.079 81.702 1.00 40.81 336 SER A C 1
ATOM 2199 O O . SER A 1 336 ? -21.726 -25.267 81.787 1.00 40.81 336 SER A O 1
ATOM 2201 N N . GLY A 1 337 ? -22.477 -23.527 80.566 1.00 43.84 337 GLY A N 1
ATOM 2202 C CA . GLY A 1 337 ? -22.621 -24.211 79.266 1.00 43.84 337 GLY A CA 1
ATOM 2203 C C . GLY A 1 337 ? -21.358 -24.954 78.790 1.00 43.84 337 GLY A C 1
ATOM 2204 O O . GLY A 1 337 ? -20.274 -24.770 79.318 1.00 43.84 337 GLY A O 1
ATOM 2205 N N . GLY A 1 338 ? -21.416 -25.862 77.822 1.00 54.03 338 GLY A N 1
ATOM 2206 C CA . GLY A 1 338 ? -22.229 -25.782 76.620 1.00 54.03 338 GLY A CA 1
ATOM 2207 C C . GLY A 1 338 ? -21.449 -25.138 75.474 1.00 54.03 338 GLY A C 1
ATOM 2208 O O . GLY A 1 338 ? -21.930 -24.145 74.959 1.00 54.03 338 GLY A O 1
ATOM 2209 N N . ASP A 1 339 ? -20.292 -25.686 75.084 1.00 51.88 339 ASP A N 1
ATOM 2210 C CA . ASP A 1 339 ? -19.725 -25.668 73.723 1.00 51.88 339 ASP A CA 1
ATOM 2211 C C . ASP A 1 339 ? -18.371 -26.407 73.663 1.00 51.88 339 ASP A C 1
ATOM 2213 O O . ASP A 1 339 ? -17.747 -26.736 74.669 1.00 51.88 339 ASP A O 1
ATOM 2217 N N . GLY A 1 340 ? -18.014 -26.830 72.450 1.00 47.56 340 GLY A N 1
ATOM 2218 C CA . GLY A 1 340 ? -17.039 -27.874 72.162 1.00 47.56 340 GLY A CA 1
ATOM 2219 C C . GLY A 1 340 ? -15.587 -27.537 72.494 1.00 47.56 340 GLY A C 1
ATOM 2220 O O . GLY A 1 340 ? -15.089 -26.438 72.259 1.00 47.56 340 GLY A O 1
ATOM 2221 N N . ALA A 1 341 ? -14.879 -28.564 72.956 1.00 51.97 341 ALA A N 1
ATOM 2222 C CA . ALA A 1 341 ? -13.430 -28.577 73.029 1.00 51.97 341 ALA A CA 1
ATOM 2223 C C . ALA A 1 341 ? -12.798 -28.216 71.670 1.00 51.97 341 ALA A C 1
ATOM 2225 O O . ALA A 1 341 ? -13.201 -28.712 70.616 1.00 51.97 341 ALA A O 1
ATOM 2226 N N . GLN A 1 342 ? -11.781 -27.358 71.729 1.00 51.59 342 GLN A N 1
ATOM 2227 C CA . GLN A 1 342 ? -10.952 -26.949 70.600 1.00 51.59 342 GLN A CA 1
ATOM 2228 C C . GLN A 1 342 ? -10.281 -28.167 69.940 1.00 51.59 342 GLN A C 1
ATOM 2230 O O . GLN A 1 342 ? -9.726 -29.029 70.623 1.00 51.59 342 GLN A O 1
ATOM 2235 N N . ILE A 1 343 ? -10.295 -28.213 68.605 1.00 52.66 343 ILE A N 1
ATOM 2236 C CA . ILE A 1 343 ? -9.507 -29.170 67.817 1.00 52.66 343 ILE A CA 1
ATOM 2237 C C . ILE A 1 343 ? -8.019 -28.856 68.025 1.00 52.66 343 ILE A C 1
ATOM 2239 O O . ILE A 1 343 ? -7.580 -27.724 67.824 1.00 52.66 343 ILE A O 1
ATOM 2243 N N . SER A 1 344 ? -7.236 -29.855 68.431 1.00 54.31 344 SER A N 1
ATOM 2244 C CA . SER A 1 344 ? -5.789 -29.730 68.601 1.00 54.31 344 SER A CA 1
ATOM 2245 C C . SER A 1 344 ? -5.072 -29.674 67.243 1.00 54.31 344 SER A C 1
ATOM 2247 O O . SER A 1 344 ? -5.389 -30.414 66.312 1.00 54.31 344 SER A O 1
ATOM 2249 N N . TYR A 1 345 ? -4.043 -28.826 67.139 1.00 52.50 345 TYR A N 1
ATOM 2250 C CA . TYR A 1 345 ? -3.181 -28.654 65.952 1.00 52.50 345 TYR A CA 1
ATOM 2251 C C . TYR A 1 345 ? -2.467 -29.947 65.489 1.00 52.50 345 TYR A C 1
ATOM 2253 O O . TYR A 1 345 ? -1.898 -29.999 64.403 1.00 52.50 345 TYR A O 1
ATOM 2261 N N . ALA A 1 346 ? -2.527 -31.026 66.274 1.00 58.03 346 ALA A N 1
ATOM 2262 C CA . ALA A 1 346 ? -1.971 -32.328 65.914 1.00 58.03 346 ALA A CA 1
ATOM 2263 C C . ALA A 1 346 ? -2.705 -33.019 64.741 1.00 58.03 346 ALA A C 1
ATOM 2265 O O . ALA A 1 346 ? -2.158 -33.948 64.159 1.00 58.03 346 ALA A O 1
ATOM 2266 N N . ALA A 1 347 ? -3.905 -32.563 64.356 1.00 57.19 347 ALA A N 1
ATOM 2267 C CA . ALA A 1 347 ? -4.687 -33.145 63.256 1.00 57.19 347 ALA A CA 1
ATOM 2268 C C . ALA A 1 347 ? -4.413 -32.532 61.859 1.00 57.19 347 ALA A C 1
ATOM 2270 O O . ALA A 1 347 ? -5.105 -32.868 60.902 1.00 57.19 347 ALA A O 1
ATOM 2271 N N . LEU A 1 348 ? -3.416 -31.646 61.718 1.00 56.91 348 LEU A N 1
ATOM 2272 C CA . LEU A 1 348 ? -2.992 -31.046 60.435 1.00 56.91 348 LEU A CA 1
ATOM 2273 C C . LEU A 1 348 ? -1.619 -31.551 59.946 1.00 56.91 348 LEU A C 1
ATOM 2275 O O . LEU A 1 348 ? -1.067 -31.012 58.990 1.00 56.91 348 LEU A O 1
ATOM 2279 N N . ALA A 1 349 ? -1.058 -32.579 60.588 1.00 56.25 349 ALA A N 1
ATOM 2280 C CA . ALA A 1 349 ? 0.311 -33.041 60.344 1.00 56.25 349 ALA A CA 1
ATOM 2281 C C . ALA A 1 349 ? 0.511 -33.917 59.084 1.00 56.25 349 ALA A C 1
ATOM 2283 O O . ALA A 1 349 ? 1.646 -34.293 58.817 1.00 56.25 349 ALA A O 1
ATOM 2284 N N . ASP A 1 350 ? -0.533 -34.182 58.285 1.00 59.84 350 ASP A N 1
ATOM 2285 C CA . ASP A 1 350 ? -0.473 -35.061 57.097 1.00 59.84 350 ASP A CA 1
ATOM 2286 C C . ASP A 1 350 ? -0.990 -34.398 55.796 1.00 59.84 350 ASP A C 1
ATOM 2288 O O . ASP A 1 350 ? -1.598 -35.050 54.945 1.00 59.84 350 ASP A O 1
ATOM 2292 N N . LEU A 1 351 ? -0.749 -33.095 55.598 1.00 54.75 351 LEU A N 1
ATOM 2293 C CA . LEU A 1 351 ? -0.828 -32.496 54.253 1.00 54.75 351 LEU A CA 1
ATOM 2294 C C . LEU A 1 351 ? 0.546 -32.571 53.550 1.00 54.75 351 LEU A C 1
ATOM 2296 O O . LEU A 1 351 ? 1.568 -32.348 54.200 1.00 54.75 351 LEU A O 1
ATOM 2300 N N . PRO A 1 352 ? 0.601 -32.870 52.236 1.00 48.84 352 PRO A N 1
ATOM 2301 C CA . PRO A 1 352 ? 1.844 -33.209 51.548 1.00 48.84 352 PRO A CA 1
ATOM 2302 C C . PRO A 1 352 ? 2.858 -32.060 51.555 1.00 48.84 352 PRO A C 1
ATOM 2304 O O . PRO A 1 352 ? 2.535 -30.914 51.243 1.00 48.84 352 PRO A O 1
ATOM 2307 N N . THR A 1 353 ? 4.111 -32.392 51.855 1.00 53.97 353 THR A N 1
ATOM 2308 C CA . THR A 1 353 ? 5.266 -31.505 51.710 1.00 53.97 353 THR A CA 1
ATOM 2309 C C . THR A 1 353 ? 5.535 -31.213 50.232 1.00 53.97 353 THR A C 1
ATOM 2311 O O . THR A 1 353 ? 5.597 -32.118 49.401 1.00 53.97 353 THR A O 1
ATOM 2314 N N . ILE A 1 354 ? 5.724 -29.934 49.890 1.00 46.41 354 ILE A N 1
ATOM 2315 C CA . ILE A 1 354 ? 6.239 -29.534 48.575 1.00 46.41 354 ILE A CA 1
ATOM 2316 C C . ILE A 1 354 ? 7.699 -30.013 48.490 1.00 46.41 354 ILE A C 1
ATOM 2318 O O . ILE A 1 354 ? 8.490 -29.649 49.368 1.00 46.41 354 ILE A O 1
ATOM 2322 N N . PRO A 1 355 ? 8.088 -30.826 47.489 1.00 43.78 355 PRO A N 1
ATOM 2323 C CA . PRO A 1 355 ? 9.458 -31.297 47.389 1.00 43.78 355 PRO A CA 1
ATOM 2324 C C . PRO A 1 355 ? 10.398 -30.136 47.062 1.00 43.78 355 PRO A C 1
ATOM 2326 O O . PRO A 1 355 ? 10.085 -29.261 46.253 1.00 43.78 355 PRO A O 1
ATOM 2329 N N . ALA A 1 356 ? 11.575 -30.162 47.683 1.00 46.06 356 ALA A N 1
ATOM 2330 C CA . ALA A 1 356 ? 12.696 -29.302 47.345 1.00 46.06 356 ALA A CA 1
ATOM 2331 C C . ALA A 1 356 ? 13.015 -29.382 45.841 1.00 46.06 356 ALA A C 1
ATOM 2333 O O . ALA A 1 356 ? 12.995 -30.465 45.254 1.00 46.06 356 ALA A O 1
ATOM 2334 N N . ALA A 1 357 ? 13.330 -28.232 45.238 1.00 45.78 357 ALA A N 1
ATOM 2335 C CA . ALA A 1 357 ? 13.709 -28.096 43.837 1.00 45.78 357 ALA A CA 1
ATOM 2336 C C . ALA A 1 357 ? 14.969 -28.921 43.518 1.00 45.78 357 ALA A C 1
ATOM 2338 O O . ALA A 1 357 ? 16.101 -28.471 43.692 1.00 45.78 357 ALA A O 1
ATOM 2339 N N . GLY A 1 358 ? 14.751 -30.149 43.054 1.00 43.38 358 GLY A N 1
ATOM 2340 C CA . GLY A 1 358 ? 15.735 -30.984 42.387 1.00 43.38 358 GLY A CA 1
ATOM 2341 C C . GLY A 1 358 ? 15.633 -30.791 40.877 1.00 43.38 358 GLY A C 1
ATOM 2342 O O . GLY A 1 358 ? 14.565 -30.960 40.299 1.00 43.38 358 GLY A O 1
ATOM 2343 N N . SER A 1 359 ? 16.762 -30.424 40.272 1.00 54.69 359 SER A N 1
ATOM 2344 C CA . SER A 1 359 ? 17.066 -30.404 38.836 1.00 54.69 359 SER A CA 1
ATOM 2345 C C . SER A 1 359 ? 16.246 -31.397 37.994 1.00 54.69 359 SER A C 1
ATOM 2347 O O . SER A 1 359 ? 16.528 -32.596 38.009 1.00 54.69 359 SER A O 1
ATOM 2349 N N . ALA A 1 360 ? 15.330 -30.881 37.171 1.00 39.72 360 ALA A N 1
ATOM 2350 C CA . ALA A 1 360 ? 14.766 -31.590 36.029 1.00 39.72 360 ALA A CA 1
ATOM 2351 C C . ALA A 1 360 ? 14.882 -30.722 34.764 1.00 39.72 360 ALA A C 1
ATOM 2353 O O . ALA A 1 360 ? 14.755 -29.500 34.798 1.00 39.72 360 ALA A O 1
ATOM 2354 N N . THR A 1 361 ? 15.214 -31.403 33.675 1.00 40.59 361 THR A N 1
ATOM 2355 C CA . THR A 1 361 ? 15.450 -30.958 32.296 1.00 40.59 361 THR A CA 1
ATOM 2356 C C . THR A 1 361 ? 14.368 -30.030 31.724 1.00 40.59 361 THR A C 1
ATOM 2358 O O . THR A 1 361 ? 13.235 -30.094 32.189 1.00 40.59 361 THR A O 1
ATOM 2361 N N . PRO A 1 362 ? 14.665 -29.210 30.691 1.00 43.88 362 PRO A N 1
ATOM 2362 C CA . PRO A 1 362 ? 13.748 -28.174 30.224 1.00 43.88 362 PRO A CA 1
ATOM 2363 C C . PRO A 1 362 ? 12.488 -28.782 29.596 1.00 43.88 362 PRO A C 1
ATOM 2365 O O . PRO A 1 362 ? 12.500 -29.224 28.447 1.00 43.88 362 PRO A O 1
ATOM 2368 N N . GLU A 1 363 ? 11.390 -28.779 30.344 1.00 41.66 363 GLU A N 1
ATOM 2369 C CA . GLU A 1 363 ? 10.049 -28.821 29.773 1.00 41.66 363 GLU A CA 1
ATOM 2370 C C . GLU A 1 363 ? 9.744 -27.455 29.158 1.00 41.66 363 GLU A C 1
ATOM 2372 O O . GLU A 1 363 ? 10.057 -26.403 29.720 1.00 41.66 363 GLU A O 1
ATOM 2377 N N . ALA A 1 364 ? 9.206 -27.487 27.941 1.00 44.53 364 ALA A N 1
ATOM 2378 C CA . ALA A 1 364 ? 8.977 -26.319 27.110 1.00 44.53 364 ALA A CA 1
ATOM 2379 C C . ALA A 1 364 ? 8.173 -25.247 27.860 1.00 44.53 364 ALA A C 1
ATOM 2381 O O . ALA A 1 364 ? 7.012 -25.450 28.216 1.00 44.53 364 ALA A O 1
ATOM 2382 N N . LEU A 1 365 ? 8.796 -24.083 28.060 1.00 41.34 365 LEU A N 1
ATOM 2383 C CA . LEU A 1 365 ? 8.118 -22.892 28.550 1.00 41.34 365 LEU A CA 1
ATOM 2384 C C . LEU A 1 365 ? 7.076 -22.469 27.514 1.00 41.34 365 LEU A C 1
ATOM 2386 O O . LEU A 1 365 ? 7.399 -21.928 26.455 1.00 41.34 365 LEU A O 1
ATOM 2390 N N . GLY A 1 366 ? 5.813 -22.731 27.844 1.00 42.50 366 GLY A N 1
ATOM 2391 C CA . GLY A 1 366 ? 4.679 -22.069 27.225 1.00 42.50 366 GLY A CA 1
ATOM 2392 C C . GLY A 1 366 ? 4.840 -20.550 27.301 1.00 42.50 366 GLY A C 1
ATOM 2393 O O . GLY A 1 366 ? 5.488 -20.013 28.197 1.00 42.50 366 GLY A O 1
ATOM 2394 N N . THR A 1 367 ? 4.253 -19.880 26.317 1.00 42.91 367 THR A N 1
ATOM 2395 C CA . THR A 1 367 ? 4.263 -18.436 26.062 1.00 42.91 367 THR A CA 1
ATOM 2396 C C . THR A 1 367 ? 3.967 -17.596 27.312 1.00 42.91 367 THR A C 1
ATOM 2398 O O . THR A 1 367 ? 2.822 -17.220 27.562 1.00 42.91 367 THR A O 1
ATOM 2401 N N . ALA A 1 368 ? 4.994 -17.283 28.099 1.00 38.78 368 ALA A N 1
ATOM 2402 C CA . ALA A 1 368 ? 4.922 -16.304 29.173 1.00 38.78 368 ALA A CA 1
ATOM 2403 C C . ALA A 1 368 ? 5.484 -14.974 28.660 1.00 38.78 368 ALA A C 1
ATOM 2405 O O . ALA A 1 368 ? 6.609 -14.900 28.166 1.00 38.78 368 ALA A O 1
ATOM 2406 N N . ALA A 1 369 ? 4.658 -13.933 28.747 1.00 46.75 369 ALA A N 1
ATOM 2407 C CA . ALA A 1 369 ? 5.020 -12.562 28.429 1.00 46.75 369 ALA A CA 1
ATOM 2408 C C . ALA A 1 369 ? 6.251 -12.105 29.232 1.00 46.75 369 ALA A C 1
ATOM 2410 O O . ALA A 1 369 ? 6.444 -12.518 30.376 1.00 46.75 369 ALA A O 1
ATOM 2411 N N . ALA A 1 370 ? 7.064 -11.237 28.624 1.00 43.69 370 ALA A N 1
ATOM 2412 C CA . ALA A 1 370 ? 8.275 -10.685 29.218 1.00 43.69 370 ALA A CA 1
ATOM 2413 C C . ALA A 1 370 ? 7.976 -10.017 30.573 1.00 43.69 370 ALA A C 1
ATOM 2415 O O . ALA A 1 370 ? 7.377 -8.944 30.639 1.00 43.69 370 ALA A O 1
ATOM 2416 N N . GLY A 1 371 ? 8.393 -10.669 31.658 1.00 42.31 371 GLY A N 1
ATOM 2417 C CA . GLY A 1 371 ? 8.381 -10.089 32.991 1.00 42.31 371 GLY A CA 1
ATOM 2418 C C . GLY A 1 371 ? 9.443 -8.998 33.099 1.00 42.31 371 GLY A C 1
ATOM 2419 O O . GLY A 1 371 ? 10.624 -9.236 32.855 1.00 42.31 371 GLY A O 1
ATOM 2420 N N . THR A 1 372 ? 9.026 -7.799 33.494 1.00 48.41 372 THR A N 1
ATOM 2421 C CA . THR A 1 372 ? 9.901 -6.692 33.891 1.00 48.41 372 THR A CA 1
ATOM 2422 C C . THR A 1 372 ? 10.555 -7.011 35.238 1.00 48.41 372 THR A C 1
ATOM 2424 O O . THR A 1 372 ? 10.082 -6.576 36.287 1.00 48.41 372 THR A O 1
ATOM 2427 N N . ALA A 1 373 ? 11.628 -7.800 35.240 1.00 42.00 373 ALA A N 1
ATOM 2428 C CA . ALA A 1 373 ? 12.445 -8.013 36.431 1.00 42.00 373 ALA A CA 1
ATOM 2429 C C . ALA A 1 373 ? 13.509 -6.906 36.532 1.00 42.00 373 ALA A C 1
ATOM 2431 O O . ALA A 1 373 ? 14.615 -7.036 36.016 1.00 42.00 373 ALA A O 1
ATOM 2432 N N . SER A 1 374 ? 13.182 -5.805 37.212 1.00 49.62 374 SER A N 1
ATOM 2433 C CA . SER A 1 374 ? 14.084 -4.668 37.462 1.00 49.62 374 SER A CA 1
ATOM 2434 C C . SER A 1 374 ? 15.077 -4.909 38.617 1.00 49.62 374 SER A C 1
ATOM 2436 O O . SER A 1 374 ? 15.320 -4.003 39.410 1.00 49.62 374 SER A O 1
ATOM 2438 N N . GLY A 1 375 ? 15.589 -6.132 38.792 1.00 44.03 375 GLY A N 1
ATOM 2439 C CA . GLY A 1 375 ? 16.157 -6.534 40.087 1.00 44.03 375 GLY A CA 1
ATOM 2440 C C . GLY A 1 375 ? 17.585 -7.065 40.129 1.00 44.03 375 GLY A C 1
ATOM 2441 O O . GLY A 1 375 ? 18.171 -7.008 41.202 1.00 44.03 375 GLY A O 1
ATOM 2442 N N . LEU A 1 376 ? 18.147 -7.610 39.043 1.00 46.38 376 LEU A N 1
ATOM 2443 C CA . LEU A 1 376 ? 19.444 -8.312 39.090 1.00 46.38 376 LEU A CA 1
ATOM 2444 C C . LEU A 1 376 ? 20.171 -8.293 37.728 1.00 46.38 376 LEU A C 1
ATOM 2446 O O . LEU A 1 376 ? 20.456 -9.349 37.165 1.00 46.38 376 LEU A O 1
ATOM 2450 N N . SER A 1 377 ? 20.477 -7.124 37.160 1.00 46.03 377 SER A N 1
ATOM 2451 C CA . SER A 1 377 ? 21.428 -7.063 36.039 1.00 46.03 377 SER A CA 1
ATOM 2452 C C . SER A 1 377 ? 22.849 -6.964 36.595 1.00 46.03 377 SER A C 1
ATOM 2454 O O . SER A 1 377 ? 23.251 -5.906 37.067 1.00 46.03 377 SER A O 1
ATOM 2456 N N . HIS A 1 378 ? 23.597 -8.067 36.558 1.00 51.34 378 HIS A N 1
ATOM 2457 C CA . HIS A 1 378 ? 25.060 -7.986 36.544 1.00 51.34 378 HIS A CA 1
ATOM 2458 C C . HIS A 1 378 ? 25.481 -7.443 35.167 1.00 51.34 378 HIS A C 1
ATOM 2460 O O . HIS A 1 378 ? 24.869 -7.829 34.167 1.00 51.34 378 HIS A O 1
ATOM 2466 N N . GLU A 1 379 ? 26.502 -6.585 35.105 1.00 43.25 379 GLU A N 1
ATOM 2467 C CA . GLU A 1 379 ? 26.995 -5.917 33.883 1.00 43.25 379 GLU A CA 1
ATOM 2468 C C . GLU A 1 379 ? 27.345 -6.832 32.679 1.00 43.25 379 GLU A C 1
ATOM 2470 O O . GLU A 1 379 ? 27.527 -6.315 31.581 1.00 43.25 379 GLU A O 1
ATOM 2475 N N . ASP A 1 380 ? 27.354 -8.164 32.826 1.00 50.50 380 ASP A N 1
ATOM 2476 C CA . ASP A 1 380 ? 27.618 -9.133 31.743 1.00 50.50 380 ASP A CA 1
ATOM 2477 C C . ASP A 1 380 ? 26.357 -9.828 31.170 1.00 50.50 380 ASP A C 1
ATOM 2479 O O . ASP A 1 380 ? 26.461 -10.769 30.376 1.00 50.50 380 ASP A O 1
ATOM 2483 N N . HIS A 1 381 ? 25.139 -9.403 31.534 1.00 56.91 381 HIS A N 1
ATOM 2484 C CA . HIS A 1 381 ? 23.915 -10.034 31.016 1.00 56.91 381 HIS A CA 1
ATOM 2485 C C . HIS A 1 381 ? 23.554 -9.537 29.603 1.00 56.91 381 HIS A C 1
ATOM 2487 O O . HIS A 1 381 ? 22.748 -8.625 29.419 1.00 56.91 381 HIS A O 1
ATOM 2493 N N . VAL A 1 382 ? 24.121 -10.181 28.581 1.00 56.00 382 VAL A N 1
ATOM 2494 C CA . VAL A 1 382 ? 23.709 -10.013 27.180 1.00 56.00 382 VAL A CA 1
ATOM 2495 C C . VAL A 1 382 ? 22.464 -10.862 26.915 1.00 56.00 382 VAL A C 1
ATOM 2497 O O . VAL A 1 382 ? 22.530 -12.091 26.914 1.00 56.00 382 VAL A O 1
ATOM 2500 N N . HIS A 1 383 ? 21.323 -10.230 26.637 1.00 55.91 383 HIS A N 1
ATOM 2501 C CA . HIS A 1 383 ? 20.194 -10.946 26.044 1.00 55.91 383 HIS A CA 1
ATOM 2502 C C . HIS A 1 383 ? 20.542 -11.293 24.595 1.00 55.91 383 HIS A C 1
ATOM 2504 O O . HIS A 1 383 ? 20.716 -10.406 23.758 1.00 55.91 383 HIS A O 1
ATOM 2510 N N . ALA A 1 384 ? 20.655 -12.587 24.290 1.00 63.34 384 ALA A N 1
ATOM 2511 C CA . ALA A 1 384 ? 20.725 -13.038 22.908 1.00 63.34 384 ALA A CA 1
ATOM 2512 C C . ALA A 1 384 ? 19.491 -12.514 22.155 1.00 63.34 384 ALA A C 1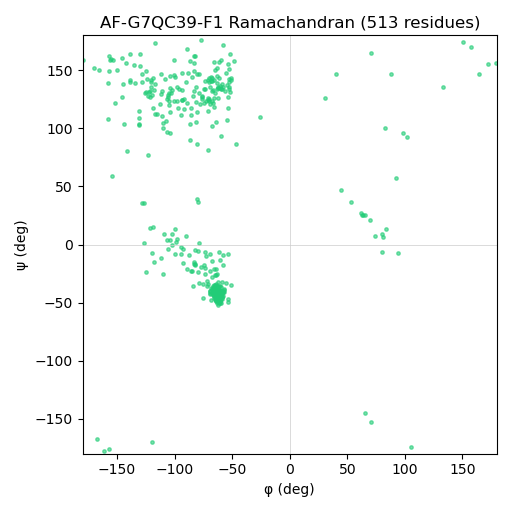
ATOM 2514 O O . ALA A 1 384 ? 18.367 -12.630 22.652 1.00 63.34 384 ALA A O 1
ATOM 2515 N N . MET A 1 385 ? 19.702 -11.920 20.977 1.00 64.88 385 MET A N 1
ATOM 2516 C CA . MET A 1 385 ? 18.603 -11.451 20.132 1.00 64.88 385 MET A CA 1
ATOM 2517 C C . MET A 1 385 ? 17.613 -12.603 19.909 1.00 64.88 385 MET A C 1
ATOM 2519 O O . MET A 1 385 ? 18.053 -13.723 19.620 1.00 64.88 385 MET A O 1
ATOM 2523 N N . PRO A 1 386 ? 16.298 -12.365 20.051 1.00 74.19 386 PRO A N 1
ATOM 2524 C CA . PRO A 1 386 ? 15.316 -13.420 19.883 1.00 74.19 386 PRO A CA 1
ATOM 2525 C C . PRO A 1 386 ? 15.410 -13.983 18.461 1.00 74.19 386 PRO A C 1
ATOM 2527 O O . PRO A 1 386 ? 15.527 -13.253 17.477 1.00 74.19 386 PRO A O 1
ATOM 2530 N N . THR A 1 387 ? 15.391 -15.307 18.360 1.00 73.50 387 THR A N 1
ATOM 2531 C CA . THR A 1 387 ? 15.406 -16.031 17.088 1.00 73.50 387 THR A CA 1
ATOM 2532 C C . THR A 1 387 ? 14.168 -15.684 16.257 1.00 73.50 387 THR A C 1
ATOM 2534 O O . THR A 1 387 ? 13.125 -15.322 16.801 1.00 73.50 387 THR A O 1
ATOM 2537 N N . ALA A 1 388 ? 14.239 -15.856 14.933 1.00 64.75 388 ALA A N 1
ATOM 2538 C CA . ALA A 1 388 ? 13.101 -15.634 14.031 1.00 64.75 388 ALA A CA 1
ATOM 2539 C C . ALA A 1 388 ? 11.822 -16.373 14.484 1.00 64.75 388 ALA A C 1
ATOM 2541 O O . ALA A 1 388 ? 10.723 -15.834 14.375 1.00 64.75 388 ALA A O 1
ATOM 2542 N N . ALA A 1 389 ? 11.974 -17.563 15.078 1.00 65.88 389 ALA A N 1
ATOM 2543 C CA . ALA A 1 389 ? 10.875 -18.335 15.651 1.00 65.88 389 ALA A CA 1
ATOM 2544 C C . ALA A 1 389 ? 10.230 -17.657 16.875 1.00 65.88 389 ALA A C 1
ATOM 2546 O O . ALA A 1 389 ? 9.014 -17.702 17.028 1.00 65.88 389 ALA A O 1
ATOM 2547 N N . GLN A 1 390 ? 11.023 -17.000 17.727 1.00 73.38 390 GLN A N 1
ATOM 2548 C CA . GLN A 1 390 ? 10.541 -16.320 18.937 1.00 73.38 390 GLN A CA 1
ATOM 2549 C C . GLN A 1 390 ? 9.787 -15.020 18.633 1.00 73.38 390 GLN A C 1
ATOM 2551 O O . GLN A 1 390 ? 8.934 -14.621 19.419 1.00 73.38 390 GLN A O 1
ATOM 2556 N N . VAL A 1 391 ? 10.071 -14.375 17.497 1.00 75.00 391 VAL A N 1
ATOM 2557 C CA . VAL A 1 391 ? 9.377 -13.148 17.059 1.00 75.00 391 VAL A CA 1
ATOM 2558 C C . VAL A 1 391 ? 8.275 -13.400 16.026 1.00 75.00 391 VAL A C 1
ATOM 2560 O O . VAL A 1 391 ? 7.666 -12.448 15.546 1.00 75.00 391 VAL A O 1
ATOM 2563 N N . GLY A 1 392 ? 8.016 -14.660 15.655 1.00 72.00 392 GLY A N 1
ATOM 2564 C CA . GLY A 1 392 ? 7.038 -14.995 14.615 1.00 72.00 392 GLY A CA 1
ATOM 2565 C C . GLY A 1 392 ? 7.412 -14.463 13.226 1.00 72.00 392 GLY A C 1
ATOM 2566 O O . GLY A 1 392 ? 6.532 -14.230 12.399 1.00 72.00 392 GLY A O 1
ATOM 2567 N N . ALA A 1 393 ? 8.704 -14.242 12.965 1.00 70.81 393 ALA A N 1
ATOM 2568 C CA . ALA A 1 393 ? 9.177 -13.836 11.649 1.00 70.81 393 ALA A CA 1
ATOM 2569 C C . ALA A 1 393 ? 9.046 -15.004 10.664 1.00 70.81 393 ALA A C 1
ATOM 2571 O O . ALA A 1 393 ? 9.329 -16.158 10.998 1.00 70.81 393 ALA A O 1
ATOM 2572 N N . LEU A 1 394 ? 8.631 -14.699 9.433 1.00 71.19 394 LEU A N 1
ATOM 2573 C CA . LEU A 1 394 ? 8.571 -15.691 8.365 1.00 71.19 394 LEU A CA 1
ATOM 2574 C C . LEU A 1 394 ? 9.975 -16.249 8.098 1.00 71.19 394 LEU A C 1
ATOM 2576 O O . LEU A 1 394 ? 10.949 -15.494 8.043 1.00 71.19 394 LEU A O 1
ATOM 2580 N N . ALA A 1 395 ? 10.081 -17.565 7.926 1.00 71.12 395 ALA A N 1
ATOM 2581 C CA . ALA A 1 395 ? 11.356 -18.192 7.615 1.00 71.12 395 ALA A CA 1
ATOM 2582 C C . ALA A 1 395 ? 11.917 -17.673 6.277 1.00 71.12 395 ALA A C 1
ATOM 2584 O O . ALA A 1 395 ? 11.188 -17.413 5.322 1.00 71.12 395 ALA A O 1
ATOM 2585 N N . THR A 1 396 ? 13.243 -17.516 6.219 1.00 69.38 396 THR A N 1
ATOM 2586 C CA . THR A 1 396 ? 13.968 -16.979 5.053 1.00 69.38 396 THR A CA 1
ATOM 2587 C C . THR A 1 396 ? 13.847 -17.879 3.818 1.00 69.38 396 THR A C 1
ATOM 2589 O O . THR A 1 396 ? 14.033 -17.417 2.696 1.00 69.38 396 THR A O 1
ATOM 2592 N N . ALA A 1 397 ? 13.518 -19.158 4.013 1.00 65.38 397 ALA A N 1
ATOM 2593 C CA . ALA A 1 397 ? 13.197 -20.104 2.955 1.00 65.38 397 ALA A CA 1
ATOM 2594 C C . ALA A 1 397 ? 12.128 -21.087 3.449 1.00 65.38 397 ALA A C 1
ATOM 2596 O O . ALA A 1 397 ? 12.294 -21.723 4.491 1.00 65.38 397 ALA A O 1
ATOM 2597 N N . GLY A 1 398 ? 11.044 -21.217 2.681 1.00 61.00 398 GLY A N 1
ATOM 2598 C CA . GLY A 1 398 ? 9.876 -21.995 3.088 1.00 61.00 398 GLY A CA 1
ATOM 2599 C C . GLY A 1 398 ? 9.085 -21.331 4.221 1.00 61.00 398 GLY A C 1
ATOM 2600 O O . GLY A 1 398 ? 9.540 -20.394 4.864 1.00 61.00 398 GLY A O 1
ATOM 2601 N N . GLY A 1 399 ? 7.859 -21.799 4.443 1.00 67.62 399 GLY A N 1
ATOM 2602 C CA . GLY A 1 399 ? 6.947 -21.248 5.446 1.00 67.62 399 GLY A CA 1
ATOM 2603 C C . GLY A 1 399 ? 5.553 -21.031 4.871 1.00 67.62 399 GLY A C 1
ATOM 2604 O O . GLY A 1 399 ? 5.396 -20.536 3.758 1.00 67.62 399 GLY A O 1
ATOM 2605 N N . ALA A 1 400 ? 4.532 -21.428 5.625 1.00 70.62 400 ALA A N 1
ATOM 2606 C CA . ALA A 1 400 ? 3.145 -21.185 5.260 1.00 70.62 400 ALA A CA 1
ATOM 2607 C C . ALA A 1 400 ? 2.688 -19.867 5.889 1.00 70.62 400 ALA A C 1
ATOM 2609 O O . ALA A 1 400 ? 2.623 -19.752 7.113 1.00 70.62 400 ALA A O 1
ATOM 2610 N N . MET A 1 401 ? 2.343 -18.879 5.064 1.00 76.12 401 MET A N 1
ATOM 2611 C CA . MET A 1 401 ? 1.531 -17.763 5.541 1.00 76.12 401 MET A CA 1
ATOM 2612 C C . MET A 1 401 ? 0.095 -18.257 5.696 1.00 76.12 401 MET A C 1
ATOM 2614 O O . MET A 1 401 ? -0.506 -18.746 4.740 1.00 76.12 401 MET A O 1
ATOM 2618 N N . THR A 1 402 ? -0.452 -18.147 6.903 1.00 75.75 402 THR A N 1
ATOM 2619 C CA . THR A 1 402 ? -1.865 -18.436 7.160 1.00 75.75 402 THR A CA 1
ATOM 2620 C C . THR A 1 402 ? -2.617 -17.117 7.315 1.00 75.75 402 THR A C 1
ATOM 2622 O O . THR A 1 402 ? -2.138 -16.195 7.970 1.00 75.75 402 THR A O 1
ATOM 2625 N N . GLY A 1 403 ? -3.783 -17.004 6.676 1.00 79.25 403 GLY A N 1
ATOM 2626 C CA . GLY A 1 403 ? -4.607 -15.792 6.700 1.00 79.25 403 GLY A CA 1
ATOM 2627 C C . GLY A 1 403 ? -4.577 -14.977 5.404 1.00 79.25 403 GLY A C 1
ATOM 2628 O O . GLY A 1 403 ? -4.041 -15.403 4.383 1.00 79.25 403 GLY A O 1
ATOM 2629 N N . ARG A 1 404 ? -5.228 -13.808 5.436 1.00 80.62 404 ARG A N 1
ATOM 2630 C CA . ARG A 1 404 ? -5.316 -12.898 4.288 1.00 80.62 404 ARG A CA 1
ATOM 2631 C C . ARG A 1 404 ? -4.006 -12.129 4.151 1.00 80.62 404 ARG A C 1
ATOM 2633 O O . ARG A 1 404 ? -3.638 -11.389 5.058 1.00 80.62 404 ARG A O 1
ATOM 2640 N N . LEU A 1 405 ? -3.357 -12.277 3.005 1.00 82.81 405 LEU A N 1
ATOM 2641 C CA . LEU A 1 405 ? -2.211 -11.468 2.620 1.00 82.81 405 LEU A CA 1
ATOM 2642 C C . LEU A 1 405 ? -2.704 -10.254 1.823 1.00 82.81 405 LEU A C 1
ATOM 2644 O O . LEU A 1 405 ? -3.432 -10.420 0.846 1.00 82.81 405 LEU A O 1
ATOM 2648 N N . ASP A 1 406 ? -2.338 -9.051 2.261 1.00 86.62 406 ASP A N 1
ATOM 2649 C CA . ASP A 1 406 ? -2.656 -7.791 1.582 1.00 86.62 406 ASP A CA 1
ATOM 2650 C C . ASP A 1 406 ? -1.360 -7.216 0.996 1.00 86.62 406 ASP A C 1
ATOM 2652 O O . ASP A 1 406 ? -0.482 -6.768 1.737 1.00 86.62 406 ASP A O 1
ATOM 2656 N N . LEU A 1 407 ? -1.188 -7.324 -0.325 1.00 85.81 407 LEU A N 1
ATOM 2657 C CA . LEU A 1 407 ? -0.014 -6.810 -1.032 1.00 85.81 407 LEU A CA 1
ATOM 2658 C C . LEU A 1 407 ? -0.390 -5.547 -1.800 1.00 85.81 407 LEU A C 1
ATOM 2660 O O . LEU A 1 407 ? -1.284 -5.571 -2.642 1.00 85.81 407 LEU A O 1
ATOM 2664 N N . LEU A 1 408 ? 0.370 -4.472 -1.581 1.00 82.25 408 LEU A N 1
ATOM 2665 C CA . LEU A 1 408 ? 0.237 -3.227 -2.346 1.00 82.25 408 LEU A CA 1
ATOM 2666 C C . LEU A 1 408 ? 0.502 -3.436 -3.846 1.00 82.25 408 LEU A C 1
ATOM 2668 O O . LEU A 1 408 ? -0.134 -2.802 -4.685 1.00 82.25 408 LEU A O 1
ATOM 2672 N N . SER A 1 409 ? 1.435 -4.326 -4.190 1.00 83.56 409 SER A N 1
ATOM 2673 C CA . SER A 1 409 ? 1.668 -4.789 -5.556 1.00 83.56 409 SER A CA 1
ATOM 2674 C C . SER A 1 409 ? 2.207 -6.218 -5.553 1.00 83.56 409 SER A C 1
ATOM 2676 O O . SER A 1 409 ? 2.888 -6.647 -4.621 1.00 83.56 409 SER A O 1
ATOM 2678 N N . THR A 1 410 ? 1.896 -6.962 -6.611 1.00 85.38 410 THR A N 1
ATOM 2679 C CA . THR A 1 410 ? 2.431 -8.303 -6.860 1.00 85.38 410 THR A CA 1
ATOM 2680 C C . THR A 1 410 ? 3.151 -8.307 -8.196 1.00 85.38 410 THR A C 1
ATOM 2682 O O . THR A 1 410 ? 2.596 -7.855 -9.198 1.00 85.38 410 THR A O 1
ATOM 2685 N N . SER A 1 411 ? 4.360 -8.851 -8.228 1.00 84.00 411 SER A N 1
ATOM 2686 C CA . SER A 1 411 ? 5.049 -9.221 -9.459 1.00 84.00 411 SER A CA 1
ATOM 2687 C C . SER A 1 411 ? 5.348 -10.713 -9.423 1.00 84.00 411 SER A C 1
ATOM 2689 O O . SER A 1 411 ? 5.670 -11.274 -8.377 1.00 84.00 411 SER A O 1
ATOM 2691 N N . GLU A 1 412 ? 5.213 -11.367 -10.570 1.00 88.00 412 GLU A N 1
ATOM 2692 C CA . GLU A 1 412 ? 5.597 -12.765 -10.729 1.00 88.00 412 GLU A CA 1
ATOM 2693 C C . GLU A 1 412 ? 6.956 -12.838 -11.426 1.00 88.00 412 GLU A C 1
ATOM 2695 O O . GLU A 1 412 ? 7.269 -12.013 -12.290 1.00 88.00 412 GLU A O 1
ATOM 2700 N N . GLY A 1 413 ? 7.770 -13.833 -11.067 1.00 89.88 413 GLY A N 1
ATOM 2701 C CA . GLY A 1 413 ? 9.011 -14.110 -11.786 1.00 89.88 413 GLY A CA 1
ATOM 2702 C C . GLY A 1 413 ? 8.729 -14.404 -13.264 1.00 89.88 413 GLY A C 1
ATOM 2703 O O . GLY A 1 413 ? 7.823 -15.179 -13.585 1.00 89.88 413 GLY A O 1
ATOM 2704 N N . MET A 1 414 ? 9.505 -13.787 -14.159 1.00 94.88 414 MET A N 1
ATOM 2705 C CA . MET A 1 414 ? 9.457 -14.030 -15.602 1.00 94.88 414 MET A CA 1
ATOM 2706 C C . MET A 1 414 ? 10.740 -14.728 -16.061 1.00 94.88 414 MET A C 1
ATOM 2708 O O . MET A 1 414 ? 11.841 -14.241 -15.813 1.00 94.88 414 MET A O 1
ATOM 2712 N N . SER A 1 415 ? 10.595 -15.828 -16.796 1.00 95.56 415 SER A N 1
ATOM 2713 C CA . SER A 1 415 ? 11.693 -16.552 -17.431 1.00 95.56 415 SER A CA 1
ATOM 2714 C C . SER A 1 415 ? 11.669 -16.331 -18.947 1.00 95.56 415 SER A C 1
ATOM 2716 O O . SER A 1 415 ? 10.819 -16.870 -19.665 1.00 95.56 415 SER A O 1
ATOM 2718 N N . ALA A 1 416 ? 12.606 -15.516 -19.438 1.00 96.31 416 ALA A N 1
ATOM 2719 C CA . ALA A 1 416 ? 12.770 -15.246 -20.862 1.00 96.31 416 ALA A CA 1
ATOM 2720 C C . ALA A 1 416 ? 13.657 -16.307 -21.515 1.00 96.31 416 ALA A C 1
ATOM 2722 O O . ALA A 1 416 ? 14.858 -16.379 -21.261 1.00 96.31 416 ALA A O 1
ATOM 2723 N N . ARG A 1 417 ? 13.062 -17.136 -22.373 1.00 95.12 417 ARG A N 1
ATOM 2724 C CA . ARG A 1 417 ? 13.729 -18.310 -22.954 1.00 95.12 417 ARG A CA 1
ATOM 2725 C C . ARG A 1 417 ? 14.367 -18.040 -24.318 1.00 95.12 417 ARG A C 1
ATOM 2727 O O . ARG A 1 417 ? 15.092 -18.888 -24.825 1.00 95.12 417 ARG A O 1
ATOM 2734 N N . GLY A 1 418 ? 14.116 -16.868 -24.906 1.00 96.69 418 GLY A N 1
ATOM 2735 C CA . GLY A 1 418 ? 14.653 -16.476 -26.210 1.00 96.69 418 GLY A CA 1
ATOM 2736 C C . GLY A 1 418 ? 14.128 -17.348 -27.355 1.00 96.69 418 GLY A C 1
ATOM 2737 O O . GLY A 1 418 ? 12.972 -17.772 -27.336 1.00 96.69 418 GLY A O 1
ATOM 2738 N N . SER A 1 419 ? 14.975 -17.601 -28.355 1.00 97.62 419 SER A N 1
ATOM 2739 C CA . SER A 1 419 ? 14.661 -18.472 -29.495 1.00 97.62 419 SER A CA 1
ATOM 2740 C C . SER A 1 419 ? 14.850 -19.946 -29.135 1.00 97.62 419 SER A C 1
ATOM 2742 O O . SER A 1 419 ? 15.944 -20.345 -28.740 1.00 97.62 419 SER A O 1
ATOM 2744 N N . ILE A 1 420 ? 13.804 -20.760 -29.288 1.00 97.88 420 ILE A N 1
ATOM 2745 C CA . ILE A 1 420 ? 13.753 -22.131 -28.757 1.00 97.88 420 ILE A CA 1
ATOM 2746 C C . ILE A 1 420 ? 13.331 -23.170 -29.803 1.00 97.88 420 ILE A C 1
ATOM 2748 O O . ILE A 1 420 ? 12.610 -22.875 -30.758 1.00 97.88 420 ILE A O 1
ATOM 2752 N N . SER A 1 421 ? 13.776 -24.409 -29.581 1.00 97.12 421 SER A N 1
ATOM 2753 C CA . SER A 1 421 ? 13.430 -25.606 -30.361 1.00 97.12 421 SER A CA 1
ATOM 2754 C C . SER A 1 421 ? 13.608 -26.876 -29.520 1.00 97.12 421 SER A C 1
ATOM 2756 O O . SER A 1 421 ? 14.351 -26.870 -28.543 1.00 97.12 421 SER A O 1
ATOM 2758 N N . GLY A 1 422 ? 12.961 -27.988 -29.869 1.00 97.12 422 GLY A N 1
ATOM 2759 C CA . GLY A 1 422 ? 13.100 -29.250 -29.131 1.00 97.12 422 GLY A CA 1
ATOM 2760 C C . GLY A 1 422 ? 12.436 -29.230 -27.747 1.00 97.12 422 GLY A C 1
ATOM 2761 O O . GLY A 1 422 ? 11.454 -28.521 -27.531 1.00 97.12 422 GLY A O 1
ATOM 2762 N N . ALA A 1 423 ? 12.932 -30.037 -26.805 1.00 97.19 423 ALA A N 1
ATOM 2763 C CA . ALA A 1 423 ? 12.343 -30.165 -25.470 1.00 97.19 423 ALA A CA 1
ATOM 2764 C C . ALA A 1 423 ? 12.724 -28.995 -24.553 1.00 97.19 423 ALA A C 1
ATOM 2766 O O . ALA A 1 423 ? 13.896 -28.652 -24.418 1.00 97.19 423 ALA A O 1
ATOM 2767 N N . GLN A 1 424 ? 11.727 -28.396 -23.909 1.00 97.88 424 GLN A N 1
ATOM 2768 C CA . GLN A 1 424 ? 11.856 -27.188 -23.109 1.00 97.88 424 GLN A CA 1
ATOM 2769 C C . GLN A 1 424 ? 11.194 -27.381 -21.744 1.00 97.88 424 GLN A C 1
ATOM 2771 O O . GLN A 1 424 ? 9.975 -27.530 -21.641 1.00 97.88 424 GLN A O 1
ATOM 2776 N N . THR A 1 425 ? 12.012 -27.343 -20.693 1.00 97.12 425 THR A N 1
ATOM 2777 C CA . THR A 1 425 ? 11.537 -27.396 -19.308 1.00 97.12 425 THR A CA 1
ATOM 2778 C C . THR A 1 425 ? 11.103 -26.007 -18.840 1.00 97.12 425 THR A C 1
ATOM 2780 O O . THR A 1 425 ? 11.835 -25.030 -19.035 1.00 97.12 425 THR A O 1
ATOM 2783 N N . LEU A 1 426 ? 9.917 -25.920 -18.236 1.00 96.75 426 LEU A N 1
ATOM 2784 C CA . LEU A 1 426 ? 9.368 -24.705 -17.627 1.00 96.75 426 LEU A CA 1
ATOM 2785 C C . LEU A 1 426 ? 9.432 -24.849 -16.102 1.00 96.75 426 LEU A C 1
ATOM 2787 O O . LEU A 1 426 ? 8.578 -25.498 -15.502 1.00 96.75 426 LEU A O 1
ATOM 2791 N N . ASP A 1 427 ? 10.476 -24.294 -15.489 1.00 95.75 427 ASP A N 1
ATOM 2792 C CA . ASP A 1 427 ? 10.700 -24.404 -14.047 1.00 95.75 427 ASP A CA 1
ATOM 2793 C C . ASP A 1 427 ? 9.864 -23.382 -13.265 1.00 95.75 427 ASP A C 1
ATOM 2795 O O . ASP A 1 427 ? 10.192 -22.194 -13.229 1.00 95.75 427 ASP A O 1
ATOM 2799 N N . MET A 1 428 ? 8.801 -23.857 -12.613 1.00 94.50 428 MET A N 1
ATOM 2800 C CA . MET A 1 428 ? 7.886 -23.016 -11.837 1.00 94.50 428 MET A CA 1
ATOM 2801 C C . MET A 1 428 ? 8.478 -22.513 -10.512 1.00 94.50 428 MET A C 1
ATOM 2803 O O . MET A 1 428 ? 7.902 -21.625 -9.890 1.00 94.50 428 MET A O 1
ATOM 2807 N N . ALA A 1 429 ? 9.644 -23.013 -10.085 1.00 92.50 429 ALA A N 1
ATOM 2808 C CA . ALA A 1 429 ? 10.363 -22.433 -8.949 1.00 92.50 429 ALA A CA 1
ATOM 2809 C C . ALA A 1 429 ? 11.021 -21.085 -9.303 1.00 92.50 429 ALA A C 1
ATOM 2811 O O . ALA A 1 429 ? 11.321 -20.298 -8.407 1.00 92.50 429 ALA A O 1
ATOM 2812 N N . LEU A 1 430 ? 11.239 -20.809 -10.596 1.00 91.00 430 LEU A N 1
ATOM 2813 C CA . LEU A 1 430 ? 11.849 -19.564 -11.083 1.00 91.00 430 LEU A CA 1
ATOM 2814 C C . LEU A 1 430 ? 10.816 -18.486 -11.444 1.00 91.00 430 LEU A C 1
ATOM 2816 O O . LEU A 1 430 ? 11.176 -17.316 -11.586 1.00 91.00 430 LEU A O 1
ATOM 2820 N N . GLY A 1 431 ? 9.544 -18.856 -11.601 1.00 92.06 431 GLY A N 1
ATOM 2821 C CA . GLY A 1 431 ? 8.472 -17.922 -11.923 1.00 92.06 431 GLY A CA 1
ATOM 2822 C C . GLY A 1 431 ? 7.255 -18.570 -12.576 1.00 92.06 431 GLY A C 1
ATOM 2823 O O . GLY A 1 431 ? 7.290 -19.725 -12.996 1.00 92.06 431 GLY A O 1
ATOM 2824 N N . ASN A 1 432 ? 6.186 -17.781 -12.697 1.00 94.81 432 ASN A N 1
ATOM 2825 C CA . ASN A 1 432 ? 4.913 -18.201 -13.291 1.00 94.81 432 ASN A CA 1
ATOM 2826 C C . ASN A 1 432 ? 4.681 -17.597 -14.685 1.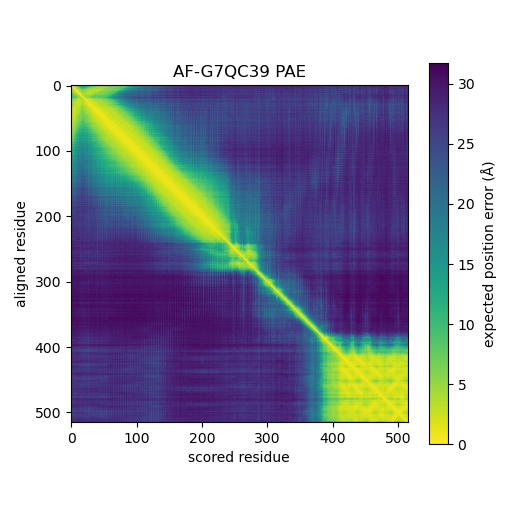00 94.81 432 ASN A C 1
ATOM 2828 O O . ASN A 1 432 ? 3.629 -17.813 -15.278 1.00 94.81 432 ASN A O 1
ATOM 2832 N N . CYS A 1 433 ? 5.638 -16.848 -15.237 1.00 96.62 433 CYS A N 1
ATOM 2833 C CA . CYS A 1 433 ? 5.548 -16.291 -16.584 1.00 96.62 433 CYS A CA 1
ATOM 2834 C C . CYS A 1 433 ? 6.742 -16.739 -17.430 1.00 96.62 433 CYS A C 1
ATOM 2836 O O . CYS A 1 433 ? 7.894 -16.568 -17.036 1.00 96.62 433 CYS A O 1
ATOM 2838 N N . PHE A 1 434 ? 6.479 -17.289 -18.612 1.00 98.06 434 PHE A N 1
ATOM 2839 C CA . PHE A 1 434 ? 7.504 -17.751 -19.545 1.00 98.06 434 PHE A CA 1
ATOM 2840 C C . PHE A 1 434 ? 7.305 -17.084 -20.903 1.00 98.06 434 PHE A C 1
ATOM 2842 O O . PHE A 1 434 ? 6.198 -17.091 -21.440 1.00 98.06 434 PHE A O 1
ATOM 2849 N N . THR A 1 435 ? 8.375 -16.537 -21.481 1.00 97.81 435 THR A N 1
ATOM 2850 C CA . THR A 1 435 ? 8.351 -15.951 -22.831 1.00 97.81 435 THR A CA 1
ATOM 2851 C C . THR A 1 435 ? 9.290 -16.717 -23.750 1.00 97.81 435 THR A C 1
ATOM 2853 O O . THR A 1 435 ? 10.395 -17.096 -23.347 1.00 97.81 435 THR A O 1
ATOM 2856 N N . ALA A 1 436 ? 8.870 -16.977 -24.988 1.00 97.81 436 ALA A N 1
ATOM 2857 C CA . ALA A 1 436 ? 9.730 -17.642 -25.959 1.00 97.81 436 ALA A CA 1
ATOM 2858 C C . ALA A 1 436 ? 9.338 -17.377 -27.416 1.00 97.81 436 ALA A C 1
ATOM 2860 O O . ALA A 1 436 ? 8.157 -17.270 -27.741 1.00 97.81 436 ALA A O 1
ATOM 2861 N N . THR A 1 437 ? 10.337 -17.382 -28.298 1.00 98.19 437 THR A N 1
ATOM 2862 C CA . THR A 1 437 ? 10.177 -17.347 -29.756 1.00 98.19 437 THR A CA 1
ATOM 2863 C C . THR A 1 437 ? 10.445 -18.730 -30.327 1.00 98.19 437 THR A C 1
ATOM 2865 O O . THR A 1 437 ? 11.540 -19.271 -30.187 1.00 98.19 437 THR A O 1
ATOM 2868 N N . VAL A 1 438 ? 9.459 -19.321 -30.991 1.00 98.19 438 VAL A N 1
ATOM 2869 C CA . VAL A 1 438 ? 9.585 -20.669 -31.552 1.00 98.19 438 VAL A CA 1
ATOM 2870 C C . VAL A 1 438 ? 10.268 -20.606 -32.916 1.00 98.19 438 VAL A C 1
ATOM 2872 O O . VAL A 1 438 ? 9.840 -19.854 -33.792 1.00 98.19 438 VAL A O 1
ATOM 2875 N N . THR A 1 439 ? 11.322 -21.404 -33.107 1.00 97.75 439 THR A N 1
ATOM 2876 C CA . THR A 1 439 ? 12.065 -21.490 -34.380 1.00 97.75 439 THR A CA 1
ATOM 2877 C C . THR A 1 439 ? 12.063 -22.885 -35.011 1.00 97.75 439 THR A C 1
ATOM 2879 O O . THR A 1 439 ? 12.519 -23.035 -36.141 1.00 97.75 439 THR A O 1
ATOM 2882 N N . ALA A 1 440 ? 11.544 -23.901 -34.311 1.00 97.50 440 ALA A N 1
ATOM 2883 C CA . ALA A 1 440 ? 11.289 -25.246 -34.831 1.00 97.50 440 ALA A CA 1
ATOM 2884 C C . ALA A 1 440 ? 10.281 -25.998 -33.936 1.00 97.50 440 ALA A C 1
ATOM 2886 O O . ALA A 1 440 ? 9.787 -25.455 -32.943 1.00 97.50 440 ALA A O 1
ATOM 2887 N N . ALA A 1 441 ? 9.988 -27.265 -34.257 1.00 97.81 441 ALA A N 1
ATOM 2888 C CA . ALA A 1 441 ? 9.134 -28.118 -33.425 1.00 97.81 441 ALA A CA 1
ATOM 2889 C C . ALA A 1 441 ? 9.615 -28.132 -31.962 1.00 97.81 441 ALA A C 1
ATOM 2891 O O . ALA A 1 441 ? 10.808 -28.304 -31.700 1.00 97.81 441 ALA A O 1
ATOM 2892 N N . THR A 1 442 ? 8.695 -27.920 -31.021 1.00 98.38 442 THR A N 1
ATOM 2893 C CA . THR A 1 442 ? 9.015 -27.646 -29.611 1.00 98.38 442 THR A CA 1
ATOM 2894 C C . THR A 1 442 ? 8.070 -28.394 -28.676 1.00 98.38 442 THR A C 1
ATOM 2896 O O . THR A 1 442 ? 6.868 -28.456 -28.929 1.00 98.38 442 THR A O 1
ATOM 2899 N N . THR A 1 443 ? 8.601 -28.930 -27.577 1.00 98.12 443 THR A N 1
ATOM 2900 C CA . THR A 1 443 ? 7.837 -29.633 -26.536 1.00 98.12 443 THR A CA 1
ATOM 2901 C C . THR A 1 443 ? 7.995 -28.919 -25.202 1.00 98.12 443 THR A C 1
ATOM 2903 O O . THR A 1 443 ? 9.125 -28.700 -24.778 1.00 98.12 443 THR A O 1
ATOM 2906 N N . PHE A 1 444 ? 6.897 -28.600 -24.517 1.00 98.12 444 PHE A N 1
ATOM 2907 C CA . PHE A 1 444 ? 6.930 -27.960 -23.197 1.00 98.12 444 PHE A CA 1
ATOM 2908 C C . PHE A 1 444 ? 6.638 -28.952 -22.070 1.00 98.12 444 PHE A C 1
ATOM 2910 O O . PHE A 1 444 ? 5.634 -29.661 -22.109 1.00 98.12 444 PHE A O 1
ATOM 2917 N N . ALA A 1 445 ? 7.489 -28.957 -21.043 1.00 96.88 445 ALA A N 1
ATOM 2918 C CA . ALA A 1 445 ? 7.342 -29.788 -19.851 1.00 96.88 445 ALA A CA 1
ATOM 2919 C C . ALA A 1 445 ? 7.520 -28.939 -18.576 1.00 96.88 445 ALA A C 1
ATOM 2921 O O . ALA A 1 445 ? 8.634 -28.500 -18.291 1.00 96.88 445 ALA A O 1
ATOM 2922 N N . PRO A 1 446 ? 6.454 -28.677 -17.803 1.00 97.25 446 PRO A N 1
ATOM 2923 C CA . PRO A 1 446 ? 6.567 -28.002 -16.516 1.00 97.25 446 PRO A CA 1
ATOM 2924 C C . PRO A 1 446 ? 7.339 -28.857 -15.503 1.00 97.25 446 PRO A C 1
ATOM 2926 O O . PRO A 1 446 ? 7.161 -30.074 -15.456 1.00 97.25 446 PRO A O 1
ATOM 2929 N N . SER A 1 447 ? 8.171 -28.226 -14.678 1.00 96.25 447 SER A N 1
ATOM 2930 C CA . SER A 1 447 ? 8.865 -28.850 -13.544 1.00 96.25 447 SER A CA 1
ATOM 2931 C C . SER A 1 447 ? 8.673 -28.029 -12.274 1.00 96.25 447 SER A C 1
ATOM 2933 O O . SER A 1 447 ? 8.277 -26.866 -12.335 1.00 96.25 447 SER A O 1
ATOM 2935 N N . ASN A 1 448 ? 8.956 -28.640 -11.118 1.00 95.00 448 ASN A N 1
ATOM 2936 C CA . ASN A 1 448 ? 8.757 -28.023 -9.800 1.00 95.00 448 ASN A CA 1
ATOM 2937 C C . ASN A 1 448 ? 7.326 -27.491 -9.606 1.00 95.00 448 ASN A C 1
ATOM 2939 O O . ASN A 1 448 ? 7.100 -26.447 -8.998 1.00 95.00 448 ASN A O 1
ATOM 2943 N N . VAL A 1 449 ? 6.352 -28.226 -10.149 1.00 95.56 449 VAL A N 1
ATOM 2944 C CA . VAL A 1 449 ? 4.931 -27.904 -10.026 1.00 95.56 449 VAL A CA 1
ATOM 2945 C C . VAL A 1 449 ? 4.519 -28.072 -8.560 1.00 95.56 449 VAL A C 1
ATOM 2947 O O . VAL A 1 449 ? 4.847 -29.103 -7.963 1.00 95.56 449 VAL A O 1
ATOM 2950 N N . PRO A 1 450 ? 3.799 -27.102 -7.966 1.00 93.56 450 PRO A N 1
ATOM 2951 C CA . PRO A 1 450 ? 3.259 -27.247 -6.620 1.00 93.56 450 PRO A CA 1
ATOM 2952 C C . PRO A 1 450 ? 2.467 -28.547 -6.447 1.00 93.56 450 PRO A C 1
ATOM 2954 O O . PRO A 1 450 ? 1.784 -28.997 -7.367 1.00 93.56 450 PRO A O 1
ATOM 2957 N N . ALA A 1 451 ? 2.569 -29.154 -5.263 1.00 92.75 451 ALA A N 1
ATOM 2958 C CA . ALA A 1 451 ? 1.961 -30.450 -4.973 1.00 92.75 451 ALA A CA 1
ATOM 2959 C C . ALA A 1 451 ? 0.426 -30.447 -5.141 1.00 92.75 451 ALA A C 1
ATOM 2961 O O . ALA A 1 451 ? -0.236 -29.411 -5.069 1.00 92.75 451 ALA A O 1
ATOM 2962 N N . SER A 1 452 ? -0.146 -31.640 -5.331 1.00 94.31 452 SER A N 1
ATOM 2963 C CA . SER A 1 452 ? -1.598 -31.836 -5.444 1.00 94.31 452 SER A CA 1
ATOM 2964 C C . SER A 1 452 ? -2.363 -31.217 -4.266 1.00 94.31 452 SER A C 1
ATOM 2966 O O . SER A 1 452 ? -1.930 -31.305 -3.119 1.00 94.31 452 SER A O 1
ATOM 2968 N N . GLY A 1 453 ? -3.531 -30.634 -4.548 1.00 89.25 453 GLY A N 1
ATOM 2969 C CA . GLY A 1 453 ? -4.362 -29.920 -3.572 1.00 89.25 453 GLY A CA 1
ATOM 2970 C C . GLY A 1 453 ? -4.111 -28.409 -3.518 1.00 89.25 453 GLY A C 1
ATOM 2971 O O . GLY A 1 453 ? -4.885 -27.697 -2.883 1.00 89.25 453 GLY A O 1
ATOM 2972 N N . VAL A 1 454 ? -3.088 -27.909 -4.220 1.00 89.56 454 VAL A N 1
ATOM 2973 C CA . VAL A 1 454 ? -2.797 -26.477 -4.376 1.00 89.56 454 VAL A CA 1
ATOM 2974 C C . VAL A 1 454 ? -3.070 -26.058 -5.820 1.00 89.56 454 VAL A C 1
ATOM 2976 O O . VAL A 1 454 ? -2.632 -26.723 -6.757 1.00 89.56 454 VAL A O 1
ATOM 2979 N N . LEU A 1 455 ? -3.803 -24.956 -6.011 1.00 94.00 455 LEU A N 1
ATOM 2980 C CA . LEU A 1 455 ? -3.965 -24.348 -7.332 1.00 94.00 455 LEU A CA 1
ATOM 2981 C C . LEU A 1 455 ? -2.627 -23.742 -7.767 1.00 94.00 455 LEU A C 1
ATOM 2983 O O . LEU A 1 455 ? -2.111 -22.848 -7.101 1.00 94.00 455 LEU A O 1
ATOM 2987 N N . ALA A 1 456 ? -2.103 -24.194 -8.899 1.00 95.25 456 ALA A N 1
ATOM 2988 C CA . ALA A 1 456 ? -0.906 -23.646 -9.517 1.00 95.25 456 ALA A CA 1
ATOM 2989 C C . ALA A 1 456 ? -1.180 -23.306 -10.979 1.00 95.25 456 ALA A C 1
ATOM 2991 O O . ALA A 1 456 ? -1.942 -24.001 -11.654 1.00 95.25 456 ALA A O 1
ATOM 2992 N N . GLY A 1 457 ? -0.546 -22.257 -11.489 1.00 95.94 457 GLY A N 1
ATOM 2993 C CA . GLY A 1 457 ? -0.667 -21.898 -12.891 1.00 95.94 457 GLY A CA 1
ATOM 2994 C C . GLY A 1 457 ? 0.505 -21.075 -13.389 1.00 95.94 457 GLY A C 1
ATOM 2995 O O . GLY A 1 457 ? 1.264 -20.521 -12.600 1.00 95.94 457 GLY A O 1
ATOM 2996 N N . PHE A 1 458 ? 0.648 -21.030 -14.708 1.00 97.12 458 PHE A N 1
ATOM 2997 C CA . PHE A 1 458 ? 1.626 -20.190 -15.381 1.00 97.12 458 PHE A CA 1
ATOM 2998 C C . PHE A 1 458 ? 1.056 -19.618 -16.681 1.00 97.12 458 PHE A C 1
ATOM 3000 O O . PHE A 1 458 ? 0.143 -20.184 -17.296 1.00 97.12 458 PHE A O 1
ATOM 3007 N N . VAL A 1 459 ? 1.629 -18.497 -17.104 1.00 97.75 459 VAL A N 1
ATOM 3008 C CA . VAL A 1 459 ? 1.385 -17.858 -18.394 1.00 97.75 459 VAL A CA 1
ATOM 3009 C C . VAL A 1 459 ? 2.548 -18.167 -19.330 1.00 97.75 459 VAL A C 1
ATOM 3011 O O . VAL A 1 459 ? 3.715 -18.027 -18.962 1.00 97.75 459 VAL A O 1
ATOM 3014 N N . LEU A 1 460 ? 2.228 -18.572 -20.556 1.00 97.75 460 LEU A N 1
ATOM 3015 C CA . LEU A 1 460 ? 3.186 -18.764 -21.637 1.00 97.75 460 LEU A CA 1
ATOM 3016 C C . LEU A 1 460 ? 2.886 -17.764 -22.755 1.00 97.75 460 LEU A C 1
ATOM 3018 O O . LEU A 1 460 ? 1.854 -17.856 -23.420 1.00 97.75 460 LEU A O 1
ATOM 3022 N N . LEU A 1 461 ? 3.800 -16.820 -22.953 1.00 97.88 461 LEU A N 1
ATOM 3023 C CA . LEU A 1 461 ? 3.795 -15.883 -24.070 1.00 97.88 461 LEU A CA 1
ATOM 3024 C C . LEU A 1 461 ? 4.673 -16.453 -25.180 1.00 97.88 461 LEU A C 1
ATOM 3026 O O . LEU A 1 461 ? 5.892 -16.568 -25.032 1.00 97.88 461 LEU A O 1
ATOM 3030 N N . LEU A 1 462 ? 4.038 -16.843 -26.279 1.00 97.81 462 LEU A N 1
ATOM 3031 C CA . LEU A 1 462 ? 4.681 -17.597 -27.341 1.00 97.81 462 LEU A CA 1
ATOM 3032 C C . LEU A 1 462 ? 4.656 -16.815 -28.650 1.00 97.81 462 LEU A C 1
ATOM 3034 O O . LEU A 1 462 ? 3.589 -16.559 -29.205 1.00 97.81 462 LEU A O 1
ATOM 3038 N N . THR A 1 463 ? 5.831 -16.475 -29.168 1.00 98.31 463 THR A N 1
ATOM 3039 C CA . THR A 1 463 ? 5.988 -15.826 -30.469 1.00 98.31 463 THR A CA 1
ATOM 3040 C C . THR A 1 463 ? 6.232 -16.873 -31.554 1.00 98.31 463 THR A C 1
ATOM 3042 O O . THR A 1 463 ? 7.069 -17.763 -31.394 1.00 98.31 463 THR A O 1
ATOM 3045 N N . ASN A 1 464 ? 5.510 -16.761 -32.671 1.00 97.25 464 ASN A N 1
ATOM 3046 C CA . ASN A 1 464 ? 5.559 -17.662 -33.832 1.00 97.25 464 ASN A CA 1
ATOM 3047 C C . ASN A 1 464 ? 5.158 -19.114 -33.515 1.00 97.25 464 ASN A C 1
ATOM 3049 O O . ASN A 1 464 ? 5.578 -20.058 -34.187 1.00 97.25 464 ASN A O 1
ATOM 3053 N N . GLY A 1 465 ? 4.315 -19.302 -32.496 1.00 96.50 465 GLY A N 1
ATOM 3054 C CA . GLY A 1 465 ? 3.838 -20.617 -32.069 1.00 96.50 465 GLY A CA 1
ATOM 3055 C C . GLY A 1 465 ? 3.092 -21.390 -33.154 1.00 96.50 465 GLY A C 1
ATOM 3056 O O . GLY A 1 465 ? 3.168 -22.613 -33.197 1.00 96.50 465 GLY A O 1
ATOM 3057 N N . GLY A 1 466 ? 2.390 -20.686 -34.047 1.00 96.81 466 GLY A N 1
ATOM 3058 C CA . GLY A 1 466 ? 1.637 -21.290 -35.147 1.00 96.81 466 GLY A CA 1
ATOM 3059 C C . GLY A 1 466 ? 2.473 -21.649 -36.377 1.00 96.81 466 GLY A C 1
ATOM 3060 O O . GLY A 1 466 ? 1.924 -22.206 -37.323 1.00 96.81 466 GLY A O 1
ATOM 3061 N N . ALA A 1 467 ? 3.768 -21.311 -36.410 1.00 96.94 467 ALA A N 1
ATOM 3062 C CA . ALA A 1 467 ? 4.656 -21.660 -37.524 1.00 96.94 467 ALA A CA 1
ATOM 3063 C C . ALA A 1 467 ? 5.215 -23.088 -37.426 1.00 96.94 467 ALA A C 1
ATOM 3065 O O . ALA A 1 467 ? 5.688 -23.631 -38.422 1.00 96.94 467 ALA A O 1
ATOM 3066 N N . TYR A 1 468 ? 5.153 -23.704 -36.242 1.00 97.38 468 TYR A N 1
ATOM 3067 C CA . TYR A 1 468 ? 5.767 -25.000 -35.964 1.00 97.38 468 TYR A CA 1
ATOM 3068 C C . TYR A 1 468 ? 4.851 -25.887 -35.118 1.00 97.38 468 TYR A C 1
ATOM 3070 O O . TYR A 1 468 ? 3.889 -25.430 -34.506 1.00 97.38 468 TYR A O 1
ATOM 3078 N N . THR A 1 469 ? 5.149 -27.186 -35.070 1.00 96.38 469 THR A N 1
ATOM 3079 C CA . THR A 1 469 ? 4.413 -28.117 -34.204 1.00 96.38 469 THR A CA 1
ATOM 3080 C C . THR A 1 469 ? 4.790 -27.896 -32.741 1.00 96.38 469 THR A C 1
ATOM 3082 O O . THR A 1 469 ? 5.964 -28.009 -32.379 1.00 96.38 469 THR A O 1
ATOM 3085 N N . ILE A 1 470 ? 3.789 -27.631 -31.900 1.00 97.88 470 ILE A N 1
ATOM 3086 C CA . ILE A 1 470 ? 3.944 -27.522 -30.448 1.00 97.88 470 ILE A CA 1
ATOM 3087 C C . ILE A 1 470 ? 3.380 -28.773 -29.778 1.00 97.88 470 ILE A C 1
ATOM 3089 O O . ILE A 1 470 ? 2.207 -29.105 -29.949 1.00 97.88 470 ILE A O 1
ATOM 3093 N N . THR A 1 471 ? 4.215 -29.443 -28.988 1.00 97.62 471 THR A N 1
ATOM 3094 C CA . THR A 1 471 ? 3.790 -30.530 -28.103 1.00 97.62 471 THR A CA 1
ATOM 3095 C C . THR A 1 471 ? 3.580 -29.970 -26.703 1.00 97.62 471 THR A C 1
ATOM 3097 O O . THR A 1 471 ? 4.498 -29.446 -26.070 1.00 97.62 471 THR A O 1
ATOM 3100 N N . TRP A 1 472 ? 2.342 -30.061 -26.235 1.00 97.25 472 TRP A N 1
ATOM 3101 C CA . TRP A 1 472 ? 1.914 -29.514 -24.953 1.00 97.25 472 TRP A CA 1
ATOM 3102 C C . TRP A 1 472 ? 2.254 -30.442 -23.783 1.00 97.25 472 TRP A C 1
ATOM 3104 O O . TRP A 1 472 ? 2.472 -31.636 -24.008 1.00 97.25 472 TRP A O 1
ATOM 3114 N N . PRO A 1 473 ? 2.251 -29.926 -22.538 1.00 95.56 473 PRO A N 1
ATOM 3115 C CA . PRO A 1 473 ? 2.452 -30.747 -21.353 1.00 95.56 473 PRO A CA 1
ATOM 3116 C C . PRO A 1 473 ? 1.522 -31.965 -21.337 1.00 95.56 473 PRO A C 1
ATOM 3118 O O . PRO A 1 473 ? 0.345 -31.878 -21.716 1.00 95.56 473 PRO A O 1
ATOM 3121 N N . THR A 1 474 ? 2.030 -33.105 -20.875 1.00 92.56 474 THR A N 1
ATOM 3122 C CA . THR A 1 474 ? 1.222 -34.317 -20.706 1.00 92.56 474 THR A CA 1
ATOM 3123 C C . THR A 1 474 ? -0.005 -34.015 -19.841 1.00 92.56 474 THR A C 1
ATOM 3125 O O . THR A 1 474 ? 0.085 -33.288 -18.857 1.00 92.56 474 THR A O 1
ATOM 3128 N N . GLY A 1 475 ? -1.173 -34.532 -20.231 1.00 94.38 475 GLY A N 1
ATOM 3129 C CA . GLY A 1 475 ? -2.418 -34.284 -19.497 1.00 94.38 475 GLY A CA 1
ATOM 3130 C C . GLY A 1 475 ? -3.085 -32.933 -19.785 1.00 94.38 475 GLY A C 1
ATOM 3131 O O . GLY A 1 475 ? -4.068 -32.600 -19.123 1.00 94.38 475 GLY A O 1
ATOM 3132 N N . THR A 1 476 ? -2.617 -32.167 -20.781 1.00 97.75 476 THR A N 1
ATOM 3133 C CA . THR A 1 476 ? -3.282 -30.920 -21.198 1.00 97.75 476 THR A CA 1
ATOM 3134 C C . THR A 1 476 ? -4.699 -31.173 -21.719 1.00 97.75 476 THR A C 1
ATOM 3136 O O . THR A 1 476 ? -4.930 -31.968 -22.633 1.00 97.75 476 THR A O 1
ATOM 3139 N N . LYS A 1 477 ? -5.659 -30.455 -21.139 1.00 97.12 477 LYS A N 1
ATOM 3140 C CA . LYS A 1 477 ? -7.076 -30.404 -21.489 1.00 97.12 477 LYS A CA 1
ATOM 3141 C C . LYS A 1 477 ? -7.415 -28.983 -21.922 1.00 97.12 477 LYS A C 1
ATOM 3143 O O . LYS A 1 477 ? -7.411 -28.053 -21.115 1.00 97.12 477 LYS A O 1
ATOM 3148 N N . TRP A 1 478 ? -7.717 -28.831 -23.203 1.00 96.38 478 TRP A N 1
ATOM 3149 C CA . TRP A 1 478 ? -8.080 -27.550 -23.795 1.00 96.38 478 TRP A CA 1
ATOM 3150 C C . TRP A 1 478 ? -9.551 -27.214 -23.585 1.00 96.38 478 TRP A C 1
ATOM 3152 O O . TRP A 1 478 ? -10.408 -28.104 -23.578 1.00 96.38 478 TRP A O 1
ATOM 3162 N N . ALA A 1 479 ? -9.855 -25.921 -23.488 1.00 87.06 479 ALA A N 1
ATOM 3163 C CA . ALA A 1 479 ? -11.221 -25.432 -23.639 1.00 87.06 479 ALA A CA 1
ATOM 3164 C C . ALA A 1 479 ? -11.816 -25.931 -24.974 1.00 87.06 479 ALA A C 1
ATOM 3166 O O . ALA A 1 479 ? -11.200 -25.790 -26.027 1.00 87.06 479 ALA A O 1
ATOM 3167 N N . GLY A 1 480 ? -12.987 -26.576 -24.932 1.00 86.44 480 GLY A N 1
ATOM 3168 C CA . GLY A 1 480 ? -13.601 -27.194 -26.118 1.00 86.44 480 GLY A CA 1
ATOM 3169 C C . GLY A 1 480 ? -12.935 -28.495 -26.599 1.00 86.44 480 GLY A C 1
ATOM 3170 O O . GLY A 1 480 ? -13.304 -29.015 -27.647 1.00 86.44 480 GLY A O 1
ATOM 3171 N N . GLY A 1 481 ? -11.967 -29.042 -25.853 1.00 91.50 481 GLY A N 1
ATOM 3172 C CA . GLY A 1 481 ? -11.376 -30.365 -26.088 1.00 91.50 481 GLY A CA 1
ATOM 3173 C C . GLY A 1 481 ? -10.311 -30.446 -27.187 1.00 91.50 481 GLY A C 1
ATOM 3174 O O . GLY A 1 481 ? -9.668 -31.485 -27.310 1.00 91.50 481 GLY A O 1
ATOM 3175 N N . THR A 1 482 ? -10.077 -29.369 -27.943 1.00 92.56 482 THR A N 1
ATOM 3176 C CA . THR A 1 482 ? -9.110 -29.332 -29.057 1.00 92.56 482 THR A CA 1
ATOM 3177 C C . THR A 1 482 ? -8.042 -28.271 -28.814 1.00 92.56 482 THR A C 1
ATOM 3179 O O . THR A 1 482 ? -8.354 -27.180 -28.343 1.00 92.56 482 THR A O 1
ATOM 3182 N N . ALA A 1 483 ? -6.784 -28.580 -29.144 1.00 93.81 483 ALA A N 1
ATOM 3183 C CA . ALA A 1 483 ? -5.702 -27.605 -29.055 1.00 93.81 483 ALA A CA 1
ATOM 3184 C C . ALA A 1 483 ? -5.954 -26.413 -30.000 1.00 93.81 483 ALA A C 1
ATOM 3186 O O . ALA A 1 483 ? -6.338 -26.619 -31.153 1.00 93.81 483 ALA A O 1
ATOM 3187 N N . PRO A 1 484 ? -5.741 -25.173 -29.539 1.00 94.31 484 PRO A N 1
ATOM 3188 C CA . PRO A 1 484 ? -5.979 -23.982 -30.336 1.00 94.31 484 PRO A CA 1
ATOM 3189 C C . PRO A 1 484 ? -4.938 -23.861 -31.451 1.00 94.31 484 PRO A C 1
ATOM 3191 O O . PRO A 1 484 ? -3.754 -24.134 -31.256 1.00 94.31 484 PRO A O 1
ATOM 3194 N N . THR A 1 485 ? -5.362 -23.374 -32.615 1.00 94.94 485 THR A N 1
ATOM 3195 C CA . THR A 1 485 ? -4.428 -22.905 -33.643 1.00 94.94 485 THR A CA 1
ATOM 3196 C C . THR A 1 485 ? -3.786 -21.608 -33.164 1.00 94.94 485 THR A C 1
ATOM 3198 O O . THR A 1 485 ? -4.507 -20.669 -32.827 1.00 94.94 485 THR A O 1
ATOM 3201 N N . LEU A 1 486 ? -2.456 -21.539 -33.142 1.00 97.38 486 LEU A N 1
ATOM 3202 C CA . LEU A 1 486 ? -1.691 -20.342 -32.775 1.00 97.38 486 LEU A CA 1
ATOM 3203 C C . LEU A 1 486 ? -1.399 -19.453 -33.991 1.00 97.38 486 LEU A C 1
ATOM 3205 O O . LEU A 1 486 ? -1.627 -19.844 -35.135 1.00 97.38 486 LEU A O 1
ATOM 3209 N N . THR A 1 487 ? -0.936 -18.237 -33.743 1.00 98.12 487 THR A N 1
ATOM 3210 C CA . THR A 1 487 ? -0.570 -17.252 -34.761 1.00 98.12 487 THR A CA 1
ATOM 3211 C C . THR A 1 487 ? 0.786 -17.618 -35.371 1.00 98.12 487 THR A C 1
ATOM 3213 O O . THR A 1 487 ? 1.763 -17.862 -34.661 1.00 98.12 487 THR A O 1
ATOM 3216 N N . THR A 1 488 ? 0.855 -17.693 -36.705 1.00 96.88 488 THR A N 1
ATOM 3217 C CA . THR A 1 488 ? 2.074 -18.095 -37.433 1.00 96.88 488 THR A CA 1
ATOM 3218 C C . THR A 1 488 ? 3.214 -17.092 -37.260 1.00 96.88 488 THR A C 1
ATOM 3220 O O . THR A 1 488 ? 4.345 -17.497 -37.020 1.00 96.88 488 THR A O 1
ATOM 3223 N N . SER A 1 489 ? 2.914 -15.795 -37.347 1.00 96.19 489 SER A N 1
ATOM 3224 C CA . SER A 1 489 ? 3.859 -14.704 -37.097 1.00 96.19 489 SER A CA 1
ATOM 3225 C C . SER A 1 489 ? 3.210 -13.701 -36.154 1.00 96.19 489 SER A C 1
ATOM 3227 O O . SER A 1 489 ? 2.347 -12.940 -36.582 1.00 96.19 489 SER A O 1
ATOM 3229 N N . GLY A 1 490 ? 3.590 -13.726 -34.882 1.00 96.12 490 GLY A N 1
ATOM 3230 C CA . GLY A 1 490 ? 2.954 -12.932 -33.829 1.00 96.12 490 GLY A CA 1
ATOM 3231 C C . GLY A 1 490 ? 3.046 -13.610 -32.467 1.00 96.12 490 GLY A C 1
ATOM 3232 O O . GLY A 1 490 ? 3.524 -14.742 -32.373 1.00 96.12 490 GLY A O 1
ATOM 3233 N N . THR A 1 491 ? 2.608 -12.913 -31.421 1.00 98.12 491 THR A N 1
ATOM 3234 C CA . THR A 1 491 ? 2.666 -13.398 -30.035 1.00 98.12 491 THR A CA 1
ATOM 3235 C C . THR A 1 491 ? 1.282 -13.801 -29.545 1.00 98.12 491 THR A C 1
ATOM 3237 O O . THR A 1 491 ? 0.344 -13.012 -29.610 1.00 98.12 491 THR A O 1
ATOM 3240 N N . ASP A 1 492 ? 1.155 -15.008 -29.007 1.00 98.44 492 ASP A N 1
ATOM 3241 C CA . ASP A 1 492 ? -0.057 -15.477 -28.336 1.00 98.44 492 ASP A CA 1
ATOM 3242 C C . ASP A 1 492 ? 0.199 -15.652 -26.834 1.00 98.44 492 ASP A C 1
ATOM 3244 O O . ASP A 1 492 ? 1.295 -16.031 -26.420 1.00 98.44 492 ASP A O 1
ATOM 3248 N N . ALA A 1 493 ? -0.824 -15.408 -26.016 1.00 98.00 493 ALA A N 1
ATOM 3249 C CA . ALA A 1 493 ? -0.804 -15.660 -24.581 1.00 98.00 493 ALA A CA 1
ATOM 3250 C C . ALA A 1 493 ? -1.654 -16.887 -24.250 1.00 98.00 493 ALA A C 1
ATOM 3252 O O . ALA A 1 493 ? -2.842 -16.957 -24.580 1.00 98.00 493 ALA A O 1
ATOM 3253 N N . LEU A 1 494 ? -1.042 -17.855 -23.574 1.00 97.88 494 LEU A N 1
ATOM 3254 C CA . LEU A 1 494 ? -1.698 -19.061 -23.093 1.00 97.88 494 LEU A CA 1
ATOM 3255 C C . LEU A 1 494 ? -1.606 -19.141 -21.576 1.00 97.88 494 LEU A C 1
ATOM 3257 O O . LEU A 1 494 ? -0.583 -18.796 -20.989 1.00 97.88 494 LEU A O 1
ATOM 3261 N N . VAL A 1 495 ? -2.666 -19.641 -20.953 1.00 97.75 495 VAL A N 1
ATOM 3262 C CA . VAL A 1 495 ? -2.735 -19.860 -19.508 1.00 97.75 495 VAL A CA 1
ATOM 3263 C C . VAL A 1 495 ? -2.912 -21.346 -19.249 1.00 97.75 495 VAL A C 1
ATOM 3265 O O . VAL A 1 495 ? -3.766 -21.991 -19.861 1.00 97.75 495 VAL A O 1
ATOM 3268 N N . PHE A 1 496 ? -2.113 -21.869 -18.324 1.00 98.00 496 PHE A N 1
ATOM 3269 C CA . PHE A 1 496 ? -2.151 -23.254 -17.872 1.00 98.00 496 PHE A CA 1
ATOM 3270 C C . PHE A 1 496 ? -2.391 -23.285 -16.370 1.00 98.00 496 PHE A C 1
ATOM 3272 O O . PHE A 1 496 ? -1.712 -22.586 -15.623 1.00 98.00 496 PHE A O 1
ATOM 3279 N N . VAL A 1 497 ? -3.343 -24.104 -15.924 1.00 97.62 497 VAL A N 1
ATOM 3280 C CA . VAL A 1 497 ? -3.699 -24.242 -14.506 1.00 97.62 497 VAL A CA 1
ATOM 3281 C C . VAL A 1 497 ? -3.830 -25.715 -14.128 1.00 97.62 497 VAL A C 1
ATOM 3283 O O . VAL A 1 497 ? -4.417 -26.501 -14.871 1.00 97.62 497 VAL A O 1
ATOM 3286 N N . THR A 1 498 ? -3.331 -26.085 -12.953 1.00 97.69 498 THR A N 1
ATOM 3287 C CA . THR A 1 498 ? -3.435 -27.424 -12.363 1.00 97.69 498 THR A CA 1
ATOM 3288 C C . THR A 1 498 ? -3.811 -27.332 -10.881 1.00 97.69 498 THR A C 1
ATOM 3290 O O . THR A 1 498 ? -3.561 -26.326 -10.219 1.00 97.69 498 THR A O 1
ATOM 3293 N N . THR A 1 499 ? -4.442 -28.382 -10.363 1.00 96.94 499 THR A N 1
ATOM 3294 C CA . THR A 1 499 ? -4.723 -28.574 -8.927 1.00 96.94 499 THR A CA 1
ATOM 3295 C C . THR A 1 499 ? -4.206 -29.923 -8.418 1.00 96.94 499 THR A C 1
ATOM 3297 O O . THR A 1 499 ? -4.427 -30.272 -7.262 1.00 96.94 499 THR A O 1
ATOM 3300 N N . ASP A 1 500 ? -3.569 -30.717 -9.285 1.00 96.19 500 ASP A N 1
ATOM 3301 C CA . ASP A 1 500 ? -3.229 -32.128 -9.066 1.00 96.19 500 ASP A CA 1
ATOM 3302 C C . ASP A 1 500 ? -1.744 -32.417 -9.349 1.00 96.19 500 ASP A C 1
ATOM 3304 O O . ASP A 1 500 ? -1.376 -33.473 -9.872 1.00 96.19 500 ASP A O 1
ATOM 3308 N N . GLY A 1 501 ? -0.872 -31.459 -9.014 1.00 94.56 501 GLY A N 1
ATOM 3309 C CA . GLY A 1 501 ? 0.577 -31.614 -9.157 1.00 94.56 501 GLY A CA 1
ATOM 3310 C C . GLY A 1 501 ? 1.070 -31.645 -10.603 1.00 94.56 501 GLY A C 1
ATOM 3311 O O . GLY A 1 501 ? 2.143 -32.177 -10.866 1.00 94.56 501 GLY A O 1
ATOM 3312 N N . GLY A 1 502 ? 0.287 -31.117 -11.550 1.00 95.38 502 GLY A N 1
ATOM 3313 C CA . GLY A 1 502 ? 0.621 -31.133 -12.974 1.00 95.38 502 GLY A CA 1
ATOM 3314 C C . GLY A 1 502 ? 0.252 -32.431 -13.694 1.00 95.38 502 GLY A C 1
ATOM 3315 O O . GLY A 1 502 ? 0.695 -32.628 -14.826 1.00 95.38 502 GLY A O 1
ATOM 3316 N N . THR A 1 503 ? -0.561 -33.296 -13.077 1.00 96.12 503 THR A N 1
ATOM 3317 C CA . THR A 1 503 ? -1.100 -34.504 -13.727 1.00 96.12 503 THR A CA 1
ATOM 3318 C C . THR A 1 503 ? -2.121 -34.132 -14.807 1.00 96.12 503 THR A C 1
ATOM 3320 O O . THR A 1 503 ? -2.118 -34.706 -15.899 1.00 96.12 503 THR A O 1
ATOM 3323 N N . THR A 1 504 ? -2.963 -33.134 -14.527 1.00 96.38 504 THR A N 1
ATOM 3324 C CA . THR A 1 504 ? -3.934 -32.561 -15.460 1.00 96.38 504 THR A CA 1
ATOM 3325 C C . THR A 1 504 ? -3.733 -31.054 -15.562 1.00 96.38 504 THR A C 1
ATOM 3327 O O . THR A 1 504 ? -3.732 -30.339 -14.557 1.00 96.38 504 THR A O 1
ATOM 3330 N N . TRP A 1 505 ? -3.647 -30.548 -16.793 1.00 97.56 505 TRP A N 1
ATOM 3331 C CA . TRP A 1 505 ? -3.540 -29.114 -17.068 1.00 97.56 505 TRP A CA 1
ATOM 3332 C C . TRP A 1 505 ? -4.792 -28.610 -17.771 1.00 97.56 505 TRP A C 1
ATOM 3334 O O . TRP A 1 505 ? -5.113 -29.067 -18.862 1.00 97.56 505 TRP A O 1
ATOM 3344 N N . LYS A 1 506 ? -5.495 -27.645 -17.182 1.00 97.44 506 LYS A N 1
ATOM 3345 C CA . LYS A 1 506 ? -6.554 -26.892 -17.862 1.00 97.44 506 LYS A CA 1
ATOM 3346 C C . LYS A 1 506 ? -5.902 -25.733 -18.601 1.00 97.44 506 LYS A C 1
ATOM 3348 O O . LYS A 1 506 ? -5.295 -24.877 -17.963 1.00 97.44 506 LYS A O 1
ATOM 3353 N N . ALA A 1 507 ? -6.017 -25.729 -19.924 1.00 97.25 507 ALA A N 1
ATOM 3354 C CA . ALA A 1 507 ? -5.345 -24.756 -20.773 1.00 97.25 507 ALA A CA 1
ATOM 3355 C C . ALA A 1 507 ? -6.325 -23.997 -21.669 1.00 97.25 507 ALA A C 1
ATOM 3357 O O . ALA A 1 507 ? -7.293 -24.559 -22.194 1.00 97.25 507 ALA A O 1
ATOM 3358 N N . PHE A 1 508 ? -6.060 -22.708 -21.855 1.00 96.94 508 PHE A N 1
ATOM 3359 C CA . PHE A 1 508 ? -6.816 -21.838 -22.749 1.00 96.94 508 PHE A CA 1
ATOM 3360 C C . PHE A 1 508 ? -5.939 -20.690 -23.249 1.00 96.94 508 PHE A C 1
ATOM 3362 O O . PHE A 1 508 ? -4.917 -20.350 -22.655 1.00 96.94 508 PHE A O 1
ATOM 3369 N N . VAL A 1 509 ? -6.344 -20.099 -24.367 1.00 96.94 509 VAL A N 1
ATOM 3370 C CA . VAL A 1 509 ? -5.688 -18.922 -24.942 1.00 96.94 509 VAL A CA 1
ATOM 3371 C C . VAL A 1 509 ? -6.340 -17.687 -24.341 1.00 96.94 509 VAL A C 1
ATOM 3373 O O . VAL A 1 509 ? -7.553 -17.523 -24.458 1.00 96.94 509 VAL A O 1
ATOM 3376 N N . SER A 1 510 ? -5.551 -16.839 -23.685 1.00 96.38 510 SER A N 1
ATOM 3377 C CA . SER A 1 510 ? -6.014 -15.567 -23.120 1.00 96.38 510 SER A CA 1
ATOM 3378 C C . SER A 1 510 ? -5.911 -14.412 -24.116 1.00 96.38 510 SER A C 1
ATOM 3380 O O . SER A 1 510 ? -6.627 -13.425 -23.974 1.00 96.38 510 SER A O 1
ATOM 3382 N N . GLY A 1 511 ? -5.077 -14.542 -25.150 1.00 96.56 511 GLY A N 1
ATOM 3383 C CA . GLY A 1 511 ? -4.966 -13.568 -26.232 1.00 96.56 511 GLY A CA 1
ATOM 3384 C C . GLY A 1 511 ? -4.208 -14.122 -27.433 1.00 96.56 511 GLY A C 1
ATOM 3385 O O . GLY A 1 511 ? -3.341 -14.981 -27.278 1.00 96.56 511 GLY A O 1
ATOM 3386 N N . LYS A 1 512 ? -4.538 -13.634 -28.632 1.00 96.44 512 LYS A N 1
ATOM 3387 C CA . LYS A 1 512 ? -3.864 -13.992 -29.886 1.00 96.44 512 LYS A CA 1
ATOM 3388 C C . LYS A 1 512 ? -3.356 -12.759 -30.614 1.00 96.44 512 LYS A C 1
ATOM 3390 O O . LYS A 1 512 ? -4.006 -11.721 -30.531 1.00 96.44 512 LYS A O 1
ATOM 3395 N N . ASP A 1 513 ? -2.256 -12.914 -31.349 1.00 95.94 513 ASP A N 1
ATOM 3396 C CA . ASP A 1 513 ? -1.610 -11.853 -32.145 1.00 95.94 513 ASP A CA 1
ATOM 3397 C C . ASP A 1 513 ? -1.488 -10.516 -31.382 1.00 95.94 513 ASP A C 1
ATOM 3399 O O . ASP A 1 513 ? -1.840 -9.441 -31.873 1.00 95.94 513 ASP A O 1
ATOM 3403 N N . LEU A 1 514 ? -1.026 -10.612 -30.134 1.00 93.31 514 LEU A N 1
ATOM 3404 C CA . LEU A 1 514 ? -0.782 -9.477 -29.254 1.00 93.31 514 LEU A CA 1
ATOM 3405 C C . LEU A 1 514 ? 0.314 -8.586 -29.862 1.00 93.31 514 LEU A C 1
ATOM 3407 O O . LEU A 1 514 ? 1.335 -9.099 -30.331 1.00 93.31 514 LEU A O 1
ATOM 3411 N N . LYS A 1 515 ? 0.072 -7.269 -29.876 1.00 83.31 515 LYS A N 1
ATOM 3412 C CA . LYS A 1 515 ? 0.921 -6.253 -30.520 1.00 83.31 515 LYS A CA 1
ATOM 3413 C C . LYS A 1 515 ? 1.805 -5.515 -29.533 1.00 83.31 515 LYS A C 1
ATOM 3415 O O . LYS A 1 515 ? 1.303 -5.203 -28.430 1.00 83.31 515 LYS A O 1
#

Foldseek 3Di:
DDQPQDADDQQDQADPVCPPCRVVRNCSNVVCVVVNVVSVVVSVVVVVVVVVVVVVVVVVVVVVVVVVVVVVVVVVVVVVVVVVVVVVVVVVVVVVVVVVVVVVVVVVVVVVVVVVVVVVVVVVVVVVVVVVVVVVVVVVVVVVVVVVVVVVVVVVVVVVVVVVVVVVVVVVVVVVVVVVVVVVVVVVVVVVVVVVVVVVVVVVVVVVVVVVVVVVVVVVVVVVVVVVVVVVVVVVVCVVVVVFDQDDPVDDTDAAEDDLVCLQVVPDPGHHYDPVSVVSNPPPDDDDDDDDDDDDDPVVVVVVPDPDDDDDDDPVVPDDDDDDDDDDDDDDDDDDDDDDDDDDPVVVPPDDDDDDDDDDDDDDDDDDPDDPPPDDDDVPDDDDDDDCVRVVHADPDDDDDPDDDDDPDDDWAEAEPEEDDEEDEAEPVRTQEYEYEYDEEYEYEYPPFDAAQDKDKHKYKYAQPQLYHYHYYAQEAEDVRDDDRADRGAIWIKMWIDRHRSNHIYIYTPGHRDD